Protein AF-A0A7X6TYK6-F1 (afdb_monomer)

Solvent-accessible surface area (backbone atoms only — not comparable to full-atom values): 30235 Å² total; per-residue (Å²): 136,86,89,81,88,89,89,82,88,82,91,88,87,90,82,90,82,91,80,92,81,84,93,84,83,77,90,72,81,75,75,86,70,85,70,69,64,80,66,94,73,73,54,86,71,28,33,34,33,57,94,41,54,41,57,63,73,97,84,67,83,74,49,46,46,50,70,70,56,32,61,40,57,36,33,39,30,23,65,15,23,68,54,56,35,75,41,32,45,43,66,62,62,75,48,59,81,51,54,51,55,43,70,50,66,49,78,91,44,72,30,32,37,32,24,42,24,48,51,38,49,60,72,66,40,53,65,73,99,71,31,40,46,67,40,98,56,48,37,31,36,38,34,12,26,88,73,62,49,81,62,39,41,34,42,55,64,51,37,49,46,24,48,74,72,67,52,42,42,24,47,22,32,16,43,27,44,84,85,68,84,47,64,32,24,35,20,48,33,69,85,48,86,53,65,46,22,38,58,58,42,82,93,70,62,30,37,54,30,56,28,24,50,43,59,60,68,91,82,41,61,69,50,96,79,62,55,62,76,43,37,48,28,31,41,32,26,32,45,84,72,75,50,38,33,49,37,89,73,26,83,43,68,73,54,48,35,60,84,45,34,63,37,60,39,34,42,27,5,61,56,54,71,48,64,49,77,37,33,41,45,60,56,56,67,58,46,50,60,45,98,85,72,43,71,32,84,92,53,37,36,48,70,52,71,40,32,32,19,40,99,86,52,73,52,69,48,35,37,35,29,34,27,44,50,54,46,43,43,74,70,60,26,72,51,39,76,76,58,29,70,76,51,13,57,68,30,36,37,40,39,26,24,58,52,57,49,68,53,92,59,68,42,25,43,42,55,50,73,38,26,63,61,12,23,31,51,51,81,56,86,78,52,80,81,80,79,78,64,79,86,56,77,82,35,51,75,45,62,52,39,48,49,24,46,24,34,18,45,72,46,31,42,28,29,55,43,87,82,42,89,75,40,32,57,19,61,58,33,47,35,20,43,33,24,40,46,52,31,22,74,45,88,87,42,46,41,50,69,55,44,40,47,26,48,27,37,42,30,31,41,53,86,52,50,58,91,42,29,65,65,24,87,49,70,74,48,30,57,51,15,68,44,72,48,72,54,71,42,60,46,97,87,66,48,79,75,42,81,46,78,43,31,50,29,57,59,49,44,69,63,69,33,90,84,47,48,50,70,56,41,40,69,49,75,43,65,53,76,44,79,41,85,46,102,89,43,79,40,80,45,82,48,76,104

pLDDT: mean 85.56, std 17.52, range [23.12, 98.69]

Secondary structure (DSSP, 8-state):
--------------------------------------S----TT-TT-TTTGGG--SSS--SS-HHHHHT-EEEEESTTBSS-EEEEHHHHHT--TTEEEEEEEETTEEEEEEEEEHHHHHHH--SSTT---B-TTEEEEEEE-TT--EEEEEEHHHHHHHHHTT---EEEEEEE-TTSS-EEE--S-SSS-STTTTT--TTTT--S-S-EEE--TTTSSS-TT--S--B--EEEEEESS---S-STT-SSTTTT-HHHHT-EEEEESTTTSS-EEEEHHHHHHT--B-TTSSBPTTSSEEEEEEEEE-SS-EEEEEEEEEEHHHHHHHTTPPPHHHH-HHHHTT-EEEEEETTSPBPS--EEHHHHT-GGGSEEEPPPTT--SSS-----TTTEEEE----EEEEEETTEEPPSSTTSTT--TTTT--S-SSEEE--BSSTT--GGGGPBPSEEEEEESS---TT-STT-S-HHHHHHTT-EEEEEEE-TT--EEEEEEEEHHHHHHHHHSTTS-HHHHHH---EEEEEEEETTEEEEEEEE-

Radius of gyration: 32.43 Å; Cα contacts (8 Å, |Δi|>4): 1146; chains: 1; bounding box: 88×79×104 Å

Structure (mmCIF, N/CA/C/O backbone):
data_AF-A0A7X6TYK6-F1
#
_entry.id   AF-A0A7X6TYK6-F1
#
loop_
_atom_site.group_PDB
_atom_site.id
_atom_site.type_symbol
_atom_site.label_atom_id
_atom_site.label_alt_id
_atom_site.label_comp_id
_atom_site.label_asym_id
_atom_site.label_entity_id
_atom_site.label_seq_id
_atom_site.pdbx_PDB_ins_code
_atom_site.Cartn_x
_atom_site.Cartn_y
_atom_site.Cartn_z
_atom_site.occupancy
_atom_site.B_iso_or_equiv
_atom_site.auth_seq_id
_atom_site.auth_comp_id
_atom_site.auth_asym_id
_atom_site.auth_atom_id
_atom_site.pdbx_PDB_model_num
ATOM 1 N N . MET A 1 1 ? -12.735 54.114 -40.049 1.00 32.78 1 MET A N 1
ATOM 2 C CA . MET A 1 1 ? -12.009 55.063 -40.928 1.00 32.78 1 MET A CA 1
ATOM 3 C C . MET A 1 1 ? -10.604 54.512 -41.120 1.00 32.78 1 MET A C 1
ATOM 5 O O . MET A 1 1 ? -9.904 54.358 -40.142 1.00 32.78 1 MET A O 1
ATOM 9 N N . ILE A 1 2 ? -10.306 53.902 -42.268 1.00 28.81 2 ILE A N 1
ATOM 10 C CA . ILE A 1 2 ? -9.690 54.562 -43.436 1.00 28.81 2 ILE A CA 1
ATOM 11 C C . ILE A 1 2 ? -8.202 54.911 -43.205 1.00 28.81 2 ILE A C 1
ATOM 13 O O . ILE A 1 2 ? -7.900 55.978 -42.687 1.00 28.81 2 ILE A O 1
ATOM 17 N N . LYS A 1 3 ? -7.351 54.055 -43.811 1.00 30.78 3 LYS A N 1
ATOM 18 C CA . LYS A 1 3 ? -6.154 54.370 -44.637 1.00 30.78 3 LYS A CA 1
ATOM 19 C C . LYS A 1 3 ? -4.833 54.592 -43.883 1.00 30.78 3 LYS A C 1
ATOM 21 O O . LYS A 1 3 ? -4.845 55.203 -42.832 1.00 30.78 3 LYS A O 1
ATOM 26 N N . LYS A 1 4 ? -3.642 54.195 -44.359 1.00 29.44 4 LYS A N 1
ATOM 27 C CA . LYS A 1 4 ? -3.004 53.889 -45.678 1.00 29.44 4 LYS A CA 1
ATOM 28 C C . LYS A 1 4 ? -1.642 53.249 -45.289 1.00 29.44 4 LYS A C 1
ATOM 30 O O . LYS A 1 4 ? -1.110 53.661 -44.269 1.00 29.44 4 LYS A O 1
ATOM 35 N N . LEU A 1 5 ? -1.012 52.241 -45.892 1.00 29.11 5 LEU A N 1
ATOM 36 C CA . LEU A 1 5 ? -0.646 51.880 -47.271 1.00 29.11 5 LEU A CA 1
ATOM 37 C C . LEU A 1 5 ? 0.147 52.929 -48.098 1.00 29.11 5 LEU A C 1
ATOM 39 O O . LEU A 1 5 ? -0.416 53.934 -48.533 1.00 29.11 5 LEU A O 1
ATOM 43 N N . VAL A 1 6 ? 1.382 52.511 -48.437 1.00 30.34 6 VAL A N 1
ATOM 44 C CA . VAL A 1 6 ? 2.216 52.730 -49.652 1.00 30.34 6 VAL A CA 1
ATOM 45 C C . VAL A 1 6 ? 3.344 53.783 -49.629 1.00 30.34 6 VAL A C 1
ATOM 47 O O . VAL A 1 6 ? 3.116 54.946 -49.308 1.00 30.34 6 VAL A O 1
ATOM 50 N N . ALA A 1 7 ? 4.484 53.330 -50.199 1.00 28.00 7 ALA A N 1
ATOM 51 C CA . ALA A 1 7 ? 5.496 54.038 -51.018 1.00 28.00 7 ALA A CA 1
ATOM 52 C C . ALA A 1 7 ? 6.811 54.391 -50.267 1.00 28.00 7 ALA A C 1
ATOM 54 O O . ALA A 1 7 ? 6.736 54.904 -49.163 1.00 28.00 7 ALA A O 1
ATOM 55 N N . VAL A 1 8 ? 8.050 54.142 -50.741 1.00 26.86 8 VAL A N 1
ATOM 56 C CA . VAL A 1 8 ? 8.691 54.433 -52.050 1.00 26.86 8 VAL A CA 1
ATOM 57 C C . VAL A 1 8 ? 10.127 53.825 -52.091 1.00 26.86 8 VAL A C 1
ATOM 59 O O . VAL A 1 8 ? 10.829 53.962 -51.100 1.00 26.86 8 VAL A O 1
ATOM 62 N N . LEU A 1 9 ? 10.498 53.209 -53.237 1.00 26.67 9 LEU A N 1
ATOM 63 C CA . LEU A 1 9 ? 11.739 53.232 -54.080 1.00 26.67 9 LEU A CA 1
ATOM 64 C C . LEU A 1 9 ? 13.163 53.464 -53.451 1.00 26.67 9 LEU A C 1
ATOM 66 O O . LEU A 1 9 ? 13.266 54.063 -52.399 1.00 26.67 9 LEU A O 1
ATOM 70 N N . LEU A 1 10 ? 14.351 53.178 -54.034 1.00 26.22 10 LEU A N 1
ATOM 71 C CA . LEU A 1 10 ? 14.858 52.813 -55.378 1.00 26.22 10 LEU A CA 1
ATOM 72 C C . LEU A 1 10 ? 16.345 52.331 -55.284 1.00 26.22 10 LEU A C 1
ATOM 74 O O . LEU A 1 10 ? 17.080 52.846 -54.451 1.00 26.22 10 LEU A O 1
ATOM 78 N N . LEU A 1 11 ? 16.769 51.468 -56.227 1.00 24.50 11 LEU A N 1
ATOM 79 C CA . LEU A 1 11 ? 18.060 51.379 -56.970 1.00 24.50 11 LEU A CA 1
ATOM 80 C C . LEU A 1 11 ? 19.433 51.671 -56.302 1.00 24.50 11 LEU A C 1
ATOM 82 O O . LEU A 1 11 ? 19.707 52.805 -55.928 1.00 24.50 11 LEU A O 1
ATOM 86 N N . ALA A 1 12 ? 20.399 50.757 -56.503 1.00 26.64 12 ALA A N 1
ATOM 87 C CA . ALA A 1 12 ? 21.514 50.965 -57.453 1.00 26.64 12 ALA A CA 1
ATOM 88 C C . ALA A 1 12 ? 22.328 49.677 -57.709 1.00 26.64 12 ALA A C 1
ATOM 90 O O . ALA A 1 12 ? 22.696 48.945 -56.798 1.00 26.64 12 ALA A O 1
ATOM 91 N N . SER A 1 13 ? 22.619 49.450 -58.985 1.00 25.38 13 SER A N 1
ATOM 92 C CA . SER A 1 13 ? 23.387 48.365 -59.599 1.00 25.38 13 SER A CA 1
ATOM 93 C C . SER A 1 13 ? 24.807 48.817 -59.966 1.00 25.38 13 SER A C 1
ATOM 95 O O . SER A 1 13 ? 24.950 49.916 -60.498 1.00 25.38 13 SER A O 1
ATOM 97 N N . PHE A 1 14 ? 25.816 47.949 -59.823 1.00 25.59 14 PHE A N 1
ATOM 98 C CA . PHE A 1 14 ? 27.064 48.004 -60.603 1.00 25.59 14 PHE A CA 1
ATOM 99 C C . PHE A 1 14 ? 27.584 46.590 -60.914 1.00 25.59 14 PHE A C 1
ATOM 101 O O . PHE A 1 14 ? 27.486 45.680 -60.098 1.00 25.59 14 PHE A O 1
ATOM 108 N N . LEU A 1 15 ? 28.092 46.434 -62.138 1.00 25.19 15 LEU A N 1
ATOM 109 C CA . LEU A 1 15 ? 28.499 45.204 -62.825 1.00 25.19 15 LEU A CA 1
ATOM 110 C C . LEU A 1 15 ? 30.034 45.155 -62.989 1.00 25.19 15 LEU A C 1
ATOM 112 O O . LEU A 1 15 ? 30.639 46.192 -63.247 1.00 25.19 15 LEU A O 1
ATOM 116 N N . LEU A 1 16 ? 30.576 43.924 -62.988 1.00 25.95 16 LEU A N 1
ATOM 117 C CA . LEU A 1 16 ? 31.817 43.424 -63.630 1.00 25.95 16 LEU A CA 1
ATOM 118 C C . LEU A 1 16 ? 33.200 43.866 -63.092 1.00 25.95 16 LEU A C 1
ATOM 120 O O . LEU A 1 16 ? 33.676 44.949 -63.409 1.00 25.95 16 LEU A O 1
ATOM 124 N N . ALA A 1 17 ? 33.940 42.941 -62.455 1.00 25.28 17 ALA A N 1
ATOM 125 C CA . ALA A 1 17 ? 34.942 42.071 -63.114 1.00 25.28 17 ALA A CA 1
ATOM 126 C C . ALA A 1 17 ? 35.998 41.504 -62.127 1.00 25.28 17 ALA A C 1
ATOM 128 O O . ALA A 1 17 ? 36.757 42.256 -61.532 1.00 25.28 17 ALA A O 1
ATOM 129 N N . GLY A 1 18 ? 36.080 40.167 -62.054 1.00 23.78 18 GLY A N 1
ATOM 130 C CA . GLY A 1 18 ? 37.310 39.366 -61.926 1.00 23.78 18 GLY A CA 1
ATOM 131 C C . GLY A 1 18 ? 38.203 39.509 -60.687 1.00 23.78 18 GLY A C 1
ATOM 132 O O . GLY A 1 18 ? 39.030 40.407 -60.627 1.00 23.78 18 GLY A O 1
ATOM 133 N N . CYS A 1 19 ? 38.159 38.511 -59.798 1.00 23.12 19 CYS A N 1
ATOM 134 C CA . CYS A 1 19 ? 39.315 37.673 -59.442 1.00 23.12 19 CYS A CA 1
ATOM 135 C C . CYS A 1 19 ? 38.873 36.549 -58.489 1.00 23.12 19 CYS A C 1
ATOM 137 O O . CYS A 1 19 ? 38.037 36.748 -57.616 1.00 23.12 19 CYS A O 1
ATOM 139 N N . LEU A 1 20 ? 39.433 35.364 -58.724 1.00 28.72 20 LEU A N 1
ATOM 140 C CA . LEU A 1 20 ? 39.314 34.139 -57.932 1.00 28.72 20 LEU A CA 1
ATOM 141 C C . LEU A 1 20 ? 39.539 34.393 -56.431 1.00 28.72 20 LEU A C 1
ATOM 143 O O . LEU A 1 20 ? 40.427 35.174 -56.113 1.00 28.72 20 LEU A O 1
ATOM 147 N N . PHE A 1 21 ? 38.784 33.713 -55.556 1.00 26.86 21 PHE A N 1
ATOM 148 C CA . PHE A 1 21 ? 39.237 32.950 -54.370 1.00 26.86 21 PHE A CA 1
ATOM 149 C C . PHE A 1 21 ? 38.070 32.693 -53.387 1.00 26.86 21 PHE A C 1
ATOM 151 O O . PHE A 1 21 ? 37.417 33.630 -52.948 1.00 26.86 21 PHE A O 1
ATOM 158 N N . ASN A 1 22 ? 37.882 31.411 -53.039 1.00 27.17 22 ASN A N 1
ATOM 159 C CA . ASN A 1 22 ? 37.180 30.846 -51.873 1.00 27.17 22 ASN A CA 1
ATOM 160 C C . ASN A 1 22 ? 35.767 31.354 -51.514 1.00 27.17 22 ASN A C 1
ATOM 162 O O . ASN A 1 22 ? 35.606 32.273 -50.716 1.00 27.17 22 ASN A O 1
ATOM 166 N N . GLU A 1 23 ? 34.746 30.621 -51.967 1.00 25.64 23 GLU A N 1
ATOM 167 C CA . GLU A 1 23 ? 33.479 30.493 -51.238 1.00 25.64 23 GLU A CA 1
ATOM 168 C C . GLU A 1 23 ? 33.622 29.393 -50.178 1.00 25.64 23 GLU A C 1
ATOM 170 O O . GLU A 1 23 ? 33.740 28.212 -50.496 1.00 25.64 23 GLU A O 1
ATOM 175 N N . GLN A 1 24 ? 33.607 29.788 -48.909 1.00 32.28 24 GLN A N 1
ATOM 176 C CA . GLN A 1 24 ? 33.202 28.917 -47.812 1.00 32.28 24 GLN A CA 1
ATOM 177 C C . GLN A 1 24 ? 32.452 29.775 -46.793 1.00 32.28 24 GLN A C 1
ATOM 179 O O . GLN A 1 24 ? 33.060 30.510 -46.018 1.00 32.28 24 GLN A O 1
ATOM 184 N N . ALA A 1 25 ? 31.125 29.721 -46.862 1.00 27.48 25 ALA A N 1
ATOM 185 C CA . ALA A 1 25 ? 30.191 29.915 -45.756 1.00 27.48 25 ALA A CA 1
ATOM 186 C C . ALA A 1 25 ? 28.773 29.579 -46.262 1.00 27.48 25 ALA A C 1
ATOM 188 O O . ALA A 1 25 ? 28.506 29.840 -47.438 1.00 27.48 25 ALA A O 1
ATOM 189 N N . PRO A 1 26 ? 27.832 29.121 -45.419 1.00 31.25 26 PRO A N 1
ATOM 190 C CA . PRO A 1 26 ? 27.949 28.655 -44.035 1.00 31.25 26 PRO A CA 1
ATOM 191 C C . PRO A 1 26 ? 27.570 27.166 -43.892 1.00 31.25 26 PRO A C 1
ATOM 193 O O . PRO A 1 26 ? 26.851 26.618 -44.724 1.00 31.25 26 PRO A O 1
ATOM 196 N N . ASP A 1 27 ? 28.034 26.520 -42.820 1.00 30.42 27 ASP A N 1
ATOM 197 C CA . ASP A 1 27 ? 27.489 25.233 -42.383 1.00 30.42 27 ASP A CA 1
ATOM 198 C C . ASP A 1 27 ? 25.992 25.406 -42.088 1.00 30.42 27 ASP A C 1
ATOM 200 O O . ASP A 1 27 ? 25.596 26.020 -41.094 1.00 30.42 27 ASP A O 1
ATOM 204 N N . GLU A 1 28 ? 25.155 24.891 -42.988 1.00 28.31 28 GLU A N 1
ATOM 205 C CA . GLU A 1 28 ? 23.768 24.583 -42.676 1.00 28.31 28 GLU A CA 1
ATOM 206 C C . GLU A 1 28 ? 23.763 23.555 -41.544 1.00 28.31 28 GLU A C 1
ATOM 208 O O . GLU A 1 28 ? 24.332 22.466 -41.652 1.00 28.31 28 GLU A O 1
ATOM 213 N N . ILE A 1 29 ? 23.103 23.934 -40.450 1.00 31.53 29 ILE A N 1
ATOM 214 C CA . ILE A 1 29 ? 22.668 23.044 -39.381 1.00 31.53 29 ILE A CA 1
ATOM 215 C C . ILE A 1 29 ? 21.933 21.881 -40.047 1.00 31.53 29 ILE A C 1
ATOM 217 O O . ILE A 1 29 ? 20.816 22.036 -40.543 1.00 31.53 29 ILE A O 1
ATOM 221 N N . LYS A 1 30 ? 22.594 20.722 -40.095 1.00 27.92 30 LYS A N 1
ATOM 222 C CA . LYS A 1 30 ? 21.980 19.466 -40.509 1.00 27.92 30 LYS A CA 1
ATOM 223 C C . LYS A 1 30 ? 20.891 19.147 -39.498 1.00 27.92 30 LYS A C 1
ATOM 225 O O . LYS A 1 30 ? 21.171 18.809 -38.352 1.00 27.92 30 LYS A O 1
ATOM 230 N N . THR A 1 31 ? 19.652 19.277 -39.937 1.00 29.56 31 THR A N 1
ATOM 231 C CA . THR A 1 31 ? 18.493 18.661 -39.309 1.00 29.56 31 THR A CA 1
ATOM 232 C C . THR A 1 31 ? 18.791 17.178 -39.050 1.00 29.56 31 THR A C 1
ATOM 234 O O . THR A 1 31 ? 19.158 16.450 -39.977 1.00 29.56 31 THR A O 1
ATOM 237 N N . LYS A 1 32 ? 18.680 16.751 -37.779 1.00 35.31 32 LYS A N 1
ATOM 238 C CA . LYS A 1 32 ? 18.710 15.345 -37.342 1.00 35.31 32 LYS A CA 1
ATOM 239 C C . LYS A 1 32 ? 17.694 14.572 -38.198 1.00 35.31 32 LYS A C 1
ATOM 241 O O . LYS A 1 32 ? 16.496 14.833 -38.135 1.00 35.31 32 LYS A O 1
ATOM 246 N N . VAL A 1 33 ? 18.181 13.679 -39.055 1.00 35.22 33 VAL A N 1
ATOM 247 C CA . VAL A 1 33 ? 17.354 12.682 -39.746 1.00 35.22 33 VAL A CA 1
ATOM 248 C C . VAL A 1 33 ? 17.199 11.512 -38.774 1.00 35.22 33 VAL A C 1
ATOM 250 O O . VAL A 1 33 ? 18.230 11.031 -38.300 1.00 35.22 33 VAL A O 1
ATOM 253 N N . PRO A 1 34 ? 15.982 11.026 -38.479 1.00 40.66 34 PRO A N 1
ATOM 254 C CA . PRO A 1 34 ? 15.829 9.793 -37.723 1.00 40.66 34 PRO A CA 1
ATOM 255 C C . PRO A 1 34 ? 16.338 8.646 -38.602 1.00 40.66 34 PRO A C 1
ATOM 257 O O . PRO A 1 34 ? 15.763 8.336 -39.647 1.00 40.66 34 PRO A O 1
ATOM 260 N N . LEU A 1 35 ? 17.462 8.040 -38.220 1.00 45.66 35 LEU A N 1
ATOM 261 C CA . LEU A 1 35 ? 17.928 6.788 -38.813 1.00 45.66 35 LEU A CA 1
ATOM 262 C C . LEU A 1 35 ? 17.125 5.643 -38.186 1.00 45.66 35 LEU A C 1
ATOM 264 O O . LEU A 1 35 ? 17.641 4.863 -37.393 1.00 45.66 35 LEU A O 1
ATOM 268 N N . GLY A 1 36 ? 15.844 5.557 -38.550 1.00 41.97 36 GLY A N 1
ATOM 269 C CA . GLY A 1 36 ? 15.055 4.346 -38.357 1.00 41.97 36 GLY A CA 1
ATOM 270 C C . GLY A 1 36 ? 15.665 3.236 -39.211 1.00 41.97 36 GLY A C 1
ATOM 271 O O . GLY A 1 36 ? 15.450 3.180 -40.424 1.00 41.97 36 GLY A O 1
ATOM 272 N N . PHE A 1 37 ? 16.488 2.388 -38.599 1.00 42.75 37 PHE A N 1
ATOM 273 C CA . PHE A 1 37 ? 16.984 1.171 -39.226 1.00 42.75 37 PHE A CA 1
ATOM 274 C C . PHE A 1 37 ? 15.833 0.158 -39.277 1.00 42.75 37 PHE A C 1
ATOM 276 O O . PHE A 1 37 ? 15.545 -0.524 -38.304 1.00 42.75 37 PHE A O 1
ATOM 283 N N . HIS A 1 38 ? 15.178 0.041 -40.430 1.00 48.41 38 HIS A N 1
ATOM 284 C CA . HIS A 1 38 ? 14.305 -1.092 -40.739 1.00 48.41 38 HIS A CA 1
ATOM 285 C C . HIS A 1 38 ? 14.937 -1.922 -41.858 1.00 48.41 38 HIS A C 1
ATOM 287 O O . HIS A 1 38 ? 14.612 -1.773 -43.035 1.00 48.41 38 HIS A O 1
ATOM 293 N N . SER A 1 39 ? 15.868 -2.799 -41.487 1.00 41.62 39 SER A N 1
ATOM 294 C CA . SER A 1 39 ? 16.023 -4.075 -42.191 1.00 41.62 39 SER A CA 1
ATOM 295 C C . SER A 1 39 ? 15.130 -5.111 -41.507 1.00 41.62 39 SER A C 1
ATOM 297 O O . SER A 1 39 ? 14.738 -4.904 -40.362 1.00 41.62 39 SER A O 1
ATOM 299 N N . GLU A 1 40 ? 14.800 -6.210 -42.181 1.00 59.09 40 GLU A N 1
ATOM 300 C CA . GLU A 1 40 ? 14.247 -7.412 -41.541 1.00 59.09 40 GLU A CA 1
ATOM 301 C C . GLU A 1 40 ? 15.260 -7.893 -40.486 1.00 59.09 40 GLU A C 1
ATOM 303 O O . GLU A 1 40 ? 16.209 -8.608 -40.803 1.00 59.09 40 GLU A O 1
ATOM 308 N N . VAL A 1 41 ? 15.153 -7.371 -39.261 1.00 77.81 41 VAL A N 1
ATOM 309 C CA . VAL A 1 41 ? 15.997 -7.771 -38.138 1.00 77.81 41 VAL A CA 1
ATOM 310 C C . VAL A 1 41 ? 15.476 -9.118 -37.675 1.00 77.81 41 VAL A C 1
ATOM 312 O O . VAL A 1 41 ? 14.317 -9.238 -37.283 1.00 77.81 41 VAL A O 1
ATOM 315 N N . ASP A 1 42 ? 16.334 -10.127 -37.757 1.00 83.25 42 ASP A N 1
ATOM 316 C CA . ASP A 1 42 ? 16.075 -11.403 -37.117 1.00 83.25 42 ASP A CA 1
ATOM 317 C C . ASP A 1 42 ? 16.318 -11.251 -35.615 1.00 83.25 42 ASP A C 1
ATOM 319 O O . ASP A 1 42 ? 17.434 -10.964 -35.168 1.00 83.25 42 ASP A O 1
ATOM 323 N N . PHE A 1 43 ? 15.237 -11.378 -34.857 1.00 89.69 43 PHE A N 1
ATOM 324 C CA . PHE A 1 43 ? 15.261 -11.286 -33.410 1.00 89.69 43 PHE A CA 1
ATOM 325 C C . PHE A 1 43 ? 15.398 -12.654 -32.737 1.00 89.69 43 PHE A C 1
ATOM 327 O O . PHE A 1 43 ? 15.593 -12.680 -31.525 1.00 89.69 43 PHE A O 1
ATOM 334 N N . GLU A 1 44 ? 15.281 -13.780 -33.453 1.00 86.19 44 GLU A N 1
ATOM 335 C CA . GLU A 1 44 ? 15.296 -15.114 -32.832 1.00 86.19 44 GLU A CA 1
ATOM 336 C C . GLU A 1 44 ? 16.628 -15.368 -32.108 1.00 86.19 44 GLU A C 1
ATOM 338 O O . GLU A 1 44 ? 16.625 -15.600 -30.899 1.00 86.19 44 GLU A O 1
ATOM 343 N N . ASP A 1 45 ? 17.749 -15.167 -32.805 1.00 85.25 45 ASP A N 1
ATOM 344 C CA . ASP A 1 45 ? 19.112 -15.401 -32.301 1.00 85.25 45 ASP A CA 1
ATOM 345 C C . ASP A 1 45 ? 19.864 -14.097 -31.957 1.00 85.25 45 ASP A C 1
ATOM 347 O O . ASP A 1 45 ? 21.085 -13.990 -32.092 1.00 85.25 45 ASP A O 1
ATOM 351 N N . SER A 1 46 ? 19.138 -13.053 -31.547 1.00 89.94 46 SER A N 1
ATOM 352 C CA . SER A 1 46 ? 19.729 -11.732 -31.310 1.00 89.94 46 SER A CA 1
ATOM 353 C C . SER A 1 46 ? 20.778 -11.737 -30.192 1.00 89.94 46 SER A C 1
ATOM 355 O O . SER A 1 46 ? 20.515 -12.196 -29.083 1.00 89.94 46 SER A O 1
ATOM 357 N N . ILE A 1 47 ? 21.941 -11.130 -30.453 1.00 89.44 47 ILE A N 1
ATOM 358 C CA . ILE A 1 47 ? 23.036 -10.935 -29.480 1.00 89.44 47 ILE A CA 1
ATOM 359 C C . ILE A 1 47 ? 22.683 -9.968 -28.341 1.00 89.44 47 ILE A C 1
ATOM 361 O O . ILE A 1 47 ? 23.422 -9.852 -27.371 1.00 89.44 47 ILE A O 1
ATOM 365 N N . PHE A 1 48 ? 21.566 -9.254 -28.465 1.00 92.12 48 PHE A N 1
ATOM 366 C CA . PHE A 1 48 ? 21.075 -8.341 -27.440 1.00 92.12 48 PHE A CA 1
ATOM 367 C C . PHE A 1 48 ? 20.290 -9.074 -26.348 1.00 92.12 48 PHE A C 1
ATOM 369 O O . PHE A 1 48 ? 20.046 -8.481 -25.307 1.00 92.12 48 PHE A O 1
ATOM 376 N N . LYS A 1 49 ? 19.892 -10.335 -26.575 1.00 91.12 49 LYS A N 1
ATOM 377 C CA . LYS A 1 49 ? 19.070 -11.120 -25.648 1.00 91.12 49 LYS A CA 1
ATOM 378 C C . LYS A 1 49 ? 19.902 -11.906 -24.643 1.00 91.12 49 LYS A C 1
ATOM 380 O O . LYS A 1 49 ? 20.976 -12.424 -24.956 1.00 91.12 49 LYS A O 1
ATOM 385 N N . HIS A 1 50 ? 19.329 -12.106 -23.464 1.00 89.00 50 HIS A N 1
ATOM 386 C CA . HIS A 1 50 ? 19.876 -12.983 -22.437 1.00 89.00 50 HIS A CA 1
ATOM 387 C C . HIS A 1 50 ? 19.615 -14.462 -22.742 1.00 89.00 50 HIS A C 1
ATOM 389 O O . HIS A 1 50 ? 20.492 -15.299 -22.531 1.00 89.00 50 HIS A O 1
ATOM 395 N N . ILE A 1 51 ? 18.436 -14.810 -23.276 1.00 86.56 51 ILE A N 1
ATOM 396 C CA . ILE A 1 51 ? 18.087 -16.207 -23.608 1.00 86.56 51 ILE A CA 1
ATOM 397 C C . ILE A 1 51 ? 18.988 -16.829 -24.687 1.00 86.56 51 ILE A C 1
ATOM 399 O O . ILE A 1 51 ? 19.112 -18.051 -24.745 1.00 86.56 51 ILE A O 1
ATOM 403 N N . THR A 1 52 ? 19.624 -16.005 -25.523 1.00 84.50 52 THR A N 1
ATOM 404 C CA . THR A 1 52 ? 20.588 -16.422 -26.557 1.00 84.50 52 THR A CA 1
ATOM 405 C C . THR A 1 52 ? 22.028 -16.377 -26.046 1.00 84.50 52 THR A C 1
ATOM 407 O O . THR A 1 52 ? 22.963 -16.571 -26.824 1.00 84.50 52 THR A O 1
ATOM 410 N N . ASN A 1 53 ? 22.224 -16.088 -24.754 1.00 78.00 53 ASN A N 1
ATOM 411 C CA . ASN A 1 53 ? 23.532 -15.928 -24.134 1.00 78.00 53 ASN A CA 1
ATOM 412 C C . ASN A 1 53 ? 24.403 -14.865 -24.836 1.00 78.00 53 ASN A C 1
ATOM 414 O O . ASN A 1 53 ? 25.619 -15.015 -24.963 1.00 78.00 53 ASN A O 1
ATOM 418 N N . GLY A 1 54 ? 23.775 -13.810 -25.371 1.00 75.31 54 GLY A N 1
ATOM 419 C CA . GLY A 1 54 ? 24.465 -12.749 -26.099 1.00 75.31 54 GLY A CA 1
ATOM 420 C C . GLY A 1 54 ? 25.068 -13.224 -27.424 1.00 75.31 54 GLY A C 1
ATOM 421 O O . GLY A 1 54 ? 26.005 -12.613 -27.929 1.00 75.31 54 GLY A O 1
ATOM 422 N N . GLY A 1 55 ? 24.567 -14.336 -27.975 1.00 70.88 55 GLY A N 1
ATOM 423 C CA . GLY A 1 55 ? 25.071 -14.948 -29.205 1.00 70.88 55 GLY A CA 1
ATOM 424 C C . GLY A 1 55 ? 26.318 -15.821 -29.042 1.00 70.88 55 GLY A C 1
ATOM 425 O O . GLY A 1 55 ? 26.906 -16.215 -30.050 1.00 70.88 55 GLY A O 1
ATOM 426 N N . ILE A 1 56 ? 26.741 -16.139 -27.811 1.00 67.75 56 ILE A N 1
ATOM 427 C CA . ILE A 1 56 ? 27.895 -17.015 -27.551 1.00 67.75 56 ILE A CA 1
ATOM 428 C C . ILE A 1 56 ? 27.450 -18.484 -27.532 1.00 67.75 56 ILE A C 1
ATOM 430 O O . ILE A 1 56 ? 26.650 -18.884 -26.684 1.00 67.75 56 ILE A O 1
ATOM 434 N N . THR A 1 57 ? 28.013 -19.304 -28.429 1.00 54.59 57 THR A N 1
ATOM 435 C CA . THR A 1 57 ? 27.763 -20.756 -28.515 1.00 54.59 57 THR A CA 1
ATOM 436 C C . THR A 1 57 ? 28.940 -21.579 -27.977 1.00 54.59 57 THR A C 1
ATOM 438 O O . THR A 1 57 ? 30.066 -21.374 -28.421 1.00 54.59 57 THR A O 1
ATOM 441 N N . ASP A 1 58 ? 28.649 -22.514 -27.063 1.00 54.22 58 ASP A N 1
ATOM 442 C CA . ASP A 1 58 ? 29.452 -23.635 -26.532 1.00 54.22 58 ASP A CA 1
ATOM 443 C C . ASP A 1 58 ? 30.951 -23.700 -26.911 1.00 54.22 58 ASP A C 1
ATOM 445 O O . ASP A 1 58 ? 31.334 -24.418 -27.832 1.00 54.22 58 ASP A O 1
ATOM 449 N N . ASP A 1 59 ? 31.786 -22.980 -26.149 1.00 52.62 59 ASP A N 1
ATOM 450 C CA . ASP A 1 59 ? 33.203 -23.292 -25.823 1.00 52.62 59 ASP A CA 1
ATOM 451 C C . ASP A 1 59 ? 33.868 -22.166 -24.989 1.00 52.62 59 ASP A C 1
ATOM 453 O O . ASP A 1 59 ? 35.009 -22.293 -24.536 1.00 52.62 59 ASP A O 1
ATOM 457 N N . GLU A 1 60 ? 33.153 -21.066 -24.737 1.00 53.31 60 GLU A N 1
ATOM 458 C CA . GLU A 1 60 ? 33.586 -19.957 -23.884 1.00 53.31 60 GLU A CA 1
ATOM 459 C C . GLU A 1 60 ? 32.874 -19.999 -22.523 1.00 53.31 60 GLU A C 1
ATOM 461 O O . GLU A 1 60 ? 31.745 -20.481 -22.406 1.00 53.31 60 GLU A O 1
ATOM 466 N N . THR A 1 61 ? 33.539 -19.519 -21.465 1.00 57.56 61 THR A N 1
ATOM 467 C CA . THR A 1 61 ? 32.895 -19.277 -20.163 1.00 57.56 61 THR A CA 1
ATOM 468 C C . THR A 1 61 ? 31.632 -18.457 -20.406 1.00 57.56 61 THR A C 1
ATOM 470 O O . THR A 1 61 ? 31.736 -17.378 -20.989 1.00 57.56 61 THR A O 1
ATOM 473 N N . LEU A 1 62 ? 30.466 -18.972 -20.002 1.00 57.75 62 LEU A N 1
ATOM 474 C CA . LEU A 1 62 ? 29.198 -18.278 -20.216 1.00 57.75 62 LEU A CA 1
ATOM 475 C C . LEU A 1 62 ? 29.312 -16.845 -19.671 1.00 57.75 62 LEU A C 1
ATOM 477 O O . LEU A 1 62 ? 29.754 -16.674 -18.529 1.00 57.75 62 LEU A O 1
ATOM 481 N N . PRO A 1 63 ? 28.952 -15.826 -20.468 1.00 60.44 63 PRO A N 1
ATOM 482 C CA . PRO A 1 63 ? 29.093 -14.438 -20.091 1.00 60.44 63 PRO A CA 1
ATOM 483 C C . PRO A 1 63 ? 28.221 -14.076 -18.898 1.00 60.44 63 PRO A C 1
ATOM 485 O O . PRO A 1 63 ? 28.532 -13.060 -18.321 1.00 60.44 63 PRO A O 1
ATOM 488 N N . TYR A 1 64 ? 27.185 -14.835 -18.512 1.00 68.62 64 TYR A N 1
ATOM 489 C CA . TYR A 1 64 ? 26.368 -14.597 -17.308 1.00 68.62 64 TYR A CA 1
ATOM 490 C C . TYR A 1 64 ? 25.515 -15.813 -16.919 1.00 68.62 64 TYR A C 1
ATOM 492 O O . TYR A 1 64 ? 25.333 -16.738 -17.714 1.00 68.62 64 TYR A O 1
ATOM 500 N N . ASN A 1 65 ? 24.972 -15.825 -15.691 1.00 70.25 65 ASN A N 1
ATOM 501 C CA . ASN A 1 65 ? 23.980 -16.825 -15.286 1.00 70.25 65 ASN A CA 1
ATOM 502 C C . ASN A 1 65 ? 22.620 -16.497 -15.927 1.00 70.25 65 ASN A C 1
ATOM 504 O O . ASN A 1 65 ? 21.856 -15.668 -15.427 1.00 70.25 65 ASN A O 1
ATOM 508 N N . ILE A 1 66 ? 22.326 -17.174 -17.041 1.00 72.25 66 ILE A N 1
ATOM 509 C CA . ILE A 1 66 ? 21.088 -17.007 -17.812 1.00 72.25 66 ILE A CA 1
ATOM 510 C C . ILE A 1 66 ? 19.859 -17.198 -16.921 1.00 72.25 66 ILE A C 1
ATOM 512 O O . ILE A 1 66 ? 18.907 -16.436 -17.045 1.00 72.25 66 ILE A O 1
ATOM 516 N N . ASP A 1 67 ? 19.853 -18.167 -16.007 1.00 71.38 67 ASP A N 1
ATOM 517 C CA . ASP A 1 67 ? 18.675 -18.447 -15.180 1.00 71.38 67 ASP A CA 1
ATOM 518 C C . ASP A 1 67 ? 18.423 -17.344 -14.142 1.00 71.38 67 ASP A C 1
ATOM 520 O O . ASP A 1 67 ? 17.270 -16.972 -13.926 1.00 71.38 67 ASP A O 1
ATOM 524 N N . ALA A 1 68 ? 19.482 -16.762 -13.569 1.00 71.25 68 ALA A N 1
ATOM 525 C CA . ALA A 1 68 ? 19.362 -15.635 -12.644 1.00 71.25 68 ALA A CA 1
ATOM 526 C C . ALA A 1 68 ? 18.818 -14.376 -13.341 1.00 71.25 68 ALA A C 1
ATOM 528 O O . ALA A 1 68 ? 17.890 -13.744 -12.840 1.00 71.25 68 ALA A O 1
ATOM 529 N N . ILE A 1 69 ? 19.353 -14.033 -14.519 1.00 76.06 69 ILE A N 1
ATOM 530 C CA . ILE A 1 69 ? 18.926 -12.837 -15.259 1.00 76.06 69 ILE A CA 1
ATOM 531 C C . ILE A 1 69 ? 17.547 -13.026 -15.889 1.00 76.06 69 ILE A C 1
ATOM 533 O O . ILE A 1 69 ? 16.655 -12.200 -15.713 1.00 76.06 69 ILE A O 1
ATOM 537 N N . THR A 1 70 ? 17.336 -14.123 -16.611 1.00 76.69 70 THR A N 1
ATOM 538 C CA . THR A 1 70 ? 16.067 -14.334 -17.320 1.00 76.69 70 THR A CA 1
ATOM 539 C C . THR A 1 70 ? 14.896 -14.580 -16.361 1.00 76.69 70 THR A C 1
ATOM 541 O O . THR A 1 70 ? 13.745 -14.409 -16.760 1.00 76.69 70 THR A O 1
ATOM 544 N N . GLY A 1 71 ? 15.172 -14.943 -15.103 1.00 75.19 71 GLY A N 1
ATOM 545 C CA . GLY A 1 71 ? 14.193 -15.012 -14.020 1.00 75.19 71 GLY A CA 1
ATOM 546 C C . GLY A 1 71 ? 13.838 -13.660 -13.386 1.00 75.19 71 GLY A C 1
ATOM 547 O O . GLY A 1 71 ? 12.865 -13.601 -12.636 1.00 75.19 71 GLY A O 1
ATOM 548 N N . ALA A 1 72 ? 14.575 -12.581 -13.677 1.00 79.94 72 ALA A N 1
ATOM 549 C CA . ALA A 1 72 ? 14.231 -11.239 -13.212 1.00 79.94 72 ALA A CA 1
ATOM 550 C C . ALA A 1 72 ? 12.870 -10.811 -13.766 1.00 79.94 72 ALA A C 1
ATOM 552 O O . ALA A 1 72 ? 12.575 -11.064 -14.934 1.00 79.94 72 ALA A O 1
ATOM 553 N N . THR A 1 73 ? 12.056 -10.148 -12.945 1.00 85.88 73 THR A N 1
ATOM 554 C CA . THR A 1 73 ? 10.689 -9.764 -13.314 1.00 85.88 73 THR A CA 1
ATOM 555 C C . THR A 1 73 ? 10.487 -8.257 -13.321 1.00 85.88 73 THR A C 1
ATOM 557 O O . THR A 1 73 ? 10.801 -7.591 -12.334 1.00 85.88 73 THR A O 1
ATOM 560 N N . THR A 1 74 ? 9.851 -7.750 -14.372 1.00 89.56 74 THR A N 1
ATOM 561 C CA . THR A 1 74 ? 9.197 -6.439 -14.394 1.00 89.56 74 THR A CA 1
ATOM 562 C C . THR A 1 74 ? 7.716 -6.637 -14.074 1.00 89.56 74 THR A C 1
ATOM 564 O O . THR A 1 74 ? 7.066 -7.488 -14.674 1.00 89.56 74 THR A O 1
ATOM 567 N N . THR A 1 75 ? 7.159 -5.883 -13.129 1.00 90.62 75 THR A N 1
ATOM 568 C CA . THR A 1 75 ? 5.747 -6.036 -12.734 1.00 90.62 75 THR A CA 1
ATOM 569 C C . THR A 1 75 ? 4.879 -4.966 -13.383 1.00 90.62 75 THR A C 1
ATOM 571 O O . THR A 1 75 ? 5.145 -3.776 -13.228 1.00 90.62 75 THR A O 1
ATOM 574 N N . VAL A 1 76 ? 3.820 -5.384 -14.075 1.00 93.69 76 VAL A N 1
ATOM 575 C CA . VAL A 1 76 ? 2.748 -4.496 -14.541 1.00 93.69 76 VAL A CA 1
ATOM 576 C C . VAL A 1 76 ? 1.660 -4.470 -13.473 1.00 93.69 76 VAL A C 1
ATOM 578 O O . VAL A 1 76 ? 1.121 -5.513 -13.100 1.00 93.69 76 VAL A O 1
ATOM 581 N N . GLU A 1 77 ? 1.372 -3.295 -12.927 1.00 93.19 77 GLU A N 1
ATOM 582 C CA . GLU A 1 77 ? 0.453 -3.112 -11.796 1.00 93.19 77 GLU A CA 1
ATOM 583 C C . GLU A 1 77 ? -0.283 -1.768 -11.860 1.00 93.19 77 GLU A C 1
ATOM 585 O O . GLU A 1 77 ? -0.096 -1.008 -12.804 1.00 93.19 77 GLU A O 1
ATOM 590 N N . GLY A 1 78 ? -1.132 -1.475 -10.874 1.00 93.88 78 GLY A N 1
ATOM 591 C CA . GLY A 1 78 ? -1.848 -0.202 -10.771 1.00 93.88 78 GLY A CA 1
ATOM 592 C C . GLY A 1 78 ? -3.372 -0.325 -10.855 1.00 93.88 78 GLY A C 1
ATOM 593 O O . GLY A 1 78 ? -3.904 -1.413 -11.087 1.00 93.88 78 GLY A O 1
ATOM 594 N N . PRO A 1 79 ? -4.096 0.779 -10.617 1.00 94.19 79 PRO A N 1
ATOM 595 C CA . PRO A 1 79 ? -5.559 0.802 -10.596 1.00 94.19 79 PRO A CA 1
ATOM 596 C C . PRO A 1 79 ? -6.176 0.494 -11.961 1.00 94.19 79 PRO A C 1
ATOM 598 O O . PRO A 1 79 ? -7.242 -0.109 -12.037 1.00 94.19 79 PRO A O 1
ATOM 601 N N . ALA A 1 80 ? -5.485 0.840 -13.047 1.00 95.56 80 ALA A N 1
ATOM 602 C CA . ALA A 1 80 ? -6.046 0.770 -14.386 1.00 95.56 80 ALA A CA 1
ATOM 603 C C . ALA A 1 80 ? -5.727 -0.530 -15.147 1.00 95.56 80 ALA A C 1
ATOM 605 O O . ALA A 1 80 ? -5.728 -0.562 -1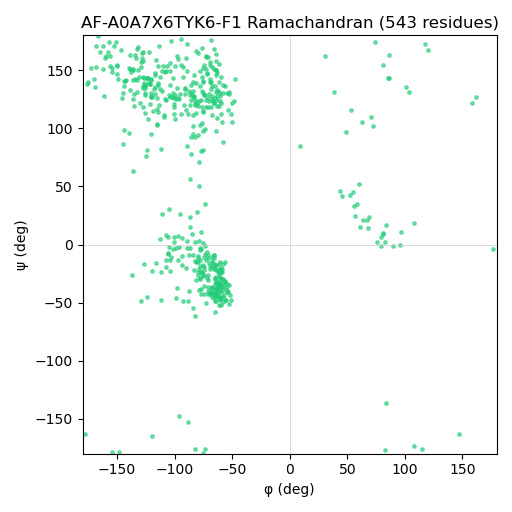6.382 1.00 95.56 80 ALA A O 1
ATOM 606 N N . ILE A 1 81 ? -5.475 -1.620 -14.418 1.00 93.94 81 ILE A N 1
ATOM 607 C CA . ILE A 1 81 ? -5.386 -2.974 -14.975 1.00 93.94 81 ILE A CA 1
ATOM 608 C C . ILE A 1 81 ? -6.258 -3.954 -14.196 1.00 93.94 81 ILE A C 1
ATOM 610 O O . ILE A 1 81 ? -6.477 -3.814 -12.993 1.00 93.94 81 ILE A O 1
ATOM 614 N N . VAL A 1 82 ? -6.709 -5.005 -14.878 1.00 90.38 82 VAL A N 1
ATOM 615 C CA . VAL A 1 82 ? -7.583 -6.026 -14.279 1.00 90.38 82 VAL A CA 1
ATOM 616 C C . VAL A 1 82 ? -6.856 -6.862 -13.223 1.00 90.38 82 VAL A C 1
ATOM 618 O O . VAL A 1 82 ? -7.451 -7.228 -12.213 1.00 90.38 82 VAL A O 1
ATOM 621 N N . THR A 1 83 ? -5.577 -7.175 -13.433 1.00 89.06 83 THR A N 1
ATOM 622 C CA . THR A 1 83 ? -4.752 -7.929 -12.481 1.00 89.06 83 THR A CA 1
ATOM 623 C C . THR A 1 83 ? -3.292 -7.520 -12.607 1.00 89.06 83 THR A C 1
ATOM 625 O O . THR A 1 83 ? -2.833 -7.221 -13.705 1.00 89.06 83 THR A O 1
ATOM 628 N N . SER A 1 84 ? -2.557 -7.538 -11.492 1.00 89.56 84 SER A N 1
ATOM 629 C CA . SER A 1 84 ? -1.101 -7.384 -11.517 1.00 89.56 84 SER A CA 1
ATOM 630 C C . SER A 1 84 ? -0.452 -8.603 -12.165 1.00 89.56 84 SER A C 1
ATOM 632 O O . SER A 1 84 ? -0.819 -9.737 -11.846 1.00 89.56 84 SER A O 1
ATOM 634 N N . ILE A 1 85 ? 0.492 -8.355 -13.074 1.00 91.06 85 ILE A N 1
ATOM 635 C CA . ILE A 1 85 ? 1.200 -9.379 -13.841 1.00 91.06 85 ILE A CA 1
ATOM 636 C C . ILE A 1 85 ? 2.712 -9.190 -13.657 1.00 91.06 85 ILE A C 1
ATOM 638 O O . ILE A 1 85 ? 3.264 -8.194 -14.135 1.00 91.06 85 ILE A O 1
ATOM 642 N N . PRO A 1 86 ? 3.414 -10.131 -13.003 1.00 89.44 86 PRO A N 1
ATOM 643 C CA . PRO A 1 86 ? 4.864 -10.203 -13.091 1.00 89.44 86 PRO A CA 1
ATOM 644 C C . PRO A 1 86 ? 5.261 -10.774 -14.459 1.00 89.44 86 PRO A C 1
ATOM 646 O O . PRO A 1 86 ? 4.783 -11.832 -14.860 1.00 89.44 86 PRO A O 1
ATOM 649 N N . LEU A 1 87 ? 6.153 -10.089 -15.169 1.00 89.75 87 LEU A N 1
ATOM 650 C CA . LEU A 1 87 ? 6.703 -10.528 -16.448 1.00 89.75 87 LEU A CA 1
ATOM 651 C C . LEU A 1 87 ? 8.192 -10.773 -16.309 1.00 89.75 87 LEU A C 1
ATOM 653 O O . LEU A 1 87 ? 8.955 -9.845 -16.047 1.00 89.75 87 LEU A O 1
ATOM 657 N N . SER A 1 88 ? 8.618 -12.016 -16.505 1.00 89.00 88 SER A N 1
ATOM 658 C CA . SER A 1 88 ? 10.042 -12.335 -16.514 1.00 89.00 88 SER A CA 1
ATOM 659 C C . SER A 1 88 ? 10.730 -11.832 -17.786 1.00 89.00 88 SER A C 1
ATOM 661 O O . SER A 1 88 ? 10.131 -11.796 -18.867 1.00 89.00 88 SER A O 1
ATOM 663 N N . VAL A 1 89 ? 12.023 -11.514 -17.688 1.00 88.75 89 VAL A N 1
ATOM 664 C CA . VAL A 1 89 ? 12.872 -11.215 -18.854 1.00 88.75 89 VAL A CA 1
ATOM 665 C C . VAL A 1 89 ? 12.809 -12.367 -19.859 1.00 88.75 89 VAL A C 1
ATOM 667 O O . VAL A 1 89 ? 12.665 -12.123 -21.053 1.00 88.75 89 VAL A O 1
ATOM 670 N N . ARG A 1 90 ? 12.793 -13.625 -19.394 1.00 88.94 90 ARG A N 1
ATOM 671 C CA . ARG A 1 90 ? 12.619 -14.805 -20.256 1.00 88.94 90 ARG A CA 1
ATOM 672 C C . ARG A 1 90 ? 11.354 -14.732 -21.102 1.00 88.94 90 ARG A C 1
ATOM 674 O O . ARG A 1 90 ? 11.385 -15.039 -22.289 1.00 88.94 90 ARG A O 1
ATOM 681 N N . GLU A 1 91 ? 10.226 -14.390 -20.489 1.00 88.62 91 GLU A N 1
ATOM 682 C CA . GLU A 1 91 ? 8.950 -14.302 -21.195 1.00 88.62 91 GLU A CA 1
ATOM 683 C C . GLU A 1 91 ? 8.946 -13.157 -22.193 1.00 88.62 91 GLU A C 1
ATOM 685 O O . GLU A 1 91 ? 8.432 -13.329 -23.298 1.00 88.62 91 GLU A O 1
ATOM 690 N N . MET A 1 92 ? 9.516 -12.006 -21.830 1.00 89.12 92 MET A N 1
ATOM 691 C CA . MET A 1 92 ? 9.678 -10.897 -22.765 1.00 89.12 92 MET A CA 1
ATOM 692 C C . MET A 1 92 ? 10.525 -11.337 -23.963 1.00 89.12 92 MET A C 1
ATOM 694 O O . MET A 1 92 ? 10.045 -11.237 -25.084 1.00 89.12 92 MET A O 1
ATOM 698 N N . GLU A 1 93 ? 11.707 -11.916 -23.737 1.00 90.81 93 GLU A N 1
ATOM 699 C CA . GLU A 1 93 ? 12.690 -12.256 -24.775 1.00 90.81 93 GLU A CA 1
ATOM 700 C C . GLU A 1 93 ? 12.364 -13.477 -25.642 1.00 90.81 93 GLU A C 1
ATOM 702 O O . GLU A 1 93 ? 12.823 -13.543 -26.784 1.00 90.81 93 GLU A O 1
ATOM 707 N N . ASN A 1 94 ? 11.587 -14.442 -25.136 1.00 87.56 94 ASN A N 1
ATOM 708 C CA . ASN A 1 94 ? 11.146 -15.615 -25.909 1.00 87.56 94 ASN A CA 1
ATOM 709 C C . ASN A 1 94 ? 10.201 -15.246 -27.062 1.00 87.56 94 ASN A C 1
ATOM 711 O O . ASN A 1 94 ? 9.859 -16.099 -27.882 1.00 87.56 94 ASN A O 1
ATOM 715 N N . ARG A 1 95 ? 9.755 -13.992 -27.110 1.00 83.50 95 ARG A N 1
ATOM 716 C CA . ARG A 1 95 ? 8.961 -13.443 -28.203 1.00 83.50 95 ARG A CA 1
ATOM 717 C C . ARG A 1 95 ? 9.872 -12.850 -29.283 1.00 83.50 95 ARG A C 1
ATOM 719 O O . ARG A 1 95 ? 11.092 -12.748 -29.141 1.00 83.50 95 ARG A O 1
ATOM 726 N N . THR A 1 96 ? 9.256 -12.472 -30.390 1.00 87.12 96 THR A N 1
ATOM 727 C CA . THR A 1 96 ? 9.872 -11.671 -31.462 1.00 87.12 96 THR A CA 1
ATOM 728 C C . THR A 1 96 ? 8.922 -10.588 -31.956 1.00 87.12 96 THR A C 1
ATOM 730 O O . THR A 1 96 ? 9.359 -9.541 -32.430 1.00 87.12 96 THR A O 1
ATOM 733 N N . GLU A 1 97 ? 7.614 -10.803 -31.813 1.00 89.94 97 GLU A N 1
ATOM 734 C CA . GLU A 1 97 ? 6.616 -9.793 -32.125 1.00 89.94 97 GLU A CA 1
ATOM 735 C C . GLU A 1 97 ? 6.692 -8.628 -31.132 1.00 89.94 97 GLU A C 1
ATOM 737 O O . GLU A 1 97 ? 6.890 -8.818 -29.932 1.00 89.94 97 GLU A O 1
ATOM 742 N N . GLY A 1 98 ? 6.535 -7.409 -31.647 1.00 91.25 98 GLY A N 1
ATOM 743 C CA . GLY A 1 98 ? 6.639 -6.194 -30.840 1.00 91.25 98 GLY A CA 1
ATOM 744 C C . GLY A 1 98 ? 8.067 -5.742 -30.550 1.00 91.25 98 GLY A C 1
ATOM 745 O O . GLY A 1 98 ? 8.246 -4.707 -29.914 1.00 91.25 98 GLY A O 1
ATOM 746 N N . PHE A 1 99 ? 9.087 -6.472 -31.008 1.00 94.81 99 PHE A N 1
ATOM 747 C CA . PHE A 1 99 ? 10.464 -6.030 -30.839 1.00 94.81 99 PHE A CA 1
ATOM 748 C C . PHE A 1 99 ? 10.861 -4.956 -31.828 1.00 94.81 99 PHE A C 1
ATOM 750 O O . PHE A 1 99 ? 10.407 -4.901 -32.975 1.00 94.81 99 PHE A O 1
ATOM 757 N N . TYR A 1 100 ? 11.761 -4.108 -31.357 1.00 94.38 100 TYR A N 1
ATOM 758 C CA . TYR A 1 100 ? 12.290 -3.006 -32.124 1.00 94.38 100 TYR A CA 1
ATOM 759 C C . TYR A 1 100 ? 13.767 -2.810 -31.795 1.00 94.38 100 TYR A C 1
ATOM 761 O O . TYR A 1 100 ? 14.189 -2.934 -30.643 1.00 94.38 100 TYR A O 1
ATOM 769 N N . ARG A 1 101 ? 14.550 -2.495 -32.831 1.00 94.19 101 ARG A N 1
ATOM 770 C CA . ARG A 1 101 ? 15.960 -2.124 -32.722 1.00 94.19 101 ARG A CA 1
ATOM 771 C C . ARG A 1 101 ? 16.136 -0.731 -33.314 1.00 94.19 101 ARG A C 1
ATOM 773 O O . ARG A 1 101 ? 15.838 -0.526 -34.489 1.00 94.19 101 ARG A O 1
ATOM 780 N N . GLY A 1 102 ? 16.621 0.213 -32.516 1.00 92.44 102 GLY A N 1
ATOM 781 C CA . GLY A 1 102 ? 16.733 1.618 -32.911 1.00 92.44 102 GLY A CA 1
ATOM 782 C C . GLY A 1 102 ? 17.935 2.317 -32.298 1.00 92.44 102 GLY A C 1
ATOM 783 O O . GLY A 1 102 ? 18.574 1.788 -31.394 1.00 92.44 102 GLY A O 1
ATOM 784 N N . VAL A 1 103 ? 18.244 3.508 -32.809 1.00 93.69 103 VAL A N 1
ATOM 785 C CA . VAL A 1 103 ? 19.294 4.368 -32.253 1.00 93.69 103 VAL A CA 1
ATOM 786 C C . VAL A 1 103 ? 18.657 5.389 -31.321 1.00 93.69 103 VAL A C 1
ATOM 788 O O . VAL A 1 103 ? 17.777 6.135 -31.749 1.00 93.69 103 VAL A O 1
ATOM 791 N N . TYR A 1 104 ? 19.135 5.436 -30.082 1.00 93.00 104 TYR A N 1
ATOM 792 C CA . TYR A 1 104 ? 18.713 6.394 -29.061 1.00 93.00 104 TYR A CA 1
ATOM 793 C C . TYR A 1 104 ? 19.945 7.059 -28.447 1.00 93.00 104 TYR A C 1
ATOM 795 O O . TYR A 1 104 ? 21.051 6.524 -28.527 1.00 93.00 104 TYR A O 1
ATOM 803 N N . GLU A 1 105 ? 19.759 8.247 -27.882 1.00 90.06 105 GLU A N 1
ATOM 804 C CA . GLU A 1 105 ? 20.829 9.084 -27.342 1.00 90.06 105 GLU A CA 1
ATOM 805 C C . GLU A 1 105 ? 20.381 9.638 -25.986 1.00 90.06 105 GLU A C 1
ATOM 807 O O . GLU A 1 105 ? 19.318 10.252 -25.900 1.00 90.06 105 GLU A O 1
ATOM 812 N N . ASP A 1 106 ? 21.191 9.406 -24.954 1.00 86.62 106 ASP A N 1
ATOM 813 C CA . ASP A 1 106 ? 21.129 10.077 -23.651 1.00 86.62 106 ASP A CA 1
ATOM 814 C C . ASP A 1 106 ? 22.462 10.816 -23.394 1.00 86.62 106 ASP A C 1
ATOM 816 O O . ASP A 1 106 ? 23.260 11.013 -24.319 1.00 86.62 106 ASP A O 1
ATOM 820 N N . GLU A 1 107 ? 22.744 11.232 -22.156 1.00 86.00 107 GLU A N 1
ATOM 821 C CA . GLU A 1 107 ? 24.008 11.907 -21.830 1.00 86.00 107 GLU A CA 1
ATOM 822 C C . GLU A 1 107 ? 25.274 11.064 -22.093 1.00 86.00 107 GLU A C 1
ATOM 824 O O . GLU A 1 107 ? 26.370 11.614 -22.246 1.00 86.00 107 GLU A O 1
ATOM 829 N N . THR A 1 108 ? 25.143 9.735 -22.158 1.00 85.62 108 THR A N 1
ATOM 830 C CA . THR A 1 108 ? 26.253 8.802 -22.398 1.00 85.62 108 THR A CA 1
ATOM 831 C C . THR A 1 108 ? 26.601 8.682 -23.883 1.00 85.62 108 THR A C 1
ATOM 833 O O . THR A 1 108 ? 27.705 8.250 -24.231 1.00 85.62 108 THR A O 1
ATOM 836 N N . GLY A 1 109 ? 25.707 9.145 -24.760 1.00 88.31 109 GLY A N 1
ATOM 837 C CA . GLY A 1 109 ? 25.892 9.218 -26.202 1.00 88.31 109 GLY A CA 1
ATOM 838 C C . GLY A 1 109 ? 24.942 8.313 -26.992 1.00 88.31 109 GLY A C 1
ATOM 839 O O . GLY A 1 109 ? 24.044 7.683 -26.435 1.00 88.31 109 GLY A O 1
ATOM 840 N N . PRO A 1 110 ? 25.103 8.265 -28.326 1.00 92.69 110 PRO A N 1
ATOM 841 C CA . PRO A 1 110 ? 24.211 7.508 -29.190 1.00 92.69 110 PRO A CA 1
ATOM 842 C C . PRO A 1 110 ? 24.588 6.021 -29.253 1.00 92.69 110 PRO A C 1
ATOM 844 O O . PRO A 1 110 ? 25.699 5.669 -29.661 1.00 92.69 110 PRO A O 1
ATOM 847 N N . PHE A 1 111 ? 23.624 5.149 -28.961 1.00 94.94 111 PHE A N 1
ATOM 848 C CA . PHE A 1 111 ? 23.769 3.693 -29.032 1.00 94.94 111 PHE A CA 1
ATOM 849 C C . PHE A 1 111 ? 22.590 3.036 -29.752 1.00 94.94 111 PHE A C 1
ATOM 851 O O . PHE A 1 111 ? 21.513 3.614 -29.904 1.00 94.94 111 PHE A O 1
ATOM 858 N N . ILE A 1 112 ? 22.810 1.807 -30.216 1.00 95.38 112 ILE A N 1
ATOM 859 C CA . ILE A 1 112 ? 21.754 0.917 -30.693 1.00 95.38 112 ILE A CA 1
ATOM 860 C C . ILE A 1 112 ? 21.148 0.227 -29.475 1.00 95.38 112 ILE A C 1
ATOM 862 O O . ILE A 1 112 ? 21.873 -0.401 -28.712 1.00 95.38 112 ILE A O 1
ATOM 866 N N . TYR A 1 113 ? 19.831 0.285 -29.335 1.00 95.69 113 TYR A N 1
ATOM 867 C CA . TYR A 1 113 ? 19.087 -0.448 -28.316 1.00 95.69 113 TYR A CA 1
ATOM 868 C C . TYR A 1 113 ? 18.138 -1.434 -28.974 1.00 95.69 113 TYR A C 1
ATOM 870 O O . TYR A 1 113 ? 17.581 -1.155 -30.040 1.00 95.69 113 TYR A O 1
ATOM 878 N N . GLU A 1 114 ? 17.946 -2.576 -28.322 1.00 95.31 114 GLU A N 1
ATOM 879 C CA . GLU A 1 114 ? 16.943 -3.566 -28.695 1.00 95.31 114 GLU A CA 1
ATOM 880 C C . GLU A 1 114 ? 16.055 -3.887 -27.499 1.00 95.31 114 GLU A C 1
ATOM 882 O O . GLU A 1 114 ? 16.542 -4.068 -26.380 1.00 95.31 114 GLU A O 1
ATOM 887 N N . GLY A 1 115 ? 14.748 -3.935 -27.743 1.00 95.50 115 GLY A N 1
ATOM 888 C CA . GLY A 1 115 ? 13.765 -4.103 -26.688 1.00 95.50 115 GLY A CA 1
ATOM 889 C C . GLY A 1 115 ? 12.375 -4.442 -27.181 1.00 95.50 115 GLY A C 1
ATOM 890 O O . GLY A 1 115 ? 12.106 -4.493 -28.384 1.00 95.50 115 GLY A O 1
ATOM 891 N N . LEU A 1 116 ? 11.485 -4.614 -26.208 1.00 95.69 116 LEU A N 1
ATOM 892 C CA . LEU A 1 116 ? 10.050 -4.715 -26.425 1.00 95.69 116 LEU A CA 1
ATOM 893 C C . LEU A 1 116 ? 9.429 -3.315 -26.464 1.00 95.69 116 LEU A C 1
ATOM 895 O O . LEU A 1 116 ? 9.652 -2.500 -25.569 1.00 95.69 116 LEU A O 1
ATOM 899 N N . ASP A 1 117 ? 8.626 -3.056 -27.490 1.00 96.81 117 ASP A N 1
ATOM 900 C CA . ASP A 1 117 ? 7.798 -1.860 -27.584 1.00 96.81 117 ASP A CA 1
ATOM 901 C C . ASP A 1 117 ? 6.718 -1.859 -26.492 1.00 96.81 117 ASP A C 1
ATOM 903 O O . ASP A 1 117 ? 5.880 -2.764 -26.419 1.00 96.81 117 ASP A O 1
ATOM 907 N N . LEU A 1 118 ? 6.714 -0.817 -25.657 1.00 97.25 118 LEU A N 1
ATOM 908 C CA . LEU A 1 118 ? 5.747 -0.650 -24.576 1.00 97.25 118 LEU A CA 1
ATOM 909 C C . LEU A 1 118 ? 4.302 -0.598 -25.096 1.00 97.25 118 LEU A C 1
ATOM 911 O O . LEU A 1 118 ? 3.404 -1.125 -24.443 1.00 97.25 118 LEU A O 1
ATOM 915 N N . TYR A 1 119 ? 4.058 -0.034 -26.284 1.00 97.69 119 TYR A N 1
ATOM 916 C CA . TYR A 1 119 ? 2.725 -0.059 -26.893 1.00 97.69 119 TYR A CA 1
ATOM 917 C C . TYR A 1 119 ? 2.274 -1.497 -27.178 1.00 97.69 119 TYR A C 1
ATOM 919 O O . TYR A 1 119 ? 1.139 -1.877 -26.883 1.00 97.69 119 TYR A O 1
ATOM 927 N N . TYR A 1 120 ? 3.178 -2.314 -27.726 1.00 96.25 120 TYR A N 1
ATOM 928 C CA . TYR A 1 120 ? 2.896 -3.716 -28.018 1.00 96.25 120 TYR A CA 1
ATOM 929 C C . TYR A 1 120 ? 2.632 -4.508 -26.736 1.00 96.25 120 TYR A C 1
ATOM 931 O O . TYR A 1 120 ? 1.660 -5.261 -26.670 1.00 96.25 120 TYR A O 1
ATOM 939 N N . LEU A 1 121 ? 3.447 -4.294 -25.700 1.00 95.44 121 LEU A N 1
ATOM 940 C CA . LEU A 1 121 ? 3.246 -4.898 -24.386 1.00 95.44 121 LEU A CA 1
ATOM 941 C C . LEU A 1 121 ? 1.823 -4.637 -23.861 1.00 95.44 121 LEU A C 1
ATOM 943 O O . LEU A 1 121 ? 1.115 -5.571 -23.503 1.00 95.44 121 LEU A O 1
ATOM 947 N N . LEU A 1 122 ? 1.385 -3.377 -23.858 1.00 96.31 122 LEU A N 1
ATOM 948 C CA . LEU A 1 122 ? 0.117 -2.980 -23.238 1.00 96.31 122 LEU A CA 1
ATOM 949 C C . LEU A 1 122 ? -1.127 -3.364 -24.052 1.00 96.31 122 LEU A C 1
ATOM 951 O O . LEU A 1 122 ? -2.195 -3.548 -23.472 1.00 96.31 122 LEU A O 1
ATOM 955 N N . HIS A 1 123 ? -1.013 -3.474 -25.380 1.00 95.19 123 HIS A N 1
ATOM 956 C CA . HIS A 1 123 ? -2.176 -3.654 -26.260 1.00 95.19 123 HIS A CA 1
ATOM 957 C C . HIS A 1 123 ? -2.219 -4.974 -27.030 1.00 95.19 123 HIS A C 1
ATOM 959 O O . HIS A 1 123 ? -3.271 -5.305 -27.573 1.00 95.19 123 HIS A O 1
ATOM 965 N N . GLN A 1 124 ? -1.108 -5.706 -27.122 1.00 93.19 124 GLN A N 1
ATOM 966 C CA . GLN A 1 124 ? -1.019 -6.941 -27.912 1.00 93.19 124 GLN A CA 1
ATOM 967 C C . GLN A 1 124 ? -0.658 -8.161 -27.059 1.00 93.19 124 GLN A C 1
ATOM 969 O O . GLN A 1 124 ? -1.005 -9.282 -27.423 1.00 93.19 124 GLN A O 1
ATOM 974 N N . MET A 1 125 ? -0.029 -7.979 -25.892 1.00 91.88 125 MET A N 1
ATOM 975 C CA . MET A 1 125 ? 0.217 -9.074 -24.946 1.00 91.88 125 MET A CA 1
ATOM 976 C C . MET A 1 125 ? -0.968 -9.287 -23.995 1.00 91.88 125 MET A C 1
ATOM 978 O O . MET A 1 125 ? -0.814 -9.241 -22.780 1.00 91.88 125 MET A O 1
ATOM 982 N N . THR A 1 126 ? -2.159 -9.527 -24.547 1.00 87.75 126 THR A N 1
ATOM 983 C CA . THR A 1 126 ? -3.420 -9.617 -23.782 1.00 87.75 126 THR A CA 1
ATOM 984 C C . THR A 1 126 ? -3.901 -11.052 -23.533 1.00 87.75 126 THR A C 1
ATOM 986 O O . THR A 1 126 ? -4.926 -11.255 -22.887 1.00 87.75 126 THR A O 1
ATOM 989 N N . GLU A 1 127 ? -3.216 -12.059 -24.081 1.00 82.44 127 GLU A N 1
ATOM 990 C CA . GLU A 1 127 ? -3.615 -13.471 -24.005 1.00 82.44 127 GLU A CA 1
ATOM 991 C C . GLU A 1 127 ? -2.775 -14.278 -23.000 1.00 82.44 127 GLU A C 1
ATOM 993 O O . GLU A 1 127 ? -1.614 -13.966 -22.731 1.00 82.44 127 GLU A O 1
ATOM 998 N N . GLY A 1 128 ? -3.351 -15.377 -22.501 1.00 79.69 128 GLY A N 1
ATOM 999 C CA . GLY A 1 128 ? -2.699 -16.301 -21.570 1.00 79.69 128 GLY A CA 1
ATOM 1000 C C . GLY A 1 128 ? -2.752 -15.853 -20.107 1.00 79.69 128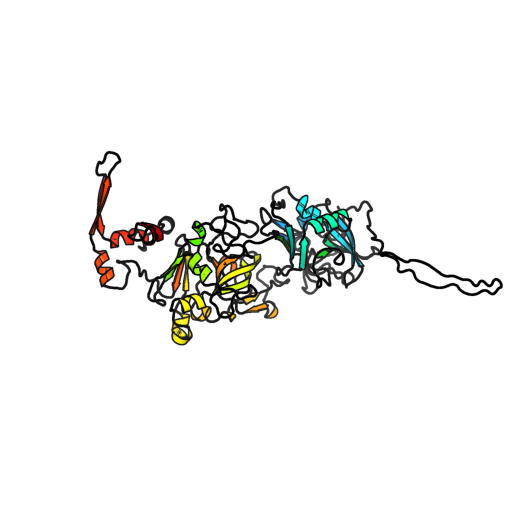 GLY A C 1
ATOM 1001 O O . GLY A 1 128 ? -3.349 -14.832 -19.774 1.00 79.69 128 GLY A O 1
ATOM 1002 N N . ASP A 1 129 ? -2.117 -16.635 -19.231 1.00 75.44 129 ASP A N 1
ATOM 1003 C CA . ASP A 1 129 ? -2.129 -16.401 -17.777 1.00 75.44 129 ASP A CA 1
ATOM 1004 C C . ASP A 1 129 ? -1.423 -15.090 -17.375 1.00 75.44 129 ASP A C 1
ATOM 1006 O O . ASP A 1 129 ? -1.718 -14.533 -16.322 1.00 75.44 129 ASP A O 1
ATOM 1010 N N . ASN A 1 130 ? -0.550 -14.574 -18.250 1.00 81.25 130 ASN A N 1
ATOM 1011 C CA . ASN A 1 130 ? 0.195 -13.322 -18.081 1.00 81.25 130 ASN A CA 1
ATOM 1012 C C . ASN A 1 130 ? -0.263 -12.226 -19.062 1.00 81.25 130 ASN A C 1
ATOM 1014 O O . ASN A 1 130 ? 0.521 -11.353 -19.438 1.00 81.25 130 ASN A O 1
ATOM 1018 N N . GLY A 1 131 ? -1.516 -12.295 -19.520 1.00 88.44 131 GLY A N 1
ATOM 1019 C CA . GLY A 1 131 ? -2.112 -11.272 -20.374 1.00 88.44 131 GLY A CA 1
ATOM 1020 C C . GLY A 1 131 ? -2.309 -9.953 -19.622 1.00 88.44 131 GLY A C 1
ATOM 1021 O O . GLY A 1 131 ? -2.932 -9.920 -18.560 1.00 88.44 131 GLY A O 1
ATOM 1022 N N . ILE A 1 132 ? -1.812 -8.854 -20.184 1.00 93.31 132 ILE A N 1
ATOM 1023 C CA . ILE A 1 132 ? -2.055 -7.505 -19.673 1.00 93.31 132 ILE A CA 1
ATOM 1024 C C . ILE A 1 132 ? -3.404 -7.036 -20.199 1.00 93.31 132 ILE A C 1
ATOM 1026 O O . ILE A 1 132 ? -3.615 -6.940 -21.405 1.00 93.31 132 ILE A O 1
ATOM 1030 N N . ILE A 1 133 ? -4.322 -6.733 -19.285 1.00 94.62 133 ILE A N 1
ATOM 1031 C CA . ILE A 1 133 ? -5.658 -6.247 -19.624 1.00 94.62 133 ILE A CA 1
ATOM 1032 C C . ILE A 1 133 ? -5.853 -4.901 -18.935 1.00 94.62 133 ILE A C 1
ATOM 1034 O O . ILE A 1 133 ? -5.990 -4.838 -17.711 1.00 94.62 133 ILE A O 1
ATOM 1038 N N . LEU A 1 134 ? -5.845 -3.837 -19.736 1.00 95.69 134 LEU A N 1
ATOM 1039 C CA . LEU A 1 134 ? -6.143 -2.481 -19.283 1.00 95.69 134 LEU A CA 1
ATOM 1040 C C . LEU A 1 134 ? -7.638 -2.344 -18.974 1.00 95.69 134 LEU A C 1
ATOM 1042 O O . LEU A 1 134 ? -8.472 -2.970 -19.633 1.00 95.69 134 LEU A O 1
ATOM 1046 N N . THR A 1 135 ? -7.980 -1.514 -17.992 1.00 92.69 135 THR A N 1
ATOM 1047 C CA . THR A 1 135 ? -9.368 -1.088 -17.780 1.00 92.69 135 THR A CA 1
ATOM 1048 C C . THR A 1 135 ? -9.738 0.021 -18.766 1.00 92.69 135 THR A C 1
ATOM 1050 O O . THR A 1 135 ? -8.872 0.675 -19.350 1.00 92.69 135 THR A O 1
ATOM 1053 N N . ASP A 1 136 ? -11.036 0.291 -18.909 1.00 92.94 136 ASP A N 1
ATOM 1054 C CA . ASP A 1 136 ? -11.526 1.409 -19.728 1.00 92.94 136 ASP A CA 1
ATOM 1055 C C . ASP A 1 136 ? -11.128 2.793 -19.165 1.00 92.94 136 ASP A C 1
ATOM 1057 O O . ASP A 1 136 ? -11.291 3.798 -19.853 1.00 92.94 136 ASP A O 1
ATOM 1061 N N . GLN A 1 137 ? -10.611 2.851 -17.929 1.00 93.00 137 GLN A N 1
ATOM 1062 C CA . GLN A 1 137 ? -10.139 4.072 -17.260 1.00 93.00 137 GLN A CA 1
ATOM 1063 C C . GLN A 1 137 ? -8.623 4.287 -17.393 1.00 93.00 137 GLN A C 1
ATOM 1065 O O . GLN A 1 137 ? -8.096 5.286 -16.903 1.00 93.00 137 GLN A O 1
ATOM 1070 N N . ALA A 1 138 ? -7.901 3.367 -18.042 1.00 96.69 138 ALA A N 1
ATOM 1071 C CA . ALA A 1 138 ? -6.461 3.491 -18.222 1.00 96.69 138 ALA A CA 1
ATOM 1072 C C . ALA A 1 138 ? -6.101 4.746 -19.016 1.00 96.69 138 ALA A C 1
ATOM 1074 O O . ALA A 1 138 ? -6.616 4.984 -20.108 1.00 96.69 138 ALA A O 1
ATOM 1075 N N . TYR A 1 139 ? -5.186 5.538 -18.458 1.00 97.50 139 TYR A N 1
ATOM 1076 C CA . TYR A 1 139 ? -4.848 6.848 -19.000 1.00 97.50 139 TYR A CA 1
ATOM 1077 C C . TYR A 1 139 ? -3.346 7.045 -19.178 1.00 97.50 139 TYR A C 1
ATOM 1079 O O . TYR A 1 139 ? -2.897 7.475 -20.245 1.00 97.50 139 TYR A O 1
ATOM 1087 N N . LYS A 1 140 ? -2.553 6.722 -18.151 1.00 96.81 140 LYS A N 1
ATOM 1088 C CA . LYS A 1 140 ? -1.102 6.922 -18.173 1.00 96.81 140 LYS A CA 1
ATOM 1089 C C . LYS A 1 140 ? -0.342 5.758 -17.559 1.00 96.81 140 LYS A C 1
ATOM 1091 O O . LYS A 1 140 ? -0.887 4.946 -16.818 1.00 96.81 140 LYS A O 1
ATOM 1096 N N . VAL A 1 141 ? 0.942 5.715 -17.867 1.00 97.00 141 VAL A N 1
ATOM 1097 C CA . VAL A 1 141 ? 1.906 4.728 -17.407 1.00 97.00 141 VAL A CA 1
ATOM 1098 C C . VAL A 1 141 ? 2.996 5.461 -16.638 1.00 97.00 141 VAL A C 1
ATOM 1100 O O . VAL A 1 141 ? 3.584 6.419 -17.140 1.00 97.00 141 VAL A O 1
ATOM 1103 N N . ILE A 1 142 ? 3.253 5.003 -15.419 1.00 94.81 142 ILE A N 1
ATOM 1104 C CA . ILE A 1 142 ? 4.313 5.480 -14.538 1.00 94.81 142 ILE A CA 1
ATOM 1105 C C . ILE A 1 142 ? 5.366 4.373 -14.466 1.00 94.81 142 ILE A C 1
ATOM 1107 O O . ILE A 1 142 ? 5.127 3.294 -13.919 1.00 94.81 142 ILE A O 1
ATOM 1111 N N . LEU A 1 143 ? 6.521 4.628 -15.066 1.00 94.50 143 LEU A N 1
ATOM 1112 C CA . LEU A 1 143 ? 7.650 3.703 -15.132 1.00 94.50 143 LEU A CA 1
ATOM 1113 C C . LEU A 1 143 ? 8.473 3.910 -13.870 1.00 94.50 143 LEU A C 1
ATOM 1115 O O . LEU A 1 143 ? 8.816 5.050 -13.559 1.00 94.50 143 LEU A O 1
ATOM 1119 N N . LYS A 1 144 ? 8.777 2.834 -13.142 1.00 91.38 144 LYS A N 1
ATOM 1120 C CA . LYS A 1 144 ? 9.476 2.924 -11.858 1.00 91.38 144 LYS A CA 1
ATOM 1121 C C . LYS A 1 144 ? 10.649 1.953 -11.752 1.00 91.38 144 LYS A C 1
ATOM 1123 O O . LYS A 1 144 ? 10.625 0.858 -12.325 1.00 91.38 144 LYS A O 1
ATOM 1128 N N . ASP A 1 145 ? 11.653 2.362 -10.985 1.00 87.25 145 ASP A N 1
ATOM 1129 C CA . ASP A 1 145 ? 12.848 1.564 -10.699 1.00 87.25 145 ASP A CA 1
ATOM 1130 C C . ASP A 1 145 ? 12.554 0.445 -9.679 1.00 87.25 145 ASP A C 1
ATOM 1132 O O . ASP A 1 145 ? 11.434 0.296 -9.182 1.00 87.25 145 ASP A O 1
ATOM 1136 N N . ARG A 1 146 ? 13.567 -0.352 -9.319 1.00 80.50 146 ARG A N 1
ATOM 1137 C CA . ARG A 1 146 ? 13.440 -1.438 -8.324 1.00 80.50 146 ARG A CA 1
ATOM 1138 C C . ARG A 1 146 ? 12.977 -0.994 -6.930 1.00 80.50 146 ARG A C 1
ATOM 1140 O O . ARG A 1 146 ? 12.425 -1.812 -6.197 1.00 80.50 146 ARG A O 1
ATOM 1147 N N . ASN A 1 147 ? 13.182 0.273 -6.580 1.00 80.44 147 ASN A N 1
ATOM 1148 C CA . ASN A 1 147 ? 12.755 0.891 -5.325 1.00 80.44 147 ASN A CA 1
ATOM 1149 C C . ASN A 1 147 ? 11.423 1.650 -5.473 1.00 80.44 147 ASN A C 1
ATOM 1151 O O . ASN A 1 147 ? 10.974 2.294 -4.529 1.00 80.44 147 ASN A O 1
ATOM 1155 N N . ARG A 1 148 ? 10.766 1.526 -6.636 1.00 83.31 148 ARG A N 1
ATOM 1156 C CA . ARG A 1 148 ? 9.524 2.206 -7.023 1.00 83.31 148 ARG A CA 1
ATOM 1157 C C . ARG A 1 148 ? 9.635 3.731 -7.124 1.00 83.31 148 ARG A C 1
ATOM 1159 O O . ARG A 1 148 ? 8.603 4.406 -7.128 1.00 83.31 148 ARG A O 1
ATOM 1166 N N . SER A 1 149 ? 10.841 4.270 -7.283 1.00 85.31 149 SER A N 1
ATOM 1167 C CA . SER A 1 149 ? 11.028 5.675 -7.654 1.00 85.31 149 SER A CA 1
ATOM 1168 C C . SER A 1 149 ? 10.536 5.885 -9.083 1.00 85.31 149 SER A C 1
ATOM 1170 O O . SER A 1 149 ? 10.820 5.067 -9.962 1.00 85.31 149 SER A O 1
ATOM 1172 N N . THR A 1 150 ? 9.800 6.967 -9.332 1.00 90.06 150 THR A N 1
ATOM 1173 C CA . THR A 1 150 ? 9.330 7.302 -10.682 1.00 90.06 150 THR A CA 1
ATOM 1174 C C . THR A 1 150 ? 10.504 7.674 -11.587 1.00 90.06 150 THR A C 1
ATOM 1176 O O . THR A 1 150 ? 11.263 8.587 -11.285 1.00 90.06 150 THR A O 1
ATOM 1179 N N . ILE A 1 151 ? 10.610 6.978 -12.718 1.00 91.19 151 ILE A N 1
ATOM 1180 C CA . ILE A 1 151 ? 11.566 7.233 -13.800 1.00 91.19 151 ILE A CA 1
ATOM 1181 C C . ILE A 1 151 ? 10.909 8.036 -14.913 1.00 91.19 151 ILE A C 1
ATOM 1183 O O . ILE A 1 151 ? 11.561 8.840 -15.552 1.00 91.19 151 ILE A O 1
ATOM 1187 N N . SER A 1 152 ? 9.641 7.794 -15.234 1.00 92.31 152 SER A N 1
ATOM 1188 C CA . SER A 1 152 ? 8.956 8.554 -16.282 1.00 92.31 152 SER A CA 1
ATOM 1189 C C . SER A 1 152 ? 7.452 8.400 -16.166 1.00 92.31 152 SER A C 1
ATOM 1191 O O . SER A 1 152 ? 6.959 7.358 -15.732 1.00 92.31 152 SER A O 1
ATOM 1193 N N . GLU A 1 153 ? 6.731 9.426 -16.603 1.00 94.44 153 GLU A N 1
ATOM 1194 C CA . GLU A 1 153 ? 5.285 9.397 -16.777 1.00 94.44 153 GLU A CA 1
ATOM 1195 C C . GLU A 1 153 ? 4.941 9.685 -18.236 1.00 94.44 153 GLU A C 1
ATOM 1197 O O . GLU A 1 153 ? 5.380 10.688 -18.807 1.00 94.44 153 GLU A O 1
ATOM 1202 N N . LEU A 1 154 ? 4.146 8.793 -18.824 1.00 95.62 154 LEU A N 1
ATOM 1203 C CA . LEU A 1 154 ? 3.735 8.825 -20.224 1.00 95.62 154 LEU A CA 1
ATOM 1204 C C . LEU A 1 154 ? 2.241 8.527 -20.313 1.00 95.62 154 LEU A C 1
ATOM 1206 O O . LEU A 1 154 ? 1.767 7.524 -19.783 1.00 95.62 154 LEU A O 1
ATOM 1210 N N . THR A 1 155 ? 1.482 9.357 -21.014 1.00 97.06 155 THR A N 1
ATOM 1211 C CA . THR A 1 155 ? 0.098 9.022 -21.368 1.00 97.06 155 THR A CA 1
ATOM 1212 C C . THR A 1 155 ? 0.066 7.859 -22.364 1.00 97.06 155 THR A C 1
ATOM 1214 O O . THR A 1 155 ? 0.985 7.680 -23.169 1.00 97.06 155 THR A O 1
ATOM 1217 N N . LEU A 1 156 ? -1.018 7.077 -22.368 1.00 97.75 156 LEU A N 1
ATOM 1218 C CA . LEU A 1 156 ? -1.212 6.020 -23.371 1.00 97.75 156 LEU A CA 1
ATOM 1219 C C . LEU A 1 156 ? -1.210 6.582 -24.802 1.00 97.75 156 LEU A C 1
ATOM 1221 O O . LEU A 1 156 ? -0.775 5.912 -25.738 1.00 97.75 156 LEU A O 1
ATOM 1225 N N . GLU A 1 157 ? -1.643 7.831 -24.968 1.00 96.75 157 GLU A N 1
ATOM 1226 C CA . GLU A 1 157 ? -1.619 8.535 -26.248 1.00 96.75 157 GLU A CA 1
ATOM 1227 C C . GLU A 1 157 ? -0.192 8.868 -26.712 1.00 96.75 157 GLU A C 1
ATOM 1229 O O . GLU A 1 157 ? 0.123 8.694 -27.889 1.00 96.75 157 GLU A O 1
ATOM 1234 N N . GLU A 1 158 ? 0.697 9.290 -25.809 1.00 97.12 158 GLU A N 1
ATOM 1235 C CA . GLU A 1 158 ? 2.118 9.485 -26.131 1.00 97.12 158 GLU A CA 1
ATOM 1236 C C . GLU A 1 158 ? 2.792 8.168 -26.514 1.00 97.12 158 GLU A C 1
ATOM 1238 O O . GLU A 1 158 ? 3.521 8.126 -27.503 1.00 97.12 158 GLU A O 1
ATOM 1243 N N . ILE A 1 159 ? 2.498 7.082 -25.793 1.00 97.94 159 ILE A N 1
ATOM 1244 C CA . ILE A 1 159 ? 3.024 5.743 -26.098 1.00 97.94 159 ILE A CA 1
ATOM 1245 C C . ILE A 1 159 ? 2.554 5.283 -27.486 1.00 97.94 159 ILE A C 1
ATOM 1247 O O . ILE A 1 159 ? 3.361 4.826 -28.299 1.00 97.94 159 ILE A O 1
ATOM 1251 N N . ARG A 1 160 ? 1.263 5.461 -27.801 1.00 97.75 160 ARG A N 1
ATOM 1252 C CA . ARG A 1 160 ? 0.703 5.175 -29.132 1.00 97.75 160 ARG A CA 1
ATOM 1253 C C . ARG A 1 160 ? 1.378 6.012 -30.216 1.00 97.75 160 ARG A C 1
ATOM 1255 O O . ARG A 1 160 ? 1.735 5.484 -31.267 1.00 97.75 160 ARG A O 1
ATOM 1262 N N . LYS A 1 161 ? 1.570 7.307 -29.970 1.00 97.12 161 LYS A N 1
ATOM 1263 C CA . LYS A 1 161 ? 2.215 8.210 -30.924 1.00 97.12 161 LYS A CA 1
ATOM 1264 C C . LYS A 1 161 ? 3.673 7.816 -31.182 1.00 97.12 161 LYS A C 1
ATOM 1266 O O . LYS A 1 161 ? 4.064 7.735 -32.341 1.00 97.12 161 LYS A O 1
ATOM 1271 N N . ALA A 1 162 ? 4.438 7.493 -30.141 1.00 95.81 162 ALA A N 1
ATOM 1272 C CA . ALA A 1 162 ? 5.815 7.010 -30.255 1.00 95.81 162 ALA A CA 1
ATOM 1273 C C . ALA A 1 162 ? 5.915 5.749 -31.136 1.00 95.81 162 ALA A C 1
ATOM 1275 O O . ALA A 1 162 ? 6.764 5.664 -32.030 1.00 95.81 162 ALA A O 1
ATOM 1276 N N . HIS A 1 163 ? 4.992 4.800 -30.950 1.00 95.56 163 HIS A N 1
ATOM 1277 C CA . HIS A 1 163 ? 4.864 3.613 -31.800 1.00 95.56 163 HIS A CA 1
ATOM 1278 C C . HIS A 1 163 ? 4.572 3.960 -33.274 1.00 95.56 163 HIS A C 1
ATOM 1280 O O . HIS A 1 163 ? 5.194 3.420 -34.199 1.00 95.56 163 HIS A O 1
ATOM 1286 N N . GLU A 1 164 ? 3.625 4.870 -33.517 1.00 94.94 164 GLU A N 1
ATOM 1287 C CA . GLU A 1 164 ? 3.224 5.294 -34.865 1.00 94.94 164 GLU A CA 1
ATOM 1288 C C . GLU A 1 164 ? 4.328 6.062 -35.597 1.00 94.94 164 GLU A C 1
ATOM 1290 O O . GLU A 1 164 ? 4.552 5.823 -36.789 1.00 94.94 164 GLU A O 1
ATOM 1295 N N . ASP A 1 165 ? 5.071 6.893 -34.866 1.00 92.56 165 ASP A N 1
ATOM 1296 C CA . ASP A 1 165 ? 6.199 7.685 -35.357 1.00 92.56 165 ASP A CA 1
ATOM 1297 C C . ASP A 1 165 ? 7.473 6.842 -35.576 1.00 92.56 165 ASP A C 1
ATOM 1299 O O . ASP A 1 165 ? 8.498 7.367 -36.014 1.00 92.56 165 ASP A O 1
ATOM 1303 N N . LYS A 1 166 ? 7.410 5.521 -35.337 1.00 90.00 166 LYS A N 1
ATOM 1304 C CA . LYS A 1 166 ? 8.540 4.579 -35.464 1.00 90.00 166 LYS A CA 1
ATOM 1305 C C . LYS A 1 166 ? 9.722 4.948 -34.568 1.00 90.00 166 LYS A C 1
ATOM 1307 O O . LYS A 1 166 ? 10.871 4.717 -34.924 1.00 90.00 166 LYS A O 1
ATOM 1312 N N . MET A 1 167 ? 9.421 5.490 -33.395 1.00 91.19 167 MET A N 1
ATOM 1313 C CA . MET A 1 167 ? 10.365 5.737 -32.307 1.00 91.19 167 MET A CA 1
ATOM 1314 C C . MET A 1 167 ? 9.707 5.293 -30.997 1.00 91.19 167 MET A C 1
ATOM 1316 O O . MET A 1 167 ? 9.412 6.134 -30.150 1.00 91.19 167 MET A O 1
ATOM 1320 N N . PRO A 1 168 ? 9.396 3.990 -30.852 1.00 96.00 168 PRO A N 1
ATOM 1321 C CA . PRO A 1 168 ? 8.637 3.487 -29.714 1.00 96.00 168 PRO A CA 1
ATOM 1322 C C . PRO A 1 168 ? 9.363 3.733 -28.390 1.00 96.00 168 PRO A C 1
ATOM 1324 O O . PRO A 1 168 ? 10.595 3.823 -28.343 1.00 96.00 168 PRO A O 1
ATOM 1327 N N . ILE A 1 169 ? 8.575 3.784 -27.315 1.00 96.75 169 ILE A N 1
ATOM 1328 C CA . ILE A 1 169 ? 9.079 3.691 -25.945 1.00 96.75 169 ILE A CA 1
ATOM 1329 C C . ILE A 1 169 ? 9.497 2.235 -25.719 1.00 96.75 169 ILE A C 1
ATOM 1331 O O . ILE A 1 169 ? 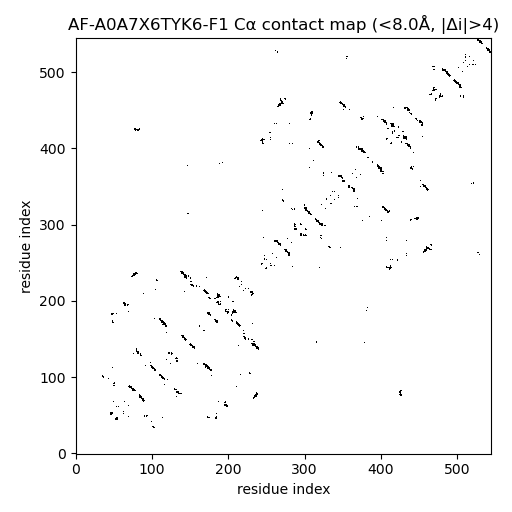8.663 1.334 -25.821 1.00 96.75 169 ILE A O 1
ATOM 1335 N N . LEU A 1 170 ? 10.776 1.993 -25.446 1.00 95.94 170 LEU A N 1
ATOM 1336 C CA . LEU A 1 170 ? 11.327 0.648 -25.329 1.00 95.94 170 LEU A CA 1
ATOM 1337 C C . LEU A 1 170 ? 11.571 0.242 -23.886 1.00 95.94 170 LEU A C 1
ATOM 1339 O O . LEU A 1 170 ? 12.166 0.979 -23.099 1.00 95.94 170 LEU A O 1
ATOM 1343 N N . LEU A 1 171 ? 11.209 -1.005 -23.607 1.00 96.25 171 LEU A N 1
ATOM 1344 C CA . LEU A 1 171 ? 11.799 -1.815 -22.552 1.00 96.25 171 LEU A CA 1
ATOM 1345 C C . LEU A 1 171 ? 12.993 -2.550 -23.170 1.00 96.25 171 LEU A C 1
ATOM 1347 O O . LEU A 1 171 ? 12.861 -3.655 -23.703 1.00 96.25 171 LEU A O 1
ATOM 1351 N N . ALA A 1 172 ? 14.141 -1.877 -23.197 1.00 95.50 172 ALA A N 1
ATOM 1352 C CA . ALA A 1 172 ? 15.357 -2.371 -23.825 1.00 95.50 172 ALA A CA 1
ATOM 1353 C C . ALA A 1 172 ? 16.016 -3.448 -22.961 1.00 95.50 172 ALA A C 1
ATOM 1355 O O . ALA A 1 172 ? 16.246 -3.225 -21.776 1.00 95.50 172 ALA A O 1
ATOM 1356 N N . PHE A 1 173 ? 16.356 -4.590 -23.554 1.00 94.00 173 PHE A N 1
ATOM 1357 C CA . PHE A 1 173 ? 17.078 -5.681 -22.888 1.00 94.00 173 PHE A CA 1
ATOM 1358 C C . PHE A 1 173 ? 18.548 -5.777 -23.327 1.00 94.00 173 PHE A C 1
ATOM 1360 O O . PHE A 1 173 ? 19.319 -6.486 -22.687 1.00 94.00 173 PHE A O 1
ATOM 1367 N N . GLY A 1 174 ? 18.969 -5.013 -24.344 1.00 94.19 174 GLY A N 1
ATOM 1368 C CA . GLY A 1 174 ? 20.377 -4.906 -24.721 1.00 94.19 174 GLY A CA 1
ATOM 1369 C C . GLY A 1 174 ? 20.761 -3.592 -25.398 1.00 94.19 174 GLY A C 1
ATOM 1370 O O . GLY A 1 174 ? 19.911 -2.793 -25.805 1.00 94.19 174 GLY A O 1
ATOM 1371 N N . ILE A 1 175 ? 22.071 -3.411 -25.560 1.00 95.44 175 ILE A N 1
ATOM 1372 C CA . ILE A 1 175 ? 22.722 -2.212 -26.097 1.00 95.44 175 ILE A CA 1
ATOM 1373 C C . ILE A 1 175 ? 23.890 -2.580 -27.030 1.00 95.44 175 ILE A C 1
ATOM 1375 O O . ILE A 1 175 ? 24.519 -3.625 -26.872 1.00 95.44 175 ILE A O 1
ATOM 1379 N N . GLY A 1 176 ? 24.209 -1.722 -28.001 1.00 95.12 176 GLY A N 1
ATOM 1380 C CA . GLY A 1 176 ? 25.341 -1.895 -28.909 1.00 95.12 176 GLY A CA 1
ATOM 1381 C C . GLY A 1 176 ? 25.855 -0.597 -29.529 1.00 95.12 176 GLY A C 1
ATOM 1382 O O . GLY A 1 176 ? 25.177 0.430 -29.546 1.00 95.12 176 GLY A O 1
ATOM 1383 N N . THR A 1 177 ? 27.076 -0.632 -30.056 1.00 94.38 177 THR A N 1
ATOM 1384 C CA . THR A 1 177 ? 27.715 0.506 -30.725 1.00 94.38 177 THR A CA 1
ATOM 1385 C C . THR A 1 177 ? 27.135 0.743 -32.120 1.00 94.38 177 THR A C 1
ATOM 1387 O O . THR A 1 177 ? 26.710 -0.183 -32.809 1.00 94.38 177 THR A O 1
ATOM 1390 N N . LEU A 1 178 ? 27.169 1.995 -32.591 1.00 91.50 178 LEU A N 1
ATOM 1391 C CA . LEU A 1 178 ? 26.639 2.372 -33.913 1.00 91.50 178 LEU A CA 1
ATOM 1392 C C . LEU A 1 178 ? 27.344 1.685 -35.093 1.00 91.50 178 LEU A C 1
ATOM 1394 O O . LEU A 1 178 ? 26.770 1.566 -36.173 1.00 91.50 178 LEU A O 1
ATOM 1398 N N . ASP A 1 179 ? 28.598 1.270 -34.909 1.00 88.12 179 ASP A N 1
ATOM 1399 C CA . ASP A 1 179 ? 29.369 0.538 -35.915 1.00 88.12 179 ASP A CA 1
ATOM 1400 C C . ASP A 1 179 ? 29.137 -0.984 -35.872 1.00 88.12 179 ASP A C 1
ATOM 1402 O O . ASP A 1 179 ? 29.675 -1.706 -36.712 1.00 88.12 179 ASP A O 1
ATOM 1406 N N . GLY A 1 180 ? 28.328 -1.465 -34.918 1.00 82.88 180 GLY A N 1
ATOM 1407 C CA . GLY A 1 180 ? 27.991 -2.874 -34.734 1.00 82.88 180 GLY A CA 1
ATOM 1408 C C . GLY A 1 180 ? 29.160 -3.745 -34.273 1.00 82.88 180 GLY A C 1
ATOM 1409 O O . GLY A 1 180 ? 29.076 -4.966 -34.384 1.00 82.88 180 GLY A O 1
ATOM 1410 N N . THR A 1 181 ? 30.262 -3.148 -33.805 1.00 86.62 181 THR A N 1
ATOM 1411 C CA . THR A 1 181 ? 31.450 -3.898 -33.366 1.00 86.62 181 THR A CA 1
ATOM 1412 C C . THR A 1 181 ? 31.311 -4.484 -31.965 1.00 86.62 181 THR A C 1
ATOM 1414 O O . THR A 1 181 ? 31.975 -5.476 -31.668 1.00 86.62 181 THR A O 1
ATOM 1417 N N . SER A 1 182 ? 30.447 -3.907 -31.127 1.00 90.00 182 SER A N 1
ATOM 1418 C CA . SER A 1 182 ? 30.170 -4.372 -29.769 1.00 90.00 182 SER A CA 1
ATOM 1419 C C . SER A 1 182 ? 28.675 -4.288 -29.479 1.00 90.00 182 SER A C 1
ATOM 1421 O O . SER A 1 182 ? 28.038 -3.278 -29.777 1.00 90.00 182 SER A O 1
ATOM 1423 N N . ALA A 1 183 ? 28.111 -5.350 -28.912 1.00 92.00 183 ALA A N 1
ATOM 1424 C CA . ALA A 1 183 ? 26.750 -5.378 -28.397 1.00 92.00 183 ALA A CA 1
ATOM 1425 C C . ALA A 1 183 ? 26.640 -6.437 -27.301 1.00 92.00 183 ALA A C 1
ATOM 1427 O O . ALA A 1 183 ? 27.343 -7.448 -27.339 1.00 92.00 183 ALA A O 1
ATOM 1428 N N . ALA A 1 184 ? 25.771 -6.185 -26.331 1.00 91.31 184 ALA A N 1
ATOM 1429 C CA . ALA A 1 184 ? 25.532 -7.081 -25.215 1.00 91.31 184 ALA A CA 1
ATOM 1430 C C . ALA A 1 184 ? 24.129 -6.850 -24.627 1.00 91.31 184 ALA A C 1
ATOM 1432 O O . ALA A 1 184 ? 23.607 -5.731 -24.704 1.00 91.31 184 ALA A O 1
ATOM 1433 N N . PRO A 1 185 ? 23.533 -7.875 -24.000 1.00 92.06 185 PRO A N 1
ATOM 1434 C CA . PRO A 1 185 ? 22.391 -7.678 -23.117 1.00 92.06 185 PRO A CA 1
ATOM 1435 C C . PRO A 1 185 ? 22.776 -6.839 -21.897 1.00 92.06 185 PRO A C 1
ATOM 1437 O O . PRO A 1 185 ? 23.960 -6.694 -21.586 1.00 92.06 185 PRO A O 1
ATOM 1440 N N . PHE A 1 186 ? 21.788 -6.300 -21.188 1.00 91.06 186 PHE A N 1
ATOM 1441 C CA . PHE A 1 186 ? 22.032 -5.640 -19.907 1.00 91.06 186 PHE A CA 1
ATOM 1442 C C . PHE A 1 186 ? 22.366 -6.639 -18.782 1.00 91.06 186 PHE A C 1
ATOM 1444 O O . PHE A 1 186 ? 22.128 -7.831 -18.884 1.00 91.06 186 PHE A O 1
ATOM 1451 N N . VAL A 1 187 ? 22.957 -6.185 -17.683 1.00 85.50 187 VAL A N 1
ATOM 1452 C CA . VAL A 1 187 ? 23.287 -7.016 -16.512 1.00 85.50 187 VAL A CA 1
ATOM 1453 C C . VAL A 1 187 ? 22.880 -6.292 -15.233 1.00 85.50 187 VAL A C 1
ATOM 1455 O O . VAL A 1 187 ? 22.628 -5.090 -15.249 1.00 85.50 187 VAL A O 1
ATOM 1458 N N . PHE A 1 188 ? 22.781 -7.008 -14.112 1.00 78.50 188 PHE A N 1
ATOM 1459 C CA . PHE A 1 188 ? 22.241 -6.433 -12.878 1.00 78.50 188 PHE A CA 1
ATOM 1460 C C . PHE A 1 188 ? 23.103 -5.302 -12.319 1.00 78.50 188 PHE A C 1
ATOM 1462 O O . PHE A 1 188 ? 22.602 -4.195 -12.127 1.00 78.50 188 PHE A O 1
ATOM 1469 N N . ASP A 1 189 ? 24.374 -5.582 -12.039 1.00 76.81 189 ASP A N 1
ATOM 1470 C CA . ASP A 1 189 ? 25.275 -4.639 -11.377 1.00 76.81 189 ASP A CA 1
ATOM 1471 C C . ASP A 1 189 ? 26.730 -5.060 -11.618 1.00 76.81 189 ASP A C 1
ATOM 1473 O O . ASP A 1 189 ? 27.071 -6.215 -11.369 1.00 76.81 189 ASP A O 1
ATOM 1477 N N . ALA A 1 190 ? 27.591 -4.157 -12.098 1.00 71.56 190 ALA A N 1
ATOM 1478 C CA . ALA A 1 190 ? 29.005 -4.465 -12.313 1.00 71.56 190 ALA A CA 1
ATOM 1479 C C . ALA A 1 190 ? 29.836 -4.461 -11.017 1.00 71.56 190 ALA A C 1
ATOM 1481 O O . ALA A 1 190 ? 30.935 -5.018 -11.005 1.00 71.56 190 ALA A O 1
ATOM 1482 N N . GLU A 1 191 ? 29.349 -3.835 -9.939 1.00 63.41 191 GLU A N 1
ATOM 1483 C CA . GLU A 1 191 ? 30.059 -3.725 -8.658 1.00 63.41 191 GLU A CA 1
ATOM 1484 C C . GLU A 1 191 ? 29.886 -4.973 -7.775 1.00 63.41 191 GLU A C 1
ATOM 1486 O O . GLU A 1 191 ? 30.731 -5.256 -6.921 1.00 63.41 191 GLU A O 1
ATOM 1491 N N . ALA A 1 192 ? 28.831 -5.761 -8.001 1.00 62.91 192 ALA A N 1
ATOM 1492 C CA . ALA A 1 192 ? 28.587 -7.015 -7.296 1.00 62.91 192 ALA A CA 1
ATOM 1493 C C . ALA A 1 192 ? 29.403 -8.166 -7.919 1.00 62.91 192 ALA A C 1
ATOM 1495 O O . ALA A 1 192 ? 28.950 -8.816 -8.862 1.00 62.91 192 ALA A O 1
ATOM 1496 N N . GLU A 1 193 ? 30.613 -8.442 -7.412 1.00 59.06 193 GLU A N 1
ATOM 1497 C CA . GLU A 1 193 ? 31.430 -9.585 -7.867 1.00 59.06 193 GLU A CA 1
ATOM 1498 C C . GLU A 1 193 ? 30.632 -10.905 -7.778 1.00 59.06 193 GLU A C 1
ATOM 1500 O O . GLU A 1 193 ? 30.271 -11.348 -6.689 1.00 59.06 193 GLU A O 1
ATOM 1505 N N . GLY A 1 194 ? 30.356 -11.552 -8.919 1.00 64.75 194 GLY A N 1
ATOM 1506 C CA . GLY A 1 194 ? 29.605 -12.811 -8.962 1.00 64.75 194 GLY A CA 1
ATOM 1507 C C . GLY A 1 194 ? 28.734 -12.969 -10.207 1.00 64.75 194 GLY A C 1
ATOM 1508 O O . GLY A 1 194 ? 28.904 -12.263 -11.195 1.00 64.75 194 GLY A O 1
ATOM 1509 N N . GLU A 1 195 ? 27.776 -13.898 -10.157 1.00 60.12 195 GLU A N 1
ATOM 1510 C CA . GLU A 1 195 ? 26.902 -14.263 -11.290 1.00 60.12 195 GLU A CA 1
ATOM 1511 C C . GLU A 1 195 ? 26.078 -13.094 -11.872 1.00 60.12 195 GLU A C 1
ATOM 1513 O O . GLU A 1 195 ? 25.604 -13.192 -13.002 1.00 60.12 195 GLU A O 1
ATOM 1518 N N . TYR A 1 196 ? 25.960 -11.994 -11.121 1.00 61.69 196 TYR A N 1
ATOM 1519 C CA . TYR A 1 196 ? 25.167 -10.797 -11.418 1.00 61.69 196 TYR A CA 1
ATOM 1520 C C . TYR A 1 196 ? 25.958 -9.677 -12.132 1.00 61.69 196 TYR A C 1
ATOM 1522 O O . TYR A 1 196 ? 25.333 -8.806 -12.740 1.00 61.69 196 TYR A O 1
ATOM 1530 N N . SER A 1 197 ? 27.302 -9.716 -12.094 1.00 65.31 197 SER A N 1
ATOM 1531 C CA . SER A 1 197 ? 28.217 -8.804 -12.822 1.00 65.31 197 SER A CA 1
ATOM 1532 C C . SER A 1 197 ? 28.870 -9.441 -14.048 1.00 65.31 197 SER A C 1
ATOM 1534 O O . SER A 1 197 ? 29.468 -8.744 -14.877 1.00 65.31 197 SER A O 1
ATOM 1536 N N . LEU A 1 198 ? 28.775 -10.769 -14.175 1.00 74.75 198 LEU A N 1
ATOM 1537 C CA . LEU A 1 198 ? 29.177 -11.481 -15.379 1.00 74.75 198 LEU A CA 1
ATOM 1538 C C . LEU A 1 198 ? 28.464 -10.841 -16.589 1.00 74.75 198 LEU A C 1
ATOM 1540 O O . LEU A 1 198 ? 27.265 -10.585 -16.542 1.00 74.75 198 LEU A O 1
ATOM 1544 N N . GLY A 1 199 ? 29.216 -10.535 -17.652 1.00 79.12 199 GLY A N 1
ATOM 1545 C CA . GLY A 1 199 ? 28.662 -10.000 -18.904 1.00 79.12 199 GLY A CA 1
ATOM 1546 C C . GLY A 1 199 ? 28.713 -8.481 -19.001 1.00 79.12 199 GLY A C 1
ATOM 1547 O O . GLY A 1 199 ? 28.333 -7.917 -20.028 1.00 79.12 199 GLY A O 1
ATOM 1548 N N . TYR A 1 200 ? 29.226 -7.813 -17.966 1.00 86.44 200 TYR A N 1
ATOM 1549 C CA . TYR A 1 200 ? 29.480 -6.383 -18.011 1.00 86.44 200 TYR A CA 1
ATOM 1550 C C . TYR A 1 200 ? 30.540 -6.025 -19.064 1.00 86.44 200 TYR A C 1
ATOM 1552 O O . TYR A 1 200 ? 31.682 -6.494 -19.036 1.00 86.44 200 TYR A O 1
ATOM 1560 N N . VAL A 1 201 ? 30.168 -5.126 -19.970 1.00 87.94 201 VAL A N 1
ATOM 1561 C CA . VAL A 1 201 ? 31.010 -4.547 -21.012 1.00 87.94 201 VAL A CA 1
ATOM 1562 C C . VAL A 1 201 ? 31.149 -3.058 -20.729 1.00 87.94 201 VAL A C 1
ATOM 1564 O O . VAL A 1 201 ? 30.255 -2.263 -21.010 1.00 87.94 201 VAL A O 1
ATOM 1567 N N . LYS A 1 202 ? 32.315 -2.660 -20.209 1.00 88.06 202 LYS A N 1
ATOM 1568 C CA . LYS A 1 202 ? 32.604 -1.272 -19.806 1.00 88.06 202 LYS A CA 1
ATOM 1569 C C . LYS A 1 202 ? 32.332 -0.230 -20.898 1.00 88.06 202 LYS A C 1
ATOM 1571 O O . LYS A 1 202 ? 31.943 0.886 -20.586 1.00 88.06 202 LYS A O 1
ATOM 1576 N N . GLU A 1 203 ? 32.569 -0.577 -22.160 1.00 89.25 203 GLU A N 1
ATOM 1577 C CA . GLU A 1 203 ? 32.364 0.322 -23.308 1.00 89.25 203 GLU A CA 1
ATOM 1578 C C . GLU A 1 203 ? 30.885 0.587 -23.609 1.00 89.25 203 GLU A C 1
ATOM 1580 O O . GLU A 1 203 ? 30.559 1.631 -24.164 1.00 89.25 203 GLU A O 1
ATOM 1585 N N . LEU A 1 204 ? 30.010 -0.350 -23.242 1.00 90.12 204 LEU A N 1
ATOM 1586 C CA . LEU A 1 204 ? 28.560 -0.247 -23.402 1.00 90.12 204 LEU A CA 1
ATOM 1587 C C . LEU A 1 204 ? 27.869 0.223 -22.118 1.00 90.12 204 LEU A C 1
ATOM 1589 O O . LEU A 1 204 ? 26.686 0.541 -22.140 1.00 90.12 204 LEU A O 1
ATOM 1593 N N . ASP A 1 205 ? 28.589 0.202 -20.994 1.00 89.25 205 ASP A N 1
ATOM 1594 C CA . ASP A 1 205 ? 28.068 0.463 -19.656 1.00 89.25 205 ASP A CA 1
ATOM 1595 C C . ASP A 1 205 ? 26.720 -0.236 -19.407 1.00 89.25 205 ASP A C 1
ATOM 1597 O O . ASP A 1 205 ? 25.757 0.367 -18.940 1.00 89.25 205 ASP A O 1
ATOM 1601 N N . ASN A 1 206 ? 26.635 -1.517 -19.775 1.00 90.38 206 ASN A N 1
ATOM 1602 C CA . ASN A 1 206 ? 25.407 -2.315 -19.858 1.00 90.38 206 ASN A CA 1
ATOM 1603 C C . ASN A 1 206 ? 24.918 -2.865 -18.501 1.00 90.38 206 ASN A C 1
ATOM 1605 O O . ASN A 1 206 ? 24.299 -3.915 -18.465 1.00 90.38 206 ASN A O 1
ATOM 1609 N N . GLN A 1 207 ? 25.205 -2.201 -17.385 1.00 88.06 207 GLN A N 1
ATOM 1610 C CA . GLN A 1 207 ? 24.774 -2.614 -16.037 1.00 88.06 207 GLN A CA 1
ATOM 1611 C C . GLN A 1 207 ? 23.389 -2.051 -15.657 1.00 88.06 207 GLN A C 1
ATOM 1613 O O . GLN A 1 207 ? 22.608 -1.728 -16.545 1.00 88.06 207 GLN A O 1
ATOM 1618 N N . ASP A 1 208 ? 23.088 -1.855 -14.371 1.00 85.06 208 ASP A N 1
ATOM 1619 C CA . ASP A 1 208 ? 21.863 -1.182 -13.914 1.00 85.06 208 ASP A CA 1
ATOM 1620 C C . ASP A 1 208 ? 20.580 -1.897 -14.375 1.00 85.06 208 ASP A C 1
ATOM 1622 O O . ASP A 1 208 ? 19.692 -1.313 -14.990 1.00 85.06 208 ASP A O 1
ATOM 1626 N N . GLY A 1 209 ? 20.514 -3.202 -14.101 1.00 86.56 209 GLY A N 1
ATOM 1627 C CA . GLY A 1 209 ? 19.341 -4.042 -14.330 1.00 86.56 209 GLY A CA 1
ATOM 1628 C C . GLY A 1 209 ? 19.144 -4.534 -15.768 1.00 86.56 209 GLY A C 1
ATOM 1629 O O . GLY A 1 209 ? 19.548 -3.920 -16.745 1.00 86.56 209 GLY A O 1
ATOM 1630 N N . CYS A 1 210 ? 18.450 -5.663 -15.900 1.00 86.81 210 CYS A N 1
ATOM 1631 C CA . CYS A 1 210 ? 18.320 -6.426 -17.150 1.00 86.81 210 CYS A CA 1
ATOM 1632 C C . CYS A 1 210 ? 17.317 -5.836 -18.161 1.00 86.81 210 CYS A C 1
ATOM 1634 O O . CYS A 1 210 ? 17.115 -6.377 -19.247 1.00 86.81 210 CYS A O 1
ATOM 1636 N N . THR A 1 211 ? 16.631 -4.754 -17.801 1.00 91.75 211 THR A N 1
ATOM 1637 C CA . THR A 1 211 ? 15.680 -4.054 -18.668 1.00 91.75 211 THR A CA 1
ATOM 1638 C C . THR A 1 211 ? 15.752 -2.567 -18.373 1.00 91.75 211 THR A C 1
ATOM 1640 O O . THR A 1 211 ? 15.609 -2.180 -17.214 1.00 91.75 211 THR A O 1
ATOM 1643 N N . ARG A 1 212 ? 15.963 -1.739 -19.399 1.00 92.50 212 ARG A N 1
ATOM 1644 C CA . ARG A 1 212 ? 16.065 -0.280 -19.286 1.00 92.50 212 ARG A CA 1
ATOM 1645 C C . ARG A 1 212 ? 14.964 0.438 -20.051 1.00 92.50 212 ARG A C 1
ATOM 1647 O O . ARG A 1 212 ? 14.549 -0.018 -21.114 1.00 92.50 212 ARG A O 1
ATOM 1654 N N . LEU A 1 213 ? 14.537 1.590 -19.539 1.00 94.62 213 LEU A N 1
ATOM 1655 C CA . LEU A 1 213 ? 13.632 2.483 -20.260 1.00 94.62 213 LEU A CA 1
ATOM 1656 C C . LEU A 1 213 ? 14.415 3.304 -21.283 1.00 94.62 213 LEU A C 1
ATOM 1658 O O . LEU A 1 213 ? 15.283 4.090 -20.915 1.00 94.62 213 LEU A O 1
ATOM 1662 N N . VAL A 1 214 ? 14.081 3.170 -22.562 1.00 94.19 214 VAL A N 1
ATOM 1663 C CA . VAL A 1 214 ? 14.754 3.896 -23.644 1.00 94.19 214 VAL A CA 1
ATOM 1664 C C . VAL A 1 214 ? 13.712 4.558 -24.531 1.00 94.19 214 VAL A C 1
ATOM 1666 O O . VAL A 1 214 ? 12.835 3.887 -25.072 1.00 94.19 214 VAL A O 1
ATOM 1669 N N . TYR A 1 215 ? 13.783 5.881 -24.672 1.00 93.38 215 TYR A N 1
ATOM 1670 C CA . TYR A 1 215 ? 12.865 6.642 -25.516 1.00 93.38 215 TYR A CA 1
ATOM 1671 C C . TYR A 1 215 ? 13.404 8.033 -25.855 1.00 93.38 215 TYR A C 1
ATOM 1673 O O . TYR A 1 215 ? 14.414 8.477 -25.315 1.00 93.38 215 TYR A O 1
ATOM 1681 N N . ASP A 1 216 ? 12.722 8.715 -26.772 1.00 91.00 216 ASP A N 1
ATOM 1682 C CA . ASP A 1 216 ? 13.008 10.102 -27.131 1.00 91.00 216 ASP A CA 1
ATOM 1683 C C . ASP A 1 216 ? 12.406 11.060 -26.088 1.00 91.00 216 ASP A C 1
ATOM 1685 O O . ASP A 1 216 ? 11.229 11.423 -26.151 1.00 91.00 216 ASP A O 1
ATOM 1689 N N . VAL A 1 217 ? 13.235 11.436 -25.113 1.00 86.62 217 VAL A N 1
ATOM 1690 C CA . VAL A 1 217 ? 12.877 12.308 -23.982 1.00 86.62 217 VAL A CA 1
ATOM 1691 C C . VAL A 1 217 ? 12.566 13.747 -24.396 1.00 86.62 217 VAL A C 1
ATOM 1693 O O . VAL A 1 217 ? 11.936 14.480 -23.639 1.00 86.62 217 VAL A O 1
ATOM 1696 N N . GLU A 1 218 ? 13.003 14.171 -25.589 1.00 85.81 218 GLU A N 1
ATOM 1697 C CA . GLU A 1 218 ? 12.712 15.511 -26.110 1.00 85.81 218 GLU A CA 1
ATOM 1698 C C . GLU A 1 218 ? 11.285 15.592 -26.667 1.00 85.81 218 GLU A C 1
ATOM 1700 O O . GLU A 1 218 ? 10.675 16.665 -26.658 1.00 85.81 218 GLU A O 1
ATOM 1705 N N . ASN A 1 219 ? 10.756 14.469 -27.166 1.00 88.38 219 ASN A N 1
ATOM 1706 C CA . ASN A 1 219 ? 9.474 14.412 -27.866 1.00 88.38 219 ASN A CA 1
ATOM 1707 C C . ASN A 1 219 ? 8.339 13.752 -27.072 1.00 88.38 219 ASN A C 1
ATOM 1709 O O . ASN A 1 219 ? 7.175 13.978 -27.419 1.00 88.38 219 ASN A O 1
ATOM 1713 N N . TYR A 1 220 ? 8.644 12.960 -26.040 1.00 90.69 220 TYR A N 1
ATOM 1714 C CA . TYR A 1 220 ? 7.647 12.205 -25.279 1.00 90.69 220 TYR A CA 1
ATOM 1715 C C . TYR A 1 220 ? 7.864 12.280 -23.773 1.00 90.69 220 TYR A C 1
ATOM 1717 O O . TYR A 1 220 ? 8.996 12.344 -23.299 1.00 90.69 220 TYR A O 1
ATOM 1725 N N . GLY A 1 221 ? 6.762 12.168 -23.029 1.00 83.12 221 GLY A N 1
ATOM 1726 C CA . GLY A 1 221 ? 6.770 12.059 -21.578 1.00 83.12 221 GLY A CA 1
ATOM 1727 C C . GLY A 1 221 ? 7.096 13.374 -20.884 1.00 83.12 221 GLY A C 1
ATOM 1728 O O . GLY A 1 221 ? 7.421 14.391 -21.498 1.00 83.12 221 GLY A O 1
ATOM 1729 N N . ASN A 1 222 ? 6.999 13.349 -19.561 1.00 76.06 222 ASN A N 1
ATOM 1730 C CA . ASN A 1 222 ? 7.333 14.488 -18.721 1.00 76.06 222 ASN A CA 1
ATOM 1731 C C . ASN A 1 222 ? 8.386 14.078 -17.691 1.00 76.06 222 ASN A C 1
ATOM 1733 O O . ASN A 1 222 ? 8.047 13.782 -16.548 1.00 76.06 222 ASN A O 1
ATOM 1737 N N . ASN A 1 223 ? 9.660 14.043 -18.098 1.00 73.19 223 ASN A N 1
ATOM 1738 C CA . ASN A 1 223 ? 10.754 13.907 -17.141 1.00 73.19 223 ASN A CA 1
ATOM 1739 C C . ASN A 1 223 ? 11.969 14.795 -17.483 1.00 73.19 223 ASN A C 1
ATOM 1741 O O . ASN A 1 223 ? 12.831 14.379 -18.255 1.00 73.19 223 ASN A O 1
ATOM 1745 N N . PRO A 1 224 ? 12.073 15.997 -16.887 1.00 63.97 224 PRO A N 1
ATOM 1746 C CA . PRO A 1 224 ? 13.219 16.882 -17.086 1.00 63.97 224 PRO A CA 1
ATOM 1747 C C . PRO A 1 224 ? 14.502 16.408 -16.382 1.00 63.97 224 PRO A C 1
ATOM 1749 O O . PRO A 1 224 ? 15.563 16.948 -16.678 1.00 63.97 224 PRO A O 1
ATOM 1752 N N . GLU A 1 225 ? 14.414 15.441 -15.463 1.00 73.00 225 GLU A N 1
ATOM 1753 C CA . GLU A 1 225 ? 15.548 14.883 -14.710 1.00 73.00 225 GLU A CA 1
ATOM 1754 C C . GLU A 1 225 ? 16.021 13.531 -15.279 1.00 73.00 225 GLU A C 1
ATOM 1756 O O . GLU A 1 225 ? 16.942 12.921 -14.737 1.00 73.00 225 GLU A O 1
ATOM 1761 N N . TYR A 1 226 ? 15.419 13.041 -16.374 1.00 77.00 226 TYR A N 1
ATOM 1762 C CA . TYR A 1 226 ? 15.859 11.805 -17.027 1.00 77.00 226 TYR A CA 1
ATOM 1763 C C . TYR A 1 226 ? 17.121 12.041 -17.858 1.00 77.00 226 TYR A C 1
ATOM 1765 O O . TYR A 1 226 ? 17.067 12.233 -19.071 1.00 77.00 226 TYR A O 1
ATOM 1773 N N . GLU A 1 227 ? 18.267 12.065 -17.184 1.00 75.69 227 GLU A N 1
ATOM 1774 C CA . GLU A 1 227 ? 19.562 12.349 -17.815 1.00 75.69 227 GLU A CA 1
ATOM 1775 C C . GLU A 1 227 ? 20.160 11.108 -18.500 1.00 75.69 227 GLU A C 1
ATOM 1777 O O . GLU A 1 227 ? 20.832 11.226 -19.529 1.00 75.69 227 GLU A O 1
ATOM 1782 N N . ARG A 1 228 ? 19.867 9.913 -17.968 1.00 84.69 228 ARG A N 1
ATOM 1783 C CA . ARG A 1 228 ? 20.455 8.640 -18.396 1.00 84.69 228 ARG A CA 1
ATOM 1784 C C . ARG A 1 228 ? 19.445 7.497 -18.383 1.00 84.69 228 ARG A C 1
ATOM 1786 O O . ARG A 1 228 ? 18.652 7.372 -17.451 1.00 84.69 228 ARG A O 1
ATOM 1793 N N . PHE A 1 229 ? 19.532 6.607 -19.372 1.00 88.88 229 PHE A N 1
ATOM 1794 C CA . PHE A 1 229 ? 18.691 5.415 -19.423 1.00 88.88 229 PHE A CA 1
ATOM 1795 C C . PHE A 1 229 ? 18.982 4.444 -18.267 1.00 88.88 229 PHE A C 1
ATOM 1797 O O . PHE A 1 229 ? 20.121 4.001 -18.095 1.00 88.88 229 PHE A O 1
ATOM 1804 N N . THR A 1 230 ? 17.941 4.076 -17.510 1.00 89.75 230 THR A N 1
ATOM 1805 C CA . THR A 1 230 ? 18.041 3.290 -16.260 1.00 89.75 230 THR A CA 1
ATOM 1806 C C . THR A 1 230 ? 17.056 2.117 -16.204 1.00 89.75 230 THR A C 1
ATOM 1808 O O . THR A 1 230 ? 16.171 1.997 -17.061 1.00 89.75 230 THR A O 1
ATOM 1811 N N . ASN A 1 231 ? 17.219 1.238 -15.207 1.00 90.19 231 ASN A N 1
ATOM 1812 C CA . ASN A 1 231 ? 16.391 0.054 -14.988 1.00 90.19 231 ASN A CA 1
ATOM 1813 C C . ASN A 1 231 ? 14.896 0.368 -14.848 1.00 90.19 231 ASN A C 1
ATOM 1815 O O . ASN A 1 231 ? 14.529 1.206 -14.037 1.00 90.19 231 ASN A O 1
ATOM 1819 N N . VAL A 1 232 ? 14.028 -0.424 -15.482 1.00 91.69 232 VAL A N 1
ATOM 1820 C CA . VAL A 1 232 ? 12.596 -0.491 -15.135 1.00 91.69 232 VAL A CA 1
ATOM 1821 C C . VAL A 1 232 ? 12.285 -1.803 -14.435 1.00 91.69 232 VAL A C 1
ATOM 1823 O O . VAL A 1 232 ? 12.485 -2.880 -14.998 1.00 91.69 232 VAL A O 1
ATOM 1826 N N . ALA A 1 233 ? 11.705 -1.710 -13.241 1.00 88.94 233 ALA A N 1
ATOM 1827 C CA . ALA A 1 233 ? 11.199 -2.862 -12.501 1.00 88.94 233 ALA A CA 1
ATOM 1828 C C . ALA A 1 233 ? 9.668 -2.870 -12.388 1.00 88.94 233 ALA A C 1
ATOM 1830 O O . ALA A 1 233 ? 9.079 -3.942 -12.241 1.00 88.94 233 ALA A O 1
ATOM 1831 N N . TYR A 1 234 ? 9.011 -1.710 -12.498 1.00 91.62 234 TYR A N 1
ATOM 1832 C CA . TYR A 1 234 ? 7.552 -1.620 -12.436 1.00 91.62 234 TYR A CA 1
ATOM 1833 C C . TYR A 1 234 ? 6.985 -0.723 -13.533 1.00 91.62 234 TYR A C 1
ATOM 1835 O O . TYR A 1 234 ? 7.536 0.328 -13.862 1.00 91.62 234 TYR A O 1
ATOM 1843 N N . ILE A 1 235 ? 5.842 -1.145 -14.060 1.00 95.44 235 ILE A N 1
ATOM 1844 C CA . ILE A 1 235 ? 5.036 -0.430 -15.042 1.00 95.44 235 ILE A CA 1
ATOM 1845 C C . ILE A 1 235 ? 3.671 -0.222 -14.387 1.00 95.44 235 ILE A C 1
ATOM 1847 O O . ILE A 1 235 ? 2.833 -1.123 -14.375 1.00 95.44 235 ILE A O 1
ATOM 1851 N N . TYR A 1 236 ? 3.475 0.944 -13.776 1.00 95.00 236 TYR A N 1
ATOM 1852 C CA . TYR A 1 236 ? 2.266 1.261 -13.022 1.00 95.00 236 TYR A CA 1
ATOM 1853 C C . TYR A 1 236 ? 1.261 1.992 -13.919 1.00 95.00 236 TYR A C 1
ATOM 1855 O O . TYR A 1 236 ? 1.515 3.118 -14.344 1.00 95.00 236 TYR A O 1
ATOM 1863 N N . ILE A 1 237 ? 0.130 1.362 -14.233 1.00 96.62 237 ILE A N 1
ATOM 1864 C CA . ILE A 1 237 ? -0.918 1.943 -15.078 1.00 96.62 237 ILE A CA 1
ATOM 1865 C C . ILE A 1 237 ? -1.913 2.688 -14.193 1.00 96.62 237 ILE A C 1
ATOM 1867 O O . ILE A 1 237 ? -2.612 2.085 -13.375 1.00 96.62 237 ILE A O 1
ATOM 1871 N N . ALA A 1 238 ? -1.980 4.001 -14.378 1.00 95.69 238 ALA A N 1
ATOM 1872 C CA . ALA A 1 238 ? -2.835 4.896 -13.621 1.00 95.69 238 ALA A CA 1
ATOM 1873 C C . ALA A 1 238 ? -4.032 5.383 -14.448 1.00 95.69 238 ALA A C 1
ATOM 1875 O O . ALA A 1 238 ? -3.989 5.471 -15.683 1.00 95.69 238 ALA A O 1
ATOM 1876 N N . GLU A 1 239 ? -5.092 5.726 -13.726 1.00 95.06 239 GLU A N 1
ATOM 1877 C CA . GLU A 1 239 ? -6.256 6.433 -14.250 1.00 95.06 239 GLU A CA 1
ATOM 1878 C C . GLU A 1 239 ? -5.937 7.929 -14.438 1.00 95.06 239 GLU A C 1
ATOM 1880 O O . GLU A 1 239 ? -4.883 8.418 -14.017 1.00 95.06 239 GLU A O 1
ATOM 1885 N N . GLU A 1 240 ? -6.821 8.671 -15.110 1.00 94.25 240 GLU A N 1
ATOM 1886 C CA . GLU A 1 240 ? -6.650 10.124 -15.289 1.00 94.25 240 GLU A CA 1
ATOM 1887 C C . GLU A 1 240 ? -6.790 10.876 -13.959 1.00 94.25 240 GLU A C 1
ATOM 1889 O O . GLU A 1 240 ? -6.076 11.847 -13.698 1.00 94.25 240 GLU A O 1
ATOM 1894 N N . THR A 1 241 ? -7.700 10.405 -13.109 1.00 92.31 241 THR A N 1
ATOM 1895 C CA . THR A 1 241 ? -8.002 10.979 -11.799 1.00 92.31 241 THR A CA 1
ATOM 1896 C C . THR A 1 241 ? -8.140 9.874 -10.771 1.00 92.31 241 THR A C 1
ATOM 1898 O O . THR A 1 241 ? -8.740 8.847 -11.063 1.00 92.31 241 THR A O 1
ATOM 1901 N N . GLU A 1 242 ? -7.655 10.118 -9.560 1.00 93.06 242 GLU A N 1
ATOM 1902 C CA . GLU A 1 242 ? -7.721 9.171 -8.448 1.00 93.06 242 GLU A CA 1
ATOM 1903 C C . GLU A 1 242 ? -8.761 9.643 -7.413 1.00 93.06 242 GLU A C 1
ATOM 1905 O O . GLU A 1 242 ? -8.978 10.852 -7.268 1.00 93.06 242 GLU A O 1
ATOM 1910 N N . PRO A 1 243 ? -9.423 8.720 -6.694 1.00 94.19 243 PRO A N 1
ATOM 1911 C CA . PRO A 1 243 ? -10.509 9.054 -5.776 1.00 94.19 243 PRO A CA 1
ATOM 1912 C C . PRO A 1 243 ? -10.059 9.696 -4.454 1.00 94.19 243 PRO A C 1
ATOM 1914 O O . PRO A 1 243 ? -10.909 10.185 -3.713 1.00 94.19 243 PRO A O 1
ATOM 1917 N N . GLY A 1 244 ? -8.763 9.697 -4.137 1.00 95.31 244 GLY A N 1
ATOM 1918 C CA . GLY A 1 244 ? -8.287 10.075 -2.808 1.00 95.31 244 GLY A CA 1
ATOM 1919 C C . GLY A 1 244 ? -8.298 8.892 -1.838 1.00 95.31 244 GLY A C 1
ATOM 1920 O O . GLY A 1 244 ? -8.955 7.882 -2.072 1.00 95.31 244 GLY A O 1
ATOM 1921 N N . PHE A 1 245 ? -7.585 9.006 -0.718 1.00 97.00 245 PHE A N 1
ATOM 1922 C CA . PHE A 1 245 ? -7.500 7.927 0.275 1.00 97.00 245 PHE A CA 1
ATOM 1923 C C . PHE A 1 245 ? -8.789 7.695 1.077 1.00 97.00 245 PHE A C 1
ATOM 1925 O O . PHE A 1 245 ? -9.029 6.574 1.519 1.00 97.00 245 PHE A O 1
ATOM 1932 N N . LYS A 1 246 ? -9.595 8.738 1.306 1.00 97.06 246 LYS A N 1
ATOM 1933 C CA . LYS A 1 246 ? -10.768 8.692 2.191 1.00 97.06 246 LYS A CA 1
ATOM 1934 C C . LYS A 1 246 ? -12.008 8.123 1.508 1.00 97.06 246 LYS A C 1
ATOM 1936 O O . LYS A 1 246 ? -12.285 8.430 0.351 1.00 97.06 246 LYS A O 1
ATOM 1941 N N . HIS A 1 247 ? -12.828 7.407 2.270 1.00 97.75 247 HIS A N 1
ATOM 1942 C CA . HIS A 1 247 ? -14.168 6.998 1.846 1.00 97.75 247 HIS A CA 1
ATOM 1943 C C . HIS A 1 247 ? -15.145 8.182 1.870 1.00 97.75 247 HIS A C 1
ATOM 1945 O O . HIS A 1 247 ? -15.912 8.375 0.930 1.00 97.75 247 HIS A O 1
ATOM 1951 N N . THR A 1 248 ? -15.081 9.004 2.921 1.00 94.19 248 THR A N 1
ATOM 1952 C CA . THR A 1 248 ? -16.012 10.122 3.195 1.00 94.19 248 THR A CA 1
ATOM 1953 C C . THR A 1 248 ? -15.994 11.244 2.159 1.00 94.19 248 THR A C 1
ATOM 1955 O O . THR A 1 248 ? -16.995 11.933 1.959 1.00 94.19 248 THR A O 1
ATOM 1958 N N . GLU A 1 249 ? -14.859 11.436 1.495 1.00 89.12 249 GLU A N 1
ATOM 1959 C CA . GLU A 1 249 ? -14.630 12.517 0.533 1.00 89.12 249 GLU A CA 1
ATOM 1960 C C . GLU A 1 249 ? -14.461 11.987 -0.903 1.00 89.12 249 GLU A C 1
ATOM 1962 O O . GLU A 1 249 ? -14.188 12.765 -1.819 1.00 89.12 249 GLU A O 1
ATOM 1967 N N . SER A 1 250 ? -14.637 10.676 -1.113 1.00 93.06 250 SER A N 1
ATOM 1968 C CA . SER A 1 250 ? -14.401 10.055 -2.413 1.00 93.06 250 SER A CA 1
ATOM 1969 C C . SER A 1 250 ? -15.379 10.582 -3.473 1.00 93.06 250 SER A C 1
ATOM 1971 O O . SER A 1 250 ? -16.594 10.575 -3.253 1.00 93.06 250 SER A O 1
ATOM 1973 N N . PRO A 1 251 ? -14.897 10.991 -4.663 1.00 92.25 251 PRO A N 1
ATOM 1974 C CA . PRO A 1 251 ? -15.758 11.358 -5.782 1.00 92.25 251 PRO A CA 1
ATOM 1975 C C . PRO A 1 251 ? -16.408 10.136 -6.453 1.00 92.25 251 PRO A C 1
ATOM 1977 O O . PRO A 1 251 ? -17.258 10.305 -7.327 1.00 92.25 251 PRO A O 1
ATOM 1980 N N . VAL A 1 252 ? -16.006 8.920 -6.071 1.00 91.88 252 VAL A N 1
ATOM 1981 C CA . VAL A 1 252 ? -16.522 7.651 -6.588 1.00 91.88 252 VAL A CA 1
ATOM 1982 C C . VAL A 1 252 ? -17.528 7.089 -5.581 1.00 91.88 252 VAL A C 1
ATOM 1984 O O . VAL A 1 252 ? -17.165 6.696 -4.470 1.00 91.88 252 VAL A O 1
ATOM 1987 N N . GLU A 1 253 ? -18.806 7.045 -5.971 1.00 93.56 253 GLU A N 1
ATOM 1988 C CA . GLU A 1 253 ? -19.922 6.663 -5.088 1.00 93.56 253 GLU A CA 1
ATOM 1989 C C . GLU A 1 253 ? -19.745 5.266 -4.479 1.00 93.56 253 GLU A C 1
ATOM 1991 O O . GLU A 1 253 ? -20.178 5.012 -3.355 1.00 93.56 253 GLU A O 1
ATOM 1996 N N . GLU A 1 254 ? -19.091 4.352 -5.195 1.00 94.81 254 GLU A N 1
ATOM 1997 C CA . GLU A 1 254 ? -18.839 2.993 -4.740 1.00 94.81 254 GLU A CA 1
ATOM 1998 C C . GLU A 1 254 ? -17.910 2.933 -3.527 1.00 94.81 254 GLU A C 1
ATOM 2000 O O . GLU A 1 254 ? -18.129 2.077 -2.670 1.00 94.81 254 GLU A O 1
ATOM 2005 N N . PHE A 1 255 ? -16.932 3.838 -3.423 1.00 95.56 255 PHE A N 1
ATOM 2006 C CA . PHE A 1 255 ? -16.069 3.961 -2.245 1.00 95.56 255 PHE A CA 1
ATOM 2007 C C . PHE A 1 255 ? -16.771 4.688 -1.087 1.00 95.56 255 PHE A C 1
ATOM 2009 O O . PHE A 1 255 ? -16.512 4.379 0.071 1.00 95.56 255 PHE A O 1
ATOM 2016 N N . ALA A 1 256 ? -17.717 5.588 -1.368 1.00 94.31 256 ALA A N 1
ATOM 2017 C CA . ALA A 1 256 ? -18.460 6.357 -0.361 1.00 94.31 256 ALA A CA 1
ATOM 2018 C C . ALA A 1 256 ? -19.714 5.631 0.186 1.00 94.31 256 ALA A C 1
ATOM 2020 O O . ALA A 1 256 ? -20.670 6.258 0.653 1.00 94.31 256 ALA A O 1
ATOM 2021 N N . LYS A 1 257 ? -19.760 4.293 0.116 1.00 93.19 257 LYS A N 1
ATOM 2022 C CA . LYS A 1 257 ? -20.874 3.491 0.649 1.00 93.19 257 LYS A CA 1
ATOM 2023 C C . LYS A 1 257 ? -20.802 3.392 2.175 1.00 93.19 257 LYS A C 1
ATOM 2025 O O . LYS A 1 257 ? -19.735 3.215 2.761 1.00 93.19 257 LYS A O 1
ATOM 2030 N N . SER A 1 258 ? -21.970 3.398 2.818 1.00 89.75 258 SER A N 1
ATOM 2031 C CA . SER A 1 258 ? -22.082 3.359 4.283 1.00 89.75 258 SER A CA 1
ATOM 2032 C C . SER A 1 258 ? -21.452 2.101 4.901 1.00 89.75 258 SER A C 1
ATOM 2034 O O . SER A 1 258 ? -20.882 2.169 5.977 1.00 89.75 258 SER A O 1
ATOM 2036 N N . GLY A 1 259 ? -21.419 0.974 4.178 1.00 88.81 259 GLY A N 1
ATOM 2037 C CA . GLY A 1 259 ? -20.735 -0.245 4.632 1.00 88.81 259 GLY A CA 1
ATOM 2038 C C . GLY A 1 259 ? -19.230 -0.084 4.906 1.00 88.81 259 GLY A C 1
ATOM 2039 O O . GLY A 1 259 ? -18.675 -0.891 5.648 1.00 88.81 259 GLY A O 1
ATOM 2040 N N . TYR A 1 260 ? -18.580 0.942 4.345 1.00 94.62 260 TYR A N 1
ATOM 2041 C CA . TYR A 1 260 ? -17.201 1.307 4.680 1.00 94.62 260 TYR A CA 1
ATOM 2042 C C . TYR A 1 260 ? -17.149 2.363 5.777 1.00 94.62 260 TYR A C 1
ATOM 2044 O O . TYR A 1 260 ? -16.430 2.191 6.755 1.00 94.62 260 TYR A O 1
ATOM 2052 N N . MET A 1 261 ? -17.931 3.433 5.625 1.00 94.31 261 MET A N 1
ATOM 2053 C CA . MET A 1 261 ? -17.911 4.579 6.537 1.00 94.31 261 MET A CA 1
ATOM 2054 C C . MET A 1 261 ? -18.420 4.223 7.937 1.00 94.31 261 MET A C 1
ATOM 2056 O O . MET A 1 261 ? -17.781 4.599 8.912 1.00 94.31 261 MET A O 1
ATOM 2060 N N . ASP A 1 262 ? -19.489 3.431 8.038 1.00 92.75 262 ASP A N 1
ATOM 2061 C CA . ASP A 1 262 ? -20.115 3.008 9.298 1.00 92.75 262 ASP A CA 1
ATOM 2062 C C . ASP A 1 262 ? -19.332 1.881 9.995 1.00 92.75 262 ASP A C 1
ATOM 2064 O O . ASP A 1 262 ? -19.685 1.464 11.099 1.00 92.75 262 ASP A O 1
ATOM 2068 N N . TYR A 1 263 ? -18.276 1.355 9.364 1.00 93.88 263 TYR A N 1
ATOM 2069 C CA . TYR A 1 263 ? -17.472 0.280 9.931 1.00 93.88 263 TYR A CA 1
ATOM 2070 C C . TYR A 1 263 ? -16.850 0.722 11.262 1.00 93.88 263 TYR A C 1
ATOM 2072 O O . TYR A 1 263 ? -16.217 1.773 11.350 1.00 93.88 263 TYR A O 1
ATOM 2080 N N . ILE A 1 264 ? -16.998 -0.103 12.299 1.00 94.50 264 ILE A N 1
ATOM 2081 C CA . ILE A 1 264 ? -16.658 0.278 13.672 1.00 94.50 264 ILE A CA 1
ATOM 2082 C C . ILE A 1 264 ? -15.283 -0.254 14.073 1.00 94.50 264 ILE A C 1
ATOM 2084 O O . ILE A 1 264 ? -15.045 -1.464 14.066 1.00 94.50 264 ILE A O 1
ATOM 2088 N N . VAL A 1 265 ? -14.411 0.650 14.522 1.00 96.81 265 VAL A N 1
ATOM 2089 C CA . VAL A 1 265 ? -13.148 0.333 15.199 1.00 96.81 265 VAL A CA 1
ATOM 2090 C C . VAL A 1 265 ? -13.270 0.681 16.682 1.00 96.81 265 VAL A C 1
ATOM 2092 O O . VAL A 1 265 ? -13.602 1.807 17.060 1.00 96.81 265 VAL A O 1
ATOM 2095 N N . THR A 1 266 ? -12.994 -0.300 17.537 1.00 96.12 266 THR A N 1
ATOM 2096 C CA . THR A 1 266 ? -13.067 -0.175 18.997 1.00 96.12 266 THR A CA 1
ATOM 2097 C C . THR A 1 266 ? -11.683 0.088 19.581 1.00 96.12 266 THR A C 1
ATOM 2099 O O . THR A 1 266 ? -10.727 -0.614 19.264 1.00 96.12 266 THR A O 1
ATOM 2102 N N . PHE A 1 267 ? -11.581 1.040 20.505 1.00 98.12 267 PHE A N 1
ATOM 2103 C CA . PHE A 1 267 ? -10.390 1.290 21.314 1.00 98.12 267 PHE A CA 1
ATOM 2104 C C . PHE A 1 267 ? -10.709 1.017 22.776 1.00 98.12 267 PHE A C 1
ATOM 2106 O O . PHE A 1 267 ? -11.660 1.585 23.315 1.00 98.12 267 PHE A O 1
ATOM 2113 N N . ARG A 1 268 ? -9.919 0.165 23.432 1.00 95.94 268 ARG A N 1
ATOM 2114 C CA . ARG A 1 268 ? -10.117 -0.165 24.849 1.00 95.94 268 ARG A CA 1
ATOM 2115 C C . ARG A 1 268 ? -8.836 -0.613 25.540 1.00 95.94 268 ARG A C 1
ATOM 2117 O O . ARG A 1 268 ? -7.770 -0.685 24.937 1.00 95.94 268 ARG A O 1
ATOM 2124 N N . GLY A 1 269 ? -8.963 -0.954 26.816 1.00 95.56 269 GLY A N 1
ATOM 2125 C CA . GLY A 1 269 ? -7.911 -1.573 27.614 1.00 95.56 269 GLY A CA 1
ATOM 2126 C C . GLY A 1 269 ? -7.521 -0.743 28.830 1.00 95.56 269 GLY A C 1
ATOM 2127 O O . GLY A 1 269 ? -7.906 0.418 28.981 1.00 95.56 269 GLY A O 1
ATOM 2128 N N . SER A 1 270 ? -6.761 -1.362 29.728 1.00 95.31 270 SER A N 1
ATOM 2129 C CA . SER A 1 270 ? -6.454 -0.795 31.043 1.00 95.31 270 SER A CA 1
ATOM 2130 C C . SER A 1 270 ? -5.713 0.542 30.997 1.00 95.31 270 SER A C 1
ATOM 2132 O O . SER A 1 270 ? -5.834 1.315 31.941 1.00 95.31 270 SER A O 1
ATOM 2134 N N . ALA A 1 271 ? -4.934 0.804 29.943 1.00 96.62 271 ALA A N 1
ATOM 2135 C CA . ALA A 1 271 ? -4.195 2.059 29.797 1.00 96.62 271 ALA A CA 1
ATOM 2136 C C . ALA A 1 271 ? -5.074 3.228 29.319 1.00 96.62 271 ALA A C 1
ATOM 2138 O O . ALA A 1 271 ? -4.709 4.379 29.531 1.00 96.62 271 ALA A O 1
ATOM 2139 N N . LEU A 1 272 ? -6.224 2.937 28.700 1.00 96.62 272 LEU A N 1
ATOM 2140 C CA . LEU A 1 272 ? -7.250 3.937 28.395 1.00 96.62 272 LEU A CA 1
ATOM 2141 C C . LEU A 1 272 ? -8.213 4.102 29.576 1.00 96.62 272 LEU A C 1
ATOM 2143 O O . LEU A 1 272 ? -8.599 5.211 29.916 1.00 96.62 272 LEU A O 1
ATOM 2147 N N . GLY A 1 273 ? -8.585 3.003 30.241 1.00 93.44 273 GLY A N 1
ATOM 2148 C CA . GLY A 1 273 ? -9.515 3.035 31.373 1.00 93.44 273 GLY A CA 1
ATOM 2149 C C . GLY A 1 273 ? -10.997 3.049 30.977 1.00 93.44 273 GLY A C 1
ATOM 2150 O O . GLY A 1 273 ? -11.857 3.118 31.856 1.00 93.44 273 GLY A O 1
ATOM 2151 N N . TYR A 1 274 ? -11.296 2.983 29.680 1.00 92.75 274 TYR A N 1
ATOM 2152 C CA . TYR A 1 274 ? -12.637 2.942 29.096 1.00 92.75 274 TYR A CA 1
ATOM 2153 C C . TYR A 1 274 ? -12.595 2.308 27.701 1.00 92.75 274 TYR A C 1
ATOM 2155 O O . TYR A 1 274 ? -11.526 1.997 27.173 1.00 92.75 274 TYR A O 1
ATOM 2163 N N . GLU A 1 275 ? -13.776 2.111 27.118 1.00 92.75 275 GLU A N 1
ATOM 2164 C CA . GLU A 1 275 ? -13.960 1.671 25.740 1.00 92.75 275 GLU A CA 1
ATOM 2165 C C . GLU A 1 275 ? -14.620 2.783 24.917 1.00 92.75 275 GLU A C 1
ATOM 2167 O O . GLU A 1 275 ? -15.559 3.431 25.379 1.00 92.75 275 GLU A O 1
ATOM 2172 N N . MET A 1 276 ? -14.131 2.997 23.697 1.00 95.00 276 MET A N 1
ATOM 2173 C CA . MET A 1 276 ? -14.710 3.911 22.712 1.00 95.00 276 MET A CA 1
ATOM 2174 C C . MET A 1 276 ? -14.845 3.213 21.368 1.00 95.00 276 MET A C 1
ATOM 2176 O O . MET A 1 276 ? -13.980 2.431 20.978 1.00 95.00 276 MET A O 1
ATOM 2180 N N . ASN A 1 277 ? -15.913 3.538 20.653 1.00 94.94 277 ASN A N 1
ATOM 2181 C CA . ASN A 1 277 ? -16.230 2.992 19.343 1.00 94.94 277 ASN A CA 1
ATOM 2182 C C . ASN A 1 277 ? -16.290 4.155 18.357 1.00 94.94 277 ASN A C 1
ATOM 2184 O O . ASN A 1 277 ? -16.995 5.127 18.621 1.00 94.94 277 ASN A O 1
ATOM 2188 N N . PHE A 1 278 ? -15.553 4.049 17.257 1.00 96.50 278 PHE A N 1
ATOM 2189 C CA . PHE A 1 278 ? -15.540 5.048 16.194 1.00 96.50 278 PHE A CA 1
ATOM 2190 C C . PHE A 1 278 ? -15.927 4.396 14.882 1.00 96.50 278 PHE A C 1
ATOM 2192 O O . PHE A 1 278 ? -15.475 3.287 14.588 1.00 96.50 278 PHE A O 1
ATOM 2199 N N . THR A 1 279 ? -16.731 5.096 14.094 1.00 96.62 279 THR A N 1
ATOM 2200 C CA . THR A 1 279 ? -16.897 4.762 12.680 1.00 96.62 279 THR A CA 1
ATOM 2201 C C . THR A 1 279 ? -15.621 5.117 11.910 1.00 96.62 279 THR A C 1
ATOM 2203 O O . THR A 1 279 ? -14.793 5.905 12.381 1.00 96.62 279 THR A O 1
ATOM 2206 N N . VAL A 1 280 ? -15.430 4.557 10.716 1.00 97.56 280 VAL A N 1
ATOM 2207 C CA . VAL A 1 280 ? -14.341 4.992 9.827 1.00 97.56 280 VAL A CA 1
ATOM 2208 C C . VAL A 1 280 ? -14.521 6.451 9.435 1.00 97.56 280 VAL A C 1
ATOM 2210 O O . VAL A 1 280 ? -13.529 7.169 9.385 1.00 97.56 280 VAL A O 1
ATOM 2213 N N . GLU A 1 281 ? -15.758 6.916 9.245 1.00 97.19 281 GLU A N 1
ATOM 2214 C CA . GLU A 1 281 ? -16.043 8.339 9.024 1.00 97.19 281 GLU A CA 1
ATOM 2215 C C . GLU A 1 281 ? -15.504 9.214 10.167 1.00 97.19 281 GLU A C 1
ATOM 2217 O O . GLU A 1 281 ? -14.790 10.190 9.913 1.00 97.19 281 GLU A O 1
ATOM 2222 N N . ASP A 1 282 ? -15.758 8.836 11.425 1.00 97.31 282 ASP A N 1
ATOM 2223 C CA . ASP A 1 282 ? -15.220 9.559 12.582 1.00 97.31 282 ASP A CA 1
ATOM 2224 C C . ASP A 1 282 ? -13.687 9.606 12.541 1.00 97.31 282 ASP A C 1
ATOM 2226 O O . ASP A 1 282 ? -13.089 10.662 12.759 1.00 97.31 282 ASP A O 1
ATOM 2230 N N . LEU A 1 283 ? -13.038 8.478 12.236 1.00 98.38 283 LEU A N 1
ATOM 2231 C CA . LEU A 1 283 ? -11.579 8.379 12.185 1.00 98.38 283 LEU A CA 1
ATOM 2232 C C . LEU A 1 283 ? -10.971 9.192 11.032 1.00 98.38 283 LEU A C 1
ATOM 2234 O O . LEU A 1 283 ? -10.006 9.927 11.246 1.00 98.38 283 LEU A O 1
ATOM 2238 N N . GLU A 1 284 ? -11.537 9.115 9.829 1.00 98.25 284 GLU A N 1
ATOM 2239 C CA . GLU A 1 284 ? -11.104 9.906 8.671 1.00 98.25 284 GLU A CA 1
ATOM 2240 C C . GLU A 1 284 ? -11.259 11.413 8.922 1.00 98.25 284 GLU A C 1
ATOM 2242 O O . GLU A 1 284 ? -10.424 12.210 8.482 1.00 98.25 284 GLU A O 1
ATOM 2247 N N . SER A 1 285 ? -12.284 11.822 9.679 1.00 97.19 285 SER A N 1
ATOM 2248 C CA . SER A 1 285 ? -12.528 13.230 10.019 1.00 97.19 285 SER A CA 1
ATOM 2249 C C . SER A 1 285 ? -11.437 13.853 10.907 1.00 97.19 285 SER A C 1
ATOM 2251 O O . SER A 1 285 ? -11.263 15.076 10.918 1.00 97.19 285 SER A O 1
ATOM 2253 N N . LEU A 1 286 ? -10.662 13.028 11.626 1.00 97.56 286 LEU A N 1
ATOM 2254 C CA . LEU A 1 286 ? -9.532 13.481 12.446 1.00 97.56 286 LEU A CA 1
ATOM 2255 C C . LEU A 1 286 ? -8.300 13.846 11.605 1.00 97.56 286 LEU A C 1
ATOM 2257 O O . LEU A 1 286 ? -7.408 14.551 12.094 1.00 97.56 286 LEU A O 1
ATOM 2261 N N . VAL A 1 287 ? -8.240 13.396 10.348 1.00 97.00 287 VAL A N 1
ATOM 2262 C CA . VAL A 1 287 ? -7.169 13.748 9.413 1.00 97.00 287 VAL A CA 1
ATOM 2263 C C . VAL A 1 287 ? -7.542 15.025 8.670 1.00 97.00 287 VAL A C 1
ATOM 2265 O O . VAL A 1 287 ? -8.478 15.070 7.870 1.00 97.00 287 VAL A O 1
ATOM 2268 N N . VAL A 1 288 ? -6.788 16.085 8.961 1.00 94.56 288 VAL A N 1
ATOM 2269 C CA . VAL A 1 288 ? -7.017 17.435 8.443 1.00 94.56 288 VAL A CA 1
ATOM 2270 C C . VAL A 1 288 ? -5.878 17.821 7.514 1.00 94.56 288 VAL A C 1
ATOM 2272 O O . VAL A 1 288 ? -4.713 17.692 7.890 1.00 94.56 288 VAL A O 1
ATOM 2275 N N . TYR A 1 289 ? -6.218 18.375 6.355 1.00 94.25 289 TYR A N 1
ATOM 2276 C CA . TYR A 1 289 ? -5.256 18.924 5.403 1.00 94.25 289 TYR A CA 1
ATOM 2277 C C . TYR A 1 289 ? -5.059 20.429 5.610 1.00 94.25 289 TYR A C 1
ATOM 2279 O O . TYR A 1 289 ? -5.920 21.138 6.145 1.00 94.25 289 TYR A O 1
ATOM 2287 N N . ASP A 1 290 ? -3.899 20.934 5.213 1.00 93.94 290 ASP A N 1
ATOM 2288 C CA . ASP A 1 290 ? -3.642 22.357 5.106 1.00 93.94 290 ASP A CA 1
ATOM 2289 C C . ASP A 1 290 ? -4.180 22.935 3.782 1.00 93.94 290 ASP A C 1
ATOM 2291 O O . ASP A 1 290 ? -4.864 22.281 2.996 1.00 93.94 290 ASP A O 1
ATOM 2295 N N . LYS A 1 291 ? -3.913 24.221 3.554 1.00 92.94 291 LYS A N 1
ATOM 2296 C CA . LYS A 1 291 ? -4.385 24.954 2.368 1.00 92.94 291 LYS A CA 1
ATOM 2297 C C . LYS A 1 291 ? -3.777 24.462 1.045 1.00 92.94 291 LYS A C 1
ATOM 2299 O O . LYS A 1 291 ? -4.304 24.824 -0.002 1.00 92.94 291 LYS A O 1
ATOM 2304 N N . ASP A 1 292 ? -2.672 23.723 1.104 1.00 91.69 292 ASP A N 1
ATOM 2305 C CA . ASP A 1 292 ? -1.927 23.224 -0.049 1.00 91.69 292 ASP A CA 1
ATOM 2306 C C . ASP A 1 292 ? -2.268 21.737 -0.313 1.00 91.69 292 ASP A C 1
ATOM 2308 O O . ASP A 1 292 ? -1.684 21.113 -1.195 1.00 91.69 292 ASP A O 1
ATOM 2312 N N . GLY A 1 293 ? -3.245 21.181 0.422 1.00 89.38 293 GLY A N 1
ATOM 2313 C CA . GLY A 1 293 ? -3.722 19.803 0.275 1.00 89.38 293 GLY A CA 1
ATOM 2314 C C . GLY A 1 293 ? -2.842 18.763 0.967 1.00 89.38 293 GLY A C 1
ATOM 2315 O O . GLY A 1 293 ? -3.048 17.574 0.768 1.00 89.38 293 GLY A O 1
ATOM 2316 N N . GLN A 1 294 ? -1.870 19.192 1.775 1.00 92.12 294 GLN A N 1
ATOM 2317 C CA . GLN A 1 294 ? -0.980 18.299 2.515 1.00 92.12 294 GLN A CA 1
ATOM 2318 C C . GLN A 1 294 ? -1.534 18.029 3.907 1.00 92.12 294 GLN A C 1
ATOM 2320 O O . GLN A 1 294 ? -2.227 18.874 4.476 1.00 92.12 294 GLN A O 1
ATOM 2325 N N . ILE A 1 295 ? -1.216 16.879 4.502 1.00 94.38 295 ILE A N 1
ATOM 2326 C CA . ILE A 1 295 ? -1.616 16.609 5.887 1.00 94.38 295 ILE A CA 1
ATOM 2327 C C . ILE A 1 295 ? -1.057 17.688 6.809 1.00 94.38 295 ILE A C 1
ATOM 2329 O O . ILE A 1 295 ? 0.133 18.006 6.801 1.00 94.38 295 ILE A O 1
ATOM 2333 N N . LYS A 1 296 ? -1.932 18.241 7.651 1.00 94.81 296 LYS A N 1
ATOM 2334 C CA . LYS A 1 296 ? -1.588 19.318 8.570 1.00 94.81 296 LYS A CA 1
ATOM 2335 C C . LYS A 1 296 ? -0.497 18.862 9.554 1.00 94.81 296 LYS A C 1
ATOM 2337 O O . LYS A 1 296 ? -0.762 17.993 10.394 1.00 94.81 296 LYS A O 1
ATOM 2342 N N . PRO A 1 297 ? 0.682 19.514 9.564 1.00 90.56 297 PRO A N 1
ATOM 2343 C CA . PRO A 1 297 ? 1.767 19.145 10.466 1.00 90.56 297 PRO A CA 1
ATOM 2344 C C . PRO A 1 297 ? 1.359 19.215 11.941 1.00 90.56 297 PRO A C 1
ATOM 2346 O O . PRO A 1 297 ? 0.703 20.164 12.383 1.00 90.56 297 PRO A O 1
ATOM 2349 N N . GLY A 1 298 ? 1.769 18.209 12.715 1.00 88.44 298 GLY A N 1
ATOM 2350 C CA . GLY A 1 298 ? 1.447 18.089 14.142 1.00 88.44 298 GLY A CA 1
ATOM 2351 C C . GLY A 1 298 ? 0.017 17.626 14.446 1.00 88.44 298 GLY A C 1
ATOM 2352 O O . GLY A 1 298 ? -0.342 17.541 15.619 1.00 88.44 298 GLY A O 1
ATOM 2353 N N . GLY A 1 299 ? -0.796 17.336 13.424 1.00 94.06 299 GLY A N 1
ATOM 2354 C CA . GLY A 1 299 ? -2.070 16.638 13.578 1.00 94.06 299 GLY A CA 1
ATOM 2355 C C . GLY A 1 299 ? -1.904 15.139 13.859 1.00 94.06 299 GLY A C 1
ATOM 2356 O O . GLY A 1 299 ? -0.789 14.633 14.005 1.00 94.06 299 GLY A O 1
ATOM 2357 N N . ILE A 1 300 ? -3.039 14.438 13.933 1.00 96.69 300 ILE A N 1
ATOM 2358 C CA . ILE A 1 300 ? -3.095 12.976 14.108 1.00 96.69 300 ILE A CA 1
ATOM 2359 C C . ILE A 1 300 ? -2.845 12.251 12.776 1.00 96.69 300 ILE A C 1
ATOM 2361 O O . ILE A 1 300 ? -2.357 11.127 12.779 1.00 96.69 300 ILE A O 1
ATOM 2365 N N . GLY A 1 301 ? -3.144 12.892 11.643 1.00 97.56 301 GLY A N 1
ATOM 2366 C CA . GLY A 1 301 ? -2.913 12.318 10.320 1.00 97.56 301 GLY A CA 1
ATOM 2367 C C . GLY A 1 301 ? -1.436 12.119 9.983 1.00 97.56 301 GLY A C 1
ATOM 2368 O O . GLY A 1 301 ? -0.579 12.884 10.434 1.00 97.56 301 GLY A O 1
ATOM 2369 N N . TYR A 1 302 ? -1.166 11.114 9.154 1.00 97.69 302 TYR A N 1
ATOM 2370 C CA . TYR A 1 302 ? 0.131 10.857 8.533 1.00 97.69 302 TYR A CA 1
ATOM 2371 C C . TYR A 1 302 ? -0.073 10.200 7.159 1.00 97.69 302 TYR A C 1
ATOM 2373 O O . TYR A 1 302 ? -0.987 9.389 7.001 1.00 97.69 302 TYR A O 1
ATOM 2381 N N . SER A 1 303 ? 0.762 10.566 6.186 1.00 96.81 303 SER A N 1
ATOM 2382 C CA . SER A 1 303 ? 0.786 9.978 4.846 1.00 96.81 303 SER A CA 1
ATOM 2383 C C . SER A 1 303 ? 2.220 9.931 4.354 1.00 96.81 303 SER A C 1
ATOM 2385 O O . SER A 1 303 ? 2.932 10.929 4.481 1.00 96.81 303 SER A O 1
ATOM 2387 N N . ASP A 1 304 ? 2.642 8.766 3.866 1.00 96.00 304 ASP A N 1
ATOM 2388 C CA . ASP A 1 304 ? 3.972 8.560 3.295 1.00 96.00 304 ASP A CA 1
ATOM 2389 C C . ASP A 1 304 ? 4.066 7.214 2.557 1.00 96.00 304 ASP A C 1
ATOM 2391 O O . ASP A 1 304 ? 3.193 6.346 2.670 1.00 96.00 304 ASP A O 1
ATOM 2395 N N . HIS A 1 305 ? 5.172 7.008 1.847 1.00 94.69 305 HIS A N 1
ATOM 2396 C CA . HIS A 1 305 ? 5.546 5.746 1.228 1.00 94.69 305 HIS A CA 1
ATOM 2397 C C . HIS A 1 305 ? 6.210 4.820 2.246 1.00 94.69 305 HIS A C 1
ATOM 2399 O O . HIS A 1 305 ? 7.253 5.133 2.803 1.00 94.69 305 HIS A O 1
ATOM 2405 N N . TYR A 1 306 ? 5.650 3.630 2.454 1.00 95.62 306 TYR A N 1
ATOM 2406 C CA . TYR A 1 306 ? 6.228 2.617 3.338 1.00 95.62 306 TYR A CA 1
ATOM 2407 C C . TYR A 1 306 ? 6.924 1.530 2.520 1.00 95.62 306 TYR A C 1
ATOM 2409 O O . TYR A 1 306 ? 6.298 0.894 1.668 1.00 95.62 306 TYR A O 1
ATOM 2417 N N . SER A 1 307 ? 8.193 1.247 2.834 1.00 93.94 307 SER A N 1
ATOM 2418 C CA . SER A 1 307 ? 8.881 0.052 2.338 1.00 93.94 307 SER A CA 1
ATOM 2419 C C . SER A 1 307 ? 8.420 -1.177 3.121 1.00 93.94 307 SER A C 1
ATOM 2421 O O . SER A 1 307 ? 8.525 -1.223 4.353 1.00 93.94 307 SER A O 1
ATOM 2423 N N . LEU A 1 308 ? 7.930 -2.188 2.418 1.00 92.56 308 LEU A N 1
ATOM 2424 C CA . LEU A 1 308 ? 7.336 -3.380 3.002 1.00 92.56 308 LEU A CA 1
ATOM 2425 C C . LEU A 1 308 ? 7.996 -4.623 2.418 1.00 92.56 308 LEU A C 1
ATOM 2427 O O . LEU A 1 308 ? 8.340 -4.671 1.239 1.00 92.56 308 LEU A O 1
ATOM 2431 N N . ALA A 1 309 ? 8.154 -5.648 3.248 1.00 89.38 309 ALA A N 1
ATOM 2432 C CA . ALA A 1 309 ? 8.598 -6.955 2.789 1.00 89.38 309 ALA A CA 1
ATOM 2433 C C . ALA A 1 309 ? 7.642 -8.047 3.253 1.00 89.38 309 ALA A C 1
ATOM 2435 O O . ALA A 1 309 ? 7.239 -8.090 4.416 1.00 89.38 309 ALA A O 1
ATOM 2436 N N . ASN A 1 310 ? 7.332 -8.951 2.333 1.00 84.88 310 ASN A N 1
ATOM 2437 C CA . ASN A 1 310 ? 6.822 -10.275 2.648 1.00 84.88 310 ASN A CA 1
ATOM 2438 C C . ASN A 1 310 ? 7.984 -11.269 2.703 1.00 84.88 310 ASN A C 1
ATOM 2440 O O . ASN A 1 310 ? 9.123 -10.929 2.394 1.00 84.88 310 ASN A O 1
ATOM 2444 N N . SER A 1 311 ? 7.704 -12.527 3.044 1.00 72.31 311 SER A N 1
ATOM 2445 C CA . SER A 1 311 ? 8.729 -13.580 3.039 1.00 72.31 311 SER A CA 1
ATOM 2446 C C . SER A 1 311 ? 9.364 -13.835 1.663 1.00 72.31 311 SER A C 1
ATOM 2448 O O . SER A 1 311 ? 10.369 -14.531 1.592 1.00 72.31 311 SER A O 1
ATOM 2450 N N . THR A 1 312 ? 8.763 -13.342 0.574 1.00 67.06 312 THR A N 1
ATOM 2451 C CA . THR A 1 312 ? 9.160 -13.663 -0.808 1.00 67.06 312 THR A CA 1
ATOM 2452 C C . THR A 1 312 ? 9.430 -12.456 -1.707 1.00 67.06 312 THR A C 1
ATOM 2454 O O . THR A 1 312 ? 10.050 -12.634 -2.751 1.00 67.06 312 THR A O 1
ATOM 2457 N N . TYR A 1 313 ? 8.990 -11.243 -1.355 1.00 76.44 313 TYR A N 1
ATOM 2458 C CA . TYR A 1 313 ? 9.213 -10.044 -2.174 1.00 76.44 313 TYR A CA 1
ATOM 2459 C C . TYR A 1 313 ? 9.073 -8.750 -1.363 1.00 76.44 313 TYR A C 1
ATOM 2461 O O . TYR A 1 313 ? 8.489 -8.738 -0.277 1.00 76.44 313 TYR A O 1
ATOM 2469 N N . TRP A 1 314 ? 9.607 -7.663 -1.920 1.00 84.81 314 TRP A N 1
ATOM 2470 C CA . TRP A 1 314 ? 9.533 -6.307 -1.376 1.00 84.81 314 TRP A CA 1
ATOM 2471 C C . TRP A 1 314 ? 8.597 -5.449 -2.221 1.00 84.81 314 TRP A C 1
ATOM 2473 O O . TRP A 1 314 ? 8.484 -5.659 -3.427 1.00 84.81 314 TRP A O 1
ATOM 2483 N N . TYR A 1 315 ? 7.925 -4.492 -1.593 1.00 85.81 315 TYR A N 1
ATOM 2484 C CA . TYR A 1 315 ? 7.036 -3.552 -2.263 1.00 85.81 315 TYR A CA 1
ATOM 2485 C C . TYR A 1 315 ? 7.001 -2.219 -1.515 1.00 85.81 315 TYR A C 1
ATOM 2487 O O . TYR A 1 315 ? 7.247 -2.161 -0.311 1.00 85.81 315 TYR A O 1
ATOM 2495 N N . VAL A 1 316 ? 6.699 -1.146 -2.240 1.00 90.19 316 VAL A N 1
ATOM 2496 C CA . VAL A 1 316 ? 6.521 0.202 -1.688 1.00 90.19 316 VAL A CA 1
ATOM 2497 C C . VAL A 1 316 ? 5.158 0.707 -2.123 1.00 90.19 316 VAL A C 1
ATOM 2499 O O . VAL A 1 316 ? 4.819 0.635 -3.306 1.00 90.19 316 VAL A O 1
ATOM 2502 N N . ASN A 1 317 ? 4.392 1.200 -1.161 1.00 92.06 317 ASN A N 1
ATOM 2503 C CA . ASN A 1 317 ? 3.101 1.829 -1.386 1.00 92.06 317 ASN A CA 1
ATOM 2504 C C . ASN A 1 317 ? 2.995 3.064 -0.496 1.00 92.06 317 ASN A C 1
ATOM 2506 O O . ASN A 1 317 ? 3.530 3.075 0.615 1.00 92.06 317 ASN A O 1
ATOM 2510 N N . GLU A 1 318 ? 2.273 4.059 -0.979 1.00 94.88 318 GLU A N 1
ATOM 2511 C CA . GLU A 1 318 ? 1.826 5.191 -0.187 1.00 94.88 318 GLU A CA 1
ATOM 2512 C C . GLU A 1 318 ? 0.618 4.780 0.655 1.00 94.88 318 GLU A C 1
ATOM 2514 O O . GLU A 1 318 ? -0.286 4.095 0.169 1.00 94.88 318 GLU A O 1
ATOM 2519 N N . TYR A 1 319 ? 0.595 5.182 1.919 1.00 97.62 319 TYR A N 1
ATOM 2520 C CA . TYR A 1 319 ? -0.535 4.954 2.812 1.00 97.62 319 TYR A CA 1
ATOM 2521 C C . TYR A 1 319 ? -0.878 6.237 3.537 1.00 97.62 319 TYR A C 1
ATOM 2523 O O . TYR A 1 319 ? 0.019 6.928 4.008 1.00 97.62 319 TYR A O 1
ATOM 2531 N N . GLU A 1 320 ? -2.172 6.471 3.721 1.00 98.25 320 GLU A N 1
ATOM 2532 C CA . GLU A 1 320 ? -2.688 7.561 4.536 1.00 98.25 320 GLU A CA 1
ATOM 2533 C C . GLU A 1 320 ? -3.548 7.016 5.677 1.00 98.25 320 GLU A C 1
ATOM 2535 O O . GLU A 1 320 ? -4.284 6.030 5.527 1.00 98.25 320 GLU A O 1
ATOM 2540 N N . GLY A 1 321 ? -3.426 7.642 6.846 1.00 98.31 321 GLY A N 1
ATOM 2541 C CA . GLY A 1 321 ? -4.090 7.175 8.049 1.00 98.31 321 GLY A CA 1
ATOM 2542 C C . GLY A 1 321 ? -3.870 8.040 9.281 1.00 98.31 321 GLY A C 1
ATOM 2543 O O . GLY A 1 321 ? -3.430 9.189 9.208 1.00 98.31 321 GLY A O 1
ATOM 2544 N N . LEU A 1 322 ? -4.171 7.455 10.439 1.00 98.69 322 LEU A N 1
ATOM 2545 C CA . LEU A 1 322 ? -3.936 8.045 11.753 1.00 98.69 322 LEU A CA 1
ATOM 2546 C C . LEU A 1 322 ? -2.655 7.476 12.362 1.00 98.69 322 LEU A C 1
ATOM 2548 O O . LEU A 1 322 ? -2.508 6.259 12.478 1.00 98.69 322 LEU A O 1
ATOM 2552 N N . ASP A 1 323 ? -1.756 8.348 12.809 1.00 98.56 323 ASP A N 1
ATOM 2553 C CA . ASP A 1 323 ? -0.635 7.981 13.674 1.00 98.56 323 ASP A CA 1
ATOM 2554 C C . ASP A 1 323 ? -1.194 7.369 14.966 1.00 98.56 323 ASP A C 1
ATOM 2556 O O . ASP A 1 323 ? -1.849 8.052 15.764 1.00 98.56 323 ASP A O 1
ATOM 2560 N N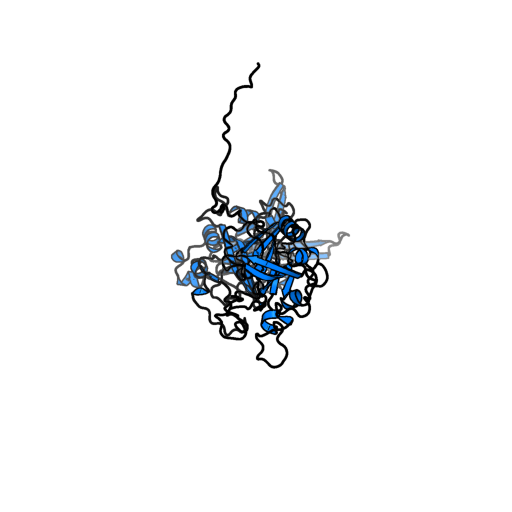 . LEU A 1 324 ? -0.958 6.069 15.164 1.00 98.62 324 LEU A N 1
ATOM 2561 C CA . LEU A 1 324 ? -1.552 5.304 16.254 1.00 98.62 324 LEU A CA 1
ATOM 2562 C C . LEU A 1 324 ? -1.167 5.873 17.620 1.00 98.62 324 LEU A C 1
ATOM 2564 O O . LEU A 1 324 ? -2.020 5.961 18.499 1.00 98.62 324 LEU A O 1
ATOM 2568 N N . TYR A 1 325 ? 0.085 6.292 17.815 1.00 98.56 325 TYR A N 1
ATOM 2569 C CA . TYR A 1 325 ? 0.505 6.842 19.101 1.00 98.56 325 TYR A CA 1
ATOM 2570 C C . TYR A 1 325 ? -0.243 8.139 19.401 1.00 98.56 325 TYR A C 1
ATOM 2572 O O . TYR A 1 325 ? -0.838 8.281 20.470 1.00 98.56 325 TYR A O 1
ATOM 2580 N N . LYS A 1 326 ? -0.287 9.061 18.431 1.00 98.44 326 LYS A N 1
ATOM 2581 C CA . LYS A 1 326 ? -1.025 10.324 18.581 1.00 98.44 326 LYS A CA 1
ATOM 2582 C C . LYS A 1 326 ? -2.520 10.097 18.777 1.00 98.44 326 LYS A C 1
ATOM 2584 O O . LYS A 1 326 ? -3.127 10.806 19.578 1.00 98.44 326 LYS A O 1
ATOM 2589 N N . MET A 1 327 ? -3.099 9.114 18.090 1.00 98.38 327 MET A N 1
ATOM 2590 C CA . MET A 1 327 ? -4.492 8.723 18.280 1.00 98.38 327 MET A CA 1
ATOM 2591 C C . MET A 1 327 ? -4.734 8.259 19.719 1.00 98.38 327 MET A C 1
ATOM 2593 O O . MET A 1 327 ? -5.645 8.751 20.374 1.00 98.38 327 MET A O 1
ATOM 2597 N N . LEU A 1 328 ? -3.887 7.385 20.264 1.00 98.69 328 LEU A N 1
ATOM 2598 C CA . LEU A 1 328 ? -4.033 6.920 21.645 1.00 98.69 328 LEU A CA 1
ATOM 2599 C C . LEU A 1 328 ? -3.891 8.060 22.670 1.00 98.69 328 LEU A C 1
ATOM 2601 O O . LEU A 1 328 ? -4.655 8.104 23.634 1.00 98.69 328 LEU A O 1
ATOM 2605 N N . LEU A 1 329 ? -2.986 9.019 22.446 1.00 98.44 329 LEU A N 1
ATOM 2606 C CA . LEU A 1 329 ? -2.883 10.224 23.284 1.00 98.44 329 LEU A CA 1
ATOM 2607 C C . LEU A 1 329 ? -4.136 11.103 23.195 1.00 98.44 329 LEU A C 1
ATOM 2609 O O . LEU A 1 329 ? -4.632 11.583 24.212 1.00 98.44 329 LEU A O 1
ATOM 2613 N N . TYR A 1 330 ? -4.664 11.308 21.985 1.00 97.88 330 TYR A N 1
ATOM 2614 C CA . TYR A 1 330 ? -5.915 12.039 21.767 1.00 97.88 330 TYR A CA 1
ATOM 2615 C C . TYR A 1 330 ? -7.077 11.391 22.525 1.00 97.88 330 TYR A C 1
ATOM 2617 O O . TYR A 1 330 ? -7.901 12.078 23.128 1.00 97.88 330 TYR A O 1
ATOM 2625 N N . LEU A 1 331 ? -7.085 10.061 22.546 1.00 98.06 331 LEU A N 1
ATOM 2626 C CA . LEU A 1 331 ? -8.038 9.241 23.270 1.00 98.06 331 LEU A CA 1
ATOM 2627 C C . LEU A 1 331 ? -7.825 9.217 24.786 1.00 98.06 331 LEU A C 1
ATOM 2629 O O . LEU A 1 331 ? -8.625 8.577 25.456 1.00 98.06 331 LEU A O 1
ATOM 2633 N N . GLY A 1 332 ? -6.816 9.899 25.335 1.00 97.62 332 GLY A N 1
ATOM 2634 C CA . GLY A 1 332 ? -6.597 10.048 26.777 1.00 97.62 332 GLY A CA 1
ATOM 2635 C C . GLY A 1 332 ? -5.605 9.065 27.404 1.00 97.62 332 GLY A C 1
ATOM 2636 O O . GLY A 1 332 ? -5.508 9.023 28.628 1.00 97.62 332 GLY A O 1
ATOM 2637 N N . MET A 1 333 ? -4.860 8.298 26.602 1.00 98.12 333 MET A N 1
ATOM 2638 C CA . MET A 1 333 ? -3.715 7.530 27.096 1.00 98.12 333 MET A CA 1
ATOM 2639 C C . MET A 1 333 ? -2.619 8.484 27.604 1.00 98.12 333 MET A C 1
ATOM 2641 O O . MET A 1 333 ? -2.293 9.462 26.929 1.00 98.12 333 MET A O 1
ATOM 2645 N N . ASP A 1 334 ? -2.011 8.181 28.754 1.00 98.25 334 ASP A N 1
ATOM 2646 C CA . ASP A 1 334 ? -0.813 8.897 29.215 1.00 98.25 334 ASP A CA 1
ATOM 2647 C C . ASP A 1 334 ? 0.333 8.755 28.196 1.00 98.25 334 ASP A C 1
ATOM 2649 O O . ASP A 1 334 ? 0.526 7.698 27.594 1.00 98.25 334 ASP A O 1
ATOM 2653 N N . ASP A 1 335 ? 1.143 9.799 28.011 1.00 98.00 335 ASP A N 1
ATOM 2654 C CA . ASP A 1 335 ? 2.343 9.679 27.180 1.00 98.00 335 ASP A CA 1
ATOM 2655 C C . ASP A 1 335 ? 3.411 8.782 27.833 1.00 98.00 335 ASP A C 1
ATOM 2657 O O . ASP A 1 335 ? 3.448 8.595 29.052 1.00 98.00 335 ASP A O 1
ATOM 2661 N N . ALA A 1 336 ? 4.314 8.221 27.020 1.00 97.56 336 ALA A N 1
ATOM 2662 C CA . ALA A 1 336 ? 5.348 7.293 27.485 1.00 97.56 336 ALA A CA 1
ATOM 2663 C C . ALA A 1 336 ? 6.237 7.882 28.601 1.00 97.56 336 ALA A C 1
ATOM 2665 O O . ALA A 1 336 ? 6.712 7.157 29.481 1.00 97.56 336 ALA A O 1
ATOM 2666 N N . GLN A 1 337 ? 6.452 9.202 28.594 1.00 97.19 337 GLN A N 1
ATOM 2667 C CA . GLN A 1 337 ? 7.223 9.886 29.628 1.00 97.19 337 GLN A CA 1
ATOM 2668 C C . GLN A 1 337 ? 6.459 9.929 30.958 1.00 97.19 337 GLN A C 1
ATOM 2670 O O . GLN A 1 337 ? 7.055 9.690 32.010 1.00 97.19 337 GLN A O 1
ATOM 2675 N N . THR A 1 338 ? 5.163 10.220 30.905 1.00 98.00 338 THR A N 1
ATOM 2676 C CA . THR A 1 338 ? 4.244 10.304 32.042 1.00 98.00 338 THR A CA 1
ATOM 2677 C C . THR A 1 338 ? 3.996 8.928 32.651 1.00 98.00 338 THR A C 1
ATOM 2679 O O . THR A 1 338 ? 4.076 8.796 33.873 1.00 98.00 338 THR A O 1
ATOM 2682 N N . MET A 1 339 ? 3.809 7.895 31.820 1.00 97.56 339 MET A N 1
ATOM 2683 C CA . MET A 1 339 ? 3.761 6.495 32.265 1.00 97.56 339 MET A CA 1
ATOM 2684 C C . MET A 1 339 ? 5.067 6.068 32.949 1.00 97.56 339 MET A C 1
ATOM 2686 O O . MET A 1 339 ? 5.068 5.301 33.908 1.00 97.56 339 MET A O 1
ATOM 2690 N N . GLY A 1 340 ? 6.199 6.570 32.451 1.00 97.81 340 GLY A N 1
ATOM 2691 C CA . GLY A 1 340 ? 7.526 6.129 32.847 1.00 97.81 340 GLY A CA 1
ATOM 2692 C C . GLY A 1 340 ? 7.985 4.907 32.049 1.00 97.81 340 GLY A C 1
ATOM 2693 O O . GLY A 1 340 ? 7.230 3.985 31.751 1.00 97.81 340 GLY A O 1
ATOM 2694 N N . LEU A 1 341 ? 9.282 4.879 31.732 1.00 95.06 341 LEU A N 1
ATOM 2695 C CA . LEU A 1 341 ? 9.873 3.947 30.764 1.00 95.06 341 LEU A CA 1
ATOM 2696 C C . LEU A 1 341 ? 9.603 2.457 31.047 1.00 95.06 341 LEU A C 1
ATOM 2698 O O . LEU A 1 341 ? 9.462 1.669 30.117 1.00 95.06 341 LEU A O 1
ATOM 2702 N N . ALA A 1 342 ? 9.573 2.045 32.318 1.00 96.75 342 ALA A N 1
ATOM 2703 C CA . ALA A 1 342 ? 9.341 0.643 32.677 1.00 96.75 342 ALA A CA 1
ATOM 2704 C C . ALA A 1 342 ? 7.914 0.186 32.323 1.00 96.75 342 ALA A C 1
ATOM 2706 O O . ALA A 1 342 ? 7.733 -0.896 31.759 1.00 96.75 342 ALA A O 1
ATOM 2707 N N . ASP A 1 343 ? 6.927 1.035 32.600 1.00 97.56 343 ASP A N 1
ATOM 2708 C CA . ASP A 1 343 ? 5.519 0.741 32.353 1.00 97.56 343 ASP A CA 1
ATOM 2709 C C . ASP A 1 343 ? 5.186 0.934 30.867 1.00 97.56 343 ASP A C 1
ATOM 2711 O O . ASP A 1 343 ? 4.535 0.078 30.269 1.00 97.56 343 ASP A O 1
ATOM 2715 N N . ALA A 1 344 ? 5.737 1.966 30.217 1.00 98.06 344 ALA A N 1
ATOM 2716 C CA . ALA A 1 344 ? 5.575 2.187 28.776 1.00 98.06 344 ALA A CA 1
ATOM 2717 C C . ALA A 1 344 ? 6.093 1.008 27.926 1.00 98.06 344 ALA A C 1
ATOM 2719 O O . ALA A 1 344 ? 5.502 0.666 26.904 1.00 98.06 344 ALA A O 1
ATOM 2720 N N . ARG A 1 345 ? 7.168 0.335 28.360 1.00 97.75 345 ARG A N 1
ATOM 2721 C CA . ARG A 1 345 ? 7.729 -0.850 27.678 1.00 97.75 345 ARG A CA 1
ATOM 2722 C C . ARG A 1 345 ? 6.916 -2.126 27.850 1.00 97.75 345 ARG A C 1
ATOM 2724 O O . ARG A 1 345 ? 7.083 -3.058 27.070 1.00 97.75 345 ARG A O 1
ATOM 2731 N N . THR A 1 346 ? 6.100 -2.202 28.895 1.00 97.88 346 THR A N 1
ATOM 2732 C CA . THR A 1 346 ? 5.316 -3.403 29.227 1.00 97.88 346 THR A CA 1
ATOM 2733 C C . THR A 1 346 ? 3.827 -3.233 28.945 1.00 97.88 346 THR A C 1
ATOM 2735 O O . THR A 1 346 ? 3.100 -4.221 28.863 1.00 97.88 346 THR A O 1
ATOM 2738 N N . THR A 1 347 ? 3.378 -1.999 28.720 1.00 98.44 347 THR A N 1
ATOM 2739 C CA . THR A 1 347 ? 2.048 -1.688 28.201 1.00 98.44 347 THR A CA 1
ATOM 2740 C C . THR A 1 347 ? 2.044 -1.931 26.697 1.00 98.44 347 THR A C 1
ATOM 2742 O O . THR A 1 347 ? 2.601 -1.146 25.931 1.00 98.44 347 THR A O 1
ATOM 2745 N N . LEU A 1 348 ? 1.459 -3.054 26.284 1.00 98.44 348 LEU A N 1
ATOM 2746 C CA . LEU A 1 348 ? 1.391 -3.472 24.885 1.00 98.44 348 LEU A CA 1
ATOM 2747 C C . LEU A 1 348 ? 0.099 -3.002 24.221 1.00 98.44 348 LEU A C 1
ATOM 2749 O O . LEU A 1 348 ? -0.965 -3.017 24.836 1.00 98.44 348 LEU A O 1
ATOM 2753 N N . VAL A 1 349 ? 0.202 -2.653 22.947 1.00 98.56 349 VAL A N 1
ATOM 2754 C CA . VAL A 1 349 ? -0.902 -2.402 22.032 1.00 98.56 349 VAL A CA 1
ATOM 2755 C C . VAL A 1 349 ? -1.083 -3.636 21.161 1.00 98.56 349 VAL A C 1
ATOM 2757 O O . VAL A 1 349 ? -0.165 -4.044 20.445 1.00 98.56 349 VAL A O 1
ATOM 2760 N N . ASN A 1 350 ? -2.263 -4.237 21.266 1.00 97.88 350 ASN A N 1
ATOM 2761 C CA . ASN A 1 350 ? -2.670 -5.438 20.552 1.00 97.88 350 ASN A CA 1
ATOM 2762 C C . ASN A 1 350 ? -3.811 -5.101 19.595 1.00 97.88 350 ASN A C 1
ATOM 2764 O O . ASN A 1 350 ? -4.602 -4.193 19.857 1.00 97.88 350 ASN A O 1
ATOM 2768 N N . PHE A 1 351 ? -3.930 -5.881 18.526 1.00 97.62 351 PHE A N 1
ATOM 2769 C CA . PHE A 1 351 ? -4.971 -5.698 17.522 1.00 97.62 351 PHE A CA 1
ATOM 2770 C C . PHE A 1 351 ? -5.785 -6.972 17.360 1.00 97.62 351 PHE A C 1
ATOM 2772 O O . PHE A 1 351 ? -5.228 -8.071 17.397 1.00 97.62 351 PHE A O 1
ATOM 2779 N N . ILE A 1 352 ? -7.086 -6.822 17.135 1.00 92.88 352 ILE A N 1
ATOM 2780 C CA . ILE A 1 352 ? -7.981 -7.919 16.764 1.00 92.88 352 ILE A CA 1
ATOM 2781 C C . ILE A 1 352 ? -8.605 -7.585 15.412 1.00 92.88 352 ILE A C 1
ATOM 2783 O O . ILE A 1 352 ? -9.098 -6.473 15.201 1.00 92.88 352 ILE A O 1
ATOM 2787 N N . ALA A 1 353 ? -8.557 -8.543 14.490 1.00 91.50 353 ALA A N 1
ATOM 2788 C CA . ALA A 1 353 ? -9.215 -8.440 13.194 1.00 91.50 353 ALA A CA 1
ATOM 2789 C C . ALA A 1 353 ? -10.710 -8.793 13.294 1.00 91.50 353 ALA A C 1
ATOM 2791 O O . ALA A 1 353 ? -11.171 -9.386 14.269 1.00 91.50 353 ALA A O 1
ATOM 2792 N N . ALA A 1 354 ? -11.492 -8.486 12.260 1.00 87.44 354 ALA A N 1
ATOM 2793 C CA . ALA A 1 354 ? -12.935 -8.726 12.242 1.00 87.44 354 ALA A CA 1
ATOM 2794 C C . ALA A 1 354 ? -13.339 -10.204 12.412 1.00 87.44 354 ALA A C 1
ATOM 2796 O O . ALA A 1 354 ? -14.466 -10.496 12.810 1.00 87.44 354 ALA A O 1
ATOM 2797 N N . ASP A 1 355 ? -12.427 -11.144 12.150 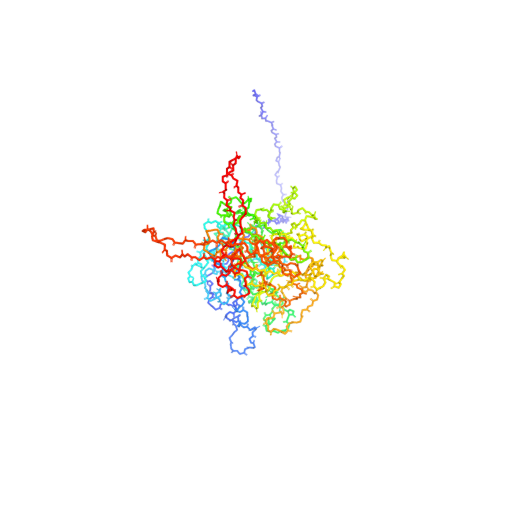1.00 80.06 355 ASP A N 1
ATOM 2798 C CA . ASP A 1 355 ? -12.622 -12.574 12.407 1.00 80.06 355 ASP A CA 1
ATOM 2799 C C . ASP A 1 355 ? -12.355 -12.999 13.865 1.00 80.06 355 ASP A C 1
ATOM 2801 O O . ASP A 1 355 ? -12.477 -14.181 14.198 1.00 80.06 355 ASP A O 1
ATOM 2805 N N . GLY A 1 356 ? -12.022 -12.046 14.738 1.00 80.88 356 GLY A N 1
ATOM 2806 C CA . GLY A 1 356 ? -11.724 -12.263 16.148 1.00 80.88 356 GLY A CA 1
ATOM 2807 C C . GLY A 1 356 ? -10.317 -12.797 16.414 1.00 80.88 356 GLY A C 1
ATOM 2808 O O . GLY A 1 356 ? -10.020 -13.146 17.558 1.00 80.88 356 GLY A O 1
ATOM 2809 N N . MET A 1 357 ? -9.457 -12.898 15.395 1.00 83.94 357 MET A N 1
ATOM 2810 C CA . MET A 1 357 ? -8.087 -13.371 15.569 1.00 83.94 357 MET A CA 1
ATOM 2811 C C . MET A 1 357 ? -7.173 -12.221 16.013 1.00 83.94 357 MET A C 1
ATOM 2813 O O . MET A 1 357 ? -7.203 -11.144 15.408 1.00 83.94 357 MET A O 1
ATOM 2817 N N . PRO A 1 358 ? -6.343 -12.429 17.053 1.00 89.44 358 PRO A N 1
ATOM 2818 C CA . PRO A 1 358 ? -5.342 -11.449 17.436 1.00 89.44 358 PRO A CA 1
ATOM 2819 C C . PRO A 1 358 ? -4.238 -11.377 16.377 1.00 89.44 358 PRO A C 1
ATOM 2821 O O . PRO A 1 358 ? -3.818 -12.398 15.821 1.00 89.44 358 PRO A O 1
ATOM 2824 N N . ALA A 1 359 ? -3.750 -10.167 16.124 1.00 91.88 359 ALA A N 1
ATOM 2825 C CA . ALA A 1 359 ? -2.574 -9.948 15.299 1.00 91.88 359 ALA A CA 1
ATOM 2826 C C . ALA A 1 359 ? -1.323 -10.571 15.937 1.00 91.88 359 ALA A C 1
ATOM 2828 O O . ALA A 1 359 ? -1.208 -10.667 17.159 1.00 91.88 359 ALA A O 1
ATOM 2829 N N . GLN A 1 360 ? -0.374 -10.991 15.096 1.00 90.31 360 GLN A N 1
ATOM 2830 C CA . GLN A 1 360 ? 0.913 -11.515 15.565 1.00 90.31 360 GLN A CA 1
ATOM 2831 C C . GLN A 1 360 ? 1.837 -10.401 16.065 1.00 90.31 360 GLN A C 1
ATOM 2833 O O . GLN A 1 360 ? 2.578 -10.605 17.025 1.00 90.31 360 GLN A O 1
ATOM 2838 N N . GLU A 1 361 ? 1.786 -9.237 15.417 1.00 92.94 361 GLU A N 1
ATOM 2839 C CA . GLU A 1 361 ? 2.595 -8.082 15.785 1.00 92.94 361 GLU A CA 1
ATOM 2840 C C . GLU A 1 361 ? 1.901 -7.268 16.879 1.00 92.94 361 GLU A C 1
ATOM 2842 O O . GLU A 1 361 ? 0.693 -7.020 16.834 1.00 92.94 361 GLU A O 1
ATOM 2847 N N . THR A 1 362 ? 2.687 -6.842 17.864 1.00 95.75 362 THR A N 1
ATOM 2848 C CA . THR A 1 362 ? 2.241 -6.003 18.980 1.00 95.75 362 THR A CA 1
ATOM 2849 C C . THR A 1 362 ? 3.305 -4.950 19.244 1.00 95.75 362 THR A C 1
ATOM 2851 O O . THR A 1 362 ? 4.491 -5.194 19.020 1.00 95.75 362 THR A O 1
ATOM 2854 N N . PHE A 1 363 ? 2.902 -3.786 19.745 1.00 97.56 363 PHE A N 1
ATOM 2855 C CA . PHE A 1 363 ? 3.829 -2.678 19.982 1.00 97.56 363 PHE A CA 1
ATOM 2856 C C . PHE A 1 363 ? 3.736 -2.203 21.421 1.00 97.56 363 PHE A C 1
ATOM 2858 O O . PHE A 1 363 ? 2.642 -2.035 21.945 1.00 97.56 363 PHE A O 1
ATOM 2865 N N . SER A 1 364 ? 4.867 -1.951 22.075 1.00 98.31 364 SER A N 1
ATOM 2866 C CA . SER A 1 364 ? 4.831 -1.264 23.369 1.00 98.31 364 SER A CA 1
ATOM 2867 C C . SER A 1 364 ? 4.533 0.226 23.184 1.00 98.31 364 SER A C 1
ATOM 2869 O O . SER A 1 364 ? 4.858 0.795 22.139 1.00 98.31 364 SER A O 1
ATOM 2871 N N . VAL A 1 365 ? 3.971 0.880 24.202 1.00 98.50 365 VAL A N 1
ATOM 2872 C CA . VAL A 1 365 ? 3.790 2.342 24.198 1.00 98.50 365 VAL A CA 1
ATOM 2873 C C . VAL A 1 365 ? 5.132 3.067 24.014 1.00 98.50 365 VAL A C 1
ATOM 2875 O O . VAL A 1 365 ? 5.192 4.053 23.285 1.00 98.50 365 VAL A O 1
ATOM 2878 N N . ASP A 1 366 ? 6.222 2.546 24.593 1.00 98.12 366 ASP A N 1
ATOM 2879 C CA . ASP A 1 366 ? 7.591 3.059 24.381 1.00 98.12 366 ASP A CA 1
ATOM 2880 C C . ASP A 1 366 ? 7.973 3.024 22.891 1.00 98.12 366 ASP A C 1
ATOM 2882 O O . ASP A 1 366 ? 8.383 4.037 22.327 1.00 98.12 366 ASP A O 1
ATOM 2886 N N . THR A 1 367 ? 7.754 1.886 22.226 1.00 97.31 367 THR A N 1
ATOM 2887 C CA . THR A 1 367 ? 8.028 1.714 20.790 1.00 97.31 367 THR A CA 1
ATOM 2888 C C . THR A 1 367 ? 7.207 2.677 19.935 1.00 97.31 367 THR A C 1
ATOM 2890 O O . THR A 1 367 ? 7.756 3.329 19.054 1.00 97.31 367 THR A O 1
ATOM 2893 N N . LEU A 1 368 ? 5.905 2.795 20.207 1.00 97.94 368 LEU A N 1
ATOM 2894 C CA . LEU A 1 368 ? 5.020 3.700 19.470 1.00 97.94 368 LEU A CA 1
ATOM 2895 C C . LEU A 1 368 ? 5.396 5.175 19.664 1.00 97.94 368 LEU A C 1
ATOM 2897 O O . LEU A 1 368 ? 5.235 5.972 18.745 1.00 97.94 368 LEU A O 1
ATOM 2901 N N . SER A 1 369 ? 5.939 5.534 20.831 1.00 97.62 369 SER A N 1
ATOM 2902 C CA . SER A 1 369 ? 6.393 6.898 21.118 1.00 97.62 369 SER A CA 1
ATOM 2903 C C . SER A 1 369 ? 7.660 7.313 20.359 1.00 97.62 369 SER A C 1
ATOM 2905 O O . SER A 1 369 ? 8.005 8.496 20.350 1.00 97.62 369 SER A O 1
ATOM 2907 N N . TYR A 1 370 ? 8.348 6.360 19.719 1.00 96.94 370 TYR A N 1
ATOM 2908 C CA . TYR A 1 370 ? 9.616 6.567 19.026 1.00 96.94 370 TYR A CA 1
ATOM 2909 C C . TYR A 1 370 ? 9.536 6.106 17.557 1.00 96.94 370 TYR A C 1
ATOM 2911 O O . TYR A 1 370 ? 10.069 5.048 17.208 1.00 96.94 370 TYR A O 1
ATOM 2919 N N . PRO A 1 371 ? 8.890 6.893 16.672 1.00 95.75 371 PRO A N 1
ATOM 2920 C CA . PRO A 1 371 ? 8.710 6.522 15.266 1.00 95.75 371 PRO A CA 1
ATOM 2921 C C . PRO A 1 371 ? 10.034 6.376 14.498 1.00 95.75 371 PRO A C 1
ATOM 2923 O O . 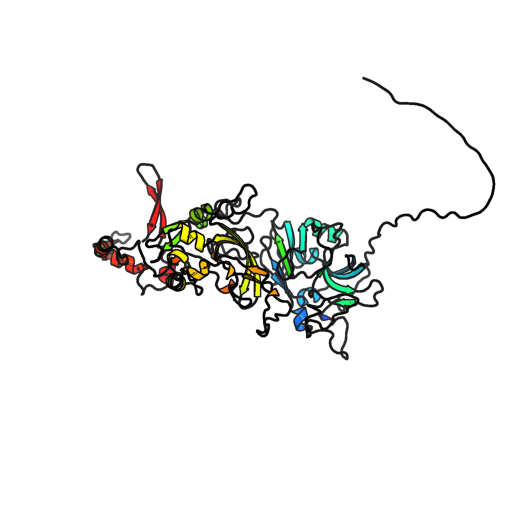PRO A 1 371 ? 10.091 5.636 13.522 1.00 95.75 371 PRO A O 1
ATOM 2926 N N . ASP A 1 372 ? 11.127 6.988 14.966 1.00 96.69 372 ASP A N 1
ATOM 2927 C CA . ASP A 1 372 ? 12.475 6.810 14.400 1.00 96.69 372 ASP A CA 1
ATOM 2928 C C . ASP A 1 372 ? 12.986 5.357 14.491 1.00 96.69 372 ASP A C 1
ATOM 2930 O O . ASP A 1 372 ? 13.926 4.979 13.794 1.00 96.69 372 ASP A O 1
ATOM 2934 N N . GLY A 1 373 ? 12.374 4.519 15.337 1.00 95.25 373 GLY A N 1
ATOM 2935 C CA . GLY A 1 373 ? 12.645 3.080 15.385 1.00 95.25 373 GLY A CA 1
ATOM 2936 C C . GLY A 1 373 ? 12.113 2.303 14.175 1.00 95.25 373 GLY A C 1
ATOM 2937 O O . GLY A 1 373 ? 12.429 1.122 14.025 1.00 95.25 373 GLY A O 1
ATOM 2938 N N . PHE A 1 374 ? 11.315 2.948 13.324 1.00 96.94 374 PHE A N 1
ATOM 2939 C CA . PHE A 1 374 ? 10.753 2.394 12.103 1.00 96.94 374 PHE A CA 1
ATOM 2940 C C . PHE A 1 374 ? 11.273 3.175 10.900 1.00 96.94 374 PHE A C 1
ATOM 2942 O O . PHE A 1 374 ? 11.203 4.406 10.854 1.00 96.94 374 PHE A O 1
ATOM 2949 N N . GLY A 1 375 ? 11.785 2.441 9.920 1.00 96.06 375 GLY A N 1
ATOM 2950 C CA . GLY A 1 375 ? 12.448 3.007 8.761 1.00 96.06 375 GLY A CA 1
ATOM 2951 C C . GLY A 1 375 ? 11.925 2.509 7.426 1.00 96.06 375 GLY A C 1
ATOM 2952 O O . GLY A 1 375 ? 11.249 1.477 7.322 1.00 96.06 375 GLY A O 1
ATOM 2953 N N . PHE A 1 376 ? 12.312 3.265 6.410 1.00 95.88 376 PHE A N 1
ATOM 2954 C CA . PHE A 1 376 ? 12.224 2.930 5.007 1.00 95.88 376 PHE A CA 1
ATOM 2955 C C . PHE A 1 376 ? 13.562 2.383 4.535 1.00 95.88 376 PHE A C 1
ATOM 2957 O O . PHE A 1 376 ? 14.601 3.028 4.691 1.00 95.88 376 PHE A O 1
ATOM 2964 N N . TYR A 1 377 ? 13.535 1.198 3.940 1.00 93.75 377 TYR A N 1
ATOM 2965 C CA . TYR A 1 377 ? 14.715 0.556 3.387 1.00 93.75 377 TYR A CA 1
ATOM 2966 C C . TYR A 1 377 ? 14.568 0.384 1.882 1.00 93.75 377 TYR A C 1
ATOM 2968 O O . TYR A 1 377 ? 13.539 -0.099 1.408 1.00 93.75 377 TYR A O 1
ATOM 2976 N N . ASN A 1 378 ? 15.633 0.703 1.153 1.00 89.69 378 ASN A N 1
ATOM 2977 C CA . ASN A 1 378 ? 15.765 0.305 -0.241 1.00 89.69 378 ASN A CA 1
ATOM 2978 C C . ASN A 1 378 ? 16.266 -1.130 -0.305 1.00 89.69 378 ASN A C 1
ATOM 2980 O O . ASN A 1 378 ? 17.168 -1.511 0.443 1.00 89.69 378 ASN A O 1
ATOM 2984 N N . LYS A 1 379 ? 15.709 -1.924 -1.223 1.00 84.69 379 LYS A N 1
ATOM 2985 C CA . LYS A 1 379 ? 16.217 -3.276 -1.436 1.00 84.69 379 LYS A CA 1
ATOM 2986 C C . LYS A 1 379 ? 17.587 -3.184 -2.106 1.00 84.69 379 LYS A C 1
ATOM 2988 O O . LYS A 1 379 ? 17.735 -2.554 -3.156 1.00 84.69 379 LYS A O 1
ATOM 2993 N N . ASN A 1 380 ? 18.587 -3.826 -1.509 1.00 82.69 380 ASN A N 1
ATOM 2994 C CA . ASN A 1 380 ? 19.931 -3.826 -2.063 1.00 82.69 380 ASN A CA 1
ATOM 2995 C C . ASN A 1 380 ? 20.021 -4.768 -3.274 1.00 82.69 380 ASN A C 1
ATOM 2997 O O . ASN A 1 380 ? 19.459 -5.862 -3.260 1.00 82.69 380 ASN A O 1
ATOM 3001 N N . ALA A 1 381 ? 20.753 -4.364 -4.315 1.00 74.94 381 ALA A N 1
ATOM 3002 C CA . ALA A 1 381 ? 20.976 -5.189 -5.505 1.00 74.94 381 ALA A CA 1
ATOM 3003 C C . ALA A 1 381 ? 21.711 -6.500 -5.189 1.00 74.94 381 ALA A C 1
ATOM 3005 O O . ALA A 1 381 ? 21.459 -7.520 -5.823 1.00 74.94 381 ALA A O 1
ATOM 3006 N N . GLY A 1 382 ? 22.603 -6.468 -4.195 1.00 74.25 382 GLY A N 1
ATOM 3007 C CA . GLY A 1 382 ? 23.332 -7.635 -3.711 1.00 74.25 382 GLY A CA 1
ATOM 3008 C C . GLY A 1 382 ? 22.505 -8.559 -2.815 1.00 74.25 382 GLY A C 1
ATOM 3009 O O . GLY A 1 382 ? 23.010 -9.603 -2.411 1.00 74.25 382 GLY A O 1
ATOM 3010 N N . ASP A 1 383 ? 21.259 -8.204 -2.485 1.00 78.62 383 ASP A N 1
ATOM 3011 C CA . ASP A 1 383 ? 20.353 -9.081 -1.748 1.00 78.62 383 ASP A CA 1
ATOM 3012 C C . ASP A 1 383 ? 19.637 -10.050 -2.691 1.00 78.62 383 ASP A C 1
ATOM 3014 O O . ASP A 1 383 ? 18.584 -9.761 -3.275 1.00 78.62 383 ASP A O 1
ATOM 3018 N N . LEU A 1 384 ? 20.223 -11.241 -2.795 1.00 73.12 384 LEU A N 1
ATOM 3019 C CA . LEU A 1 384 ? 19.758 -12.323 -3.657 1.00 73.12 384 LEU A CA 1
ATOM 3020 C C . LEU A 1 384 ? 18.557 -13.088 -3.072 1.00 73.12 384 LEU A C 1
ATOM 3022 O O . LEU A 1 384 ? 18.077 -14.044 -3.680 1.00 73.12 384 LEU A O 1
ATOM 3026 N N . ASN A 1 385 ? 18.043 -12.670 -1.908 1.00 73.00 385 ASN A N 1
ATOM 3027 C CA . ASN A 1 385 ? 17.041 -13.383 -1.110 1.00 73.00 385 ASN A CA 1
ATOM 3028 C C . ASN A 1 385 ? 17.452 -14.820 -0.711 1.00 73.00 385 ASN A C 1
ATOM 3030 O O . ASN A 1 385 ? 16.591 -15.664 -0.459 1.00 73.00 385 ASN A O 1
ATOM 3034 N N . ASP A 1 386 ? 18.749 -15.117 -0.651 1.00 75.62 386 ASP A N 1
ATOM 3035 C CA . ASP A 1 386 ? 19.293 -16.402 -0.182 1.00 75.62 386 ASP A CA 1
ATOM 3036 C C . ASP A 1 386 ? 19.508 -16.442 1.343 1.00 75.62 386 ASP A C 1
ATOM 3038 O O . ASP A 1 386 ? 19.735 -17.506 1.920 1.00 75.62 386 ASP A O 1
ATOM 3042 N N . GLY A 1 387 ? 19.366 -15.288 2.002 1.00 80.88 387 GLY A N 1
ATOM 3043 C CA . GLY A 1 387 ? 19.544 -15.111 3.441 1.00 80.88 387 GLY A CA 1
ATOM 3044 C C . GLY A 1 387 ? 20.972 -14.759 3.863 1.00 80.88 387 GLY A C 1
ATOM 3045 O O . GLY A 1 387 ? 21.195 -14.535 5.054 1.00 80.88 387 GLY A O 1
ATOM 3046 N N . ASP A 1 388 ? 21.918 -14.661 2.925 1.00 84.19 388 ASP A N 1
ATOM 3047 C CA . ASP A 1 388 ? 23.326 -14.391 3.234 1.00 84.19 388 ASP A CA 1
ATOM 3048 C C . ASP A 1 388 ? 23.650 -12.886 3.253 1.00 84.19 388 ASP A C 1
ATOM 3050 O O . ASP A 1 388 ? 24.615 -12.460 3.904 1.00 84.19 388 ASP A O 1
ATOM 3054 N N . TYR A 1 389 ? 22.815 -12.062 2.610 1.00 86.19 389 TYR A N 1
ATOM 3055 C CA . TYR A 1 389 ? 23.018 -10.618 2.525 1.00 86.19 389 TYR A CA 1
ATOM 3056 C C . TYR A 1 389 ? 23.037 -9.928 3.900 1.00 86.19 389 TYR A C 1
ATOM 3058 O O . TYR A 1 389 ? 22.083 -9.990 4.688 1.00 86.19 389 TYR A O 1
ATOM 3066 N N . GLN A 1 390 ? 24.133 -9.213 4.165 1.00 89.12 390 GLN A N 1
ATOM 3067 C CA . GLN A 1 390 ? 24.332 -8.413 5.371 1.00 89.12 390 GLN A CA 1
ATOM 3068 C C . GLN A 1 390 ? 24.037 -6.944 5.069 1.00 89.12 390 GLN A C 1
ATOM 3070 O O . GLN A 1 390 ? 24.834 -6.274 4.414 1.00 89.12 390 GLN A O 1
ATOM 3075 N N . SER A 1 391 ? 22.917 -6.442 5.586 1.00 89.19 391 SER A N 1
ATOM 3076 C CA . SER A 1 391 ? 22.524 -5.046 5.396 1.00 89.19 391 SER A CA 1
ATOM 3077 C C . SER A 1 391 ? 23.515 -4.068 6.026 1.00 89.19 391 SER A C 1
ATOM 3079 O O . SER A 1 391 ? 24.068 -4.316 7.102 1.00 89.19 391 SER A O 1
ATOM 3081 N N . THR A 1 392 ? 23.659 -2.908 5.403 1.00 89.38 392 THR A N 1
ATOM 3082 C CA . THR A 1 392 ? 24.456 -1.774 5.860 1.00 89.38 392 THR A CA 1
ATOM 3083 C C . THR A 1 392 ? 23.565 -0.582 6.213 1.00 89.38 392 THR A C 1
ATOM 3085 O O . THR A 1 392 ? 22.376 -0.545 5.908 1.00 89.38 392 THR A O 1
ATOM 3088 N N . ASN A 1 393 ? 24.153 0.451 6.821 1.00 87.94 393 ASN A N 1
ATOM 3089 C CA . ASN A 1 393 ? 23.429 1.698 7.084 1.00 87.94 393 ASN A CA 1
ATOM 3090 C C . ASN A 1 393 ? 22.996 2.428 5.802 1.00 87.94 393 ASN A C 1
ATOM 3092 O O . ASN A 1 393 ? 22.138 3.294 5.894 1.00 87.94 393 ASN A O 1
ATOM 3096 N N . ALA A 1 394 ? 23.586 2.117 4.642 1.00 88.31 394 ALA A N 1
ATOM 3097 C CA . ALA A 1 394 ? 23.195 2.725 3.372 1.00 88.31 394 ALA A CA 1
ATOM 3098 C C . ALA A 1 394 ? 21.859 2.179 2.843 1.00 88.31 394 ALA A C 1
ATOM 3100 O O . ALA A 1 394 ? 21.224 2.836 2.026 1.00 88.31 394 ALA A O 1
ATOM 3101 N N . ASP A 1 395 ? 21.424 1.005 3.317 1.00 91.62 395 ASP A N 1
ATOM 3102 C CA . ASP A 1 395 ? 20.135 0.435 2.917 1.00 91.62 395 ASP A CA 1
ATOM 3103 C C . ASP A 1 395 ? 18.962 1.125 3.628 1.00 91.62 395 ASP A C 1
ATOM 3105 O O . ASP A 1 395 ? 17.842 1.095 3.125 1.00 91.62 395 ASP A O 1
ATOM 3109 N N . LEU A 1 396 ? 19.210 1.738 4.793 1.00 94.88 396 LEU A N 1
ATOM 3110 C CA . LEU A 1 396 ? 18.241 2.563 5.513 1.00 94.88 396 LEU A CA 1
ATOM 3111 C C . LEU A 1 396 ? 18.229 3.968 4.903 1.00 94.88 396 LEU A C 1
ATOM 3113 O O . LEU A 1 396 ? 19.206 4.706 5.017 1.00 94.88 396 LEU A O 1
ATOM 3117 N N . VAL A 1 397 ? 17.112 4.332 4.282 1.00 94.19 397 VAL A N 1
ATOM 3118 C CA . VAL A 1 397 ? 16.942 5.615 3.589 1.00 94.19 397 VAL A CA 1
ATOM 3119 C C . VAL A 1 397 ? 16.443 6.680 4.553 1.00 94.19 397 VAL A C 1
ATOM 3121 O O . VAL A 1 397 ? 16.995 7.776 4.621 1.00 94.19 397 VAL A O 1
ATOM 3124 N N . GLU A 1 398 ? 15.409 6.340 5.317 1.00 96.00 398 GLU A N 1
ATOM 3125 C CA . GLU A 1 398 ? 14.694 7.286 6.164 1.00 96.00 398 GLU A CA 1
ATOM 3126 C C . GLU A 1 398 ? 14.115 6.583 7.394 1.00 96.00 398 GLU A C 1
ATOM 3128 O O . GLU A 1 398 ? 13.866 5.378 7.386 1.00 96.00 398 GLU A O 1
ATOM 3133 N N . THR A 1 399 ? 13.921 7.337 8.471 1.00 97.00 399 THR A N 1
ATOM 3134 C CA . THR A 1 399 ? 13.293 6.894 9.722 1.00 97.00 399 THR A CA 1
ATOM 3135 C C . THR A 1 399 ? 12.167 7.844 10.092 1.00 97.00 399 THR A C 1
ATOM 3137 O O . THR A 1 399 ? 12.121 8.961 9.590 1.00 97.00 399 THR A O 1
ATOM 3140 N N . GLY A 1 400 ? 11.312 7.442 11.030 1.00 96.44 400 GLY A N 1
ATOM 3141 C CA . GLY A 1 400 ? 10.232 8.304 11.516 1.00 96.44 400 GLY A CA 1
ATOM 3142 C C . GLY A 1 400 ? 8.852 7.861 11.045 1.00 96.44 400 GLY A C 1
ATOM 3143 O O . GLY A 1 400 ? 7.915 8.648 11.125 1.00 96.44 400 GLY A O 1
ATOM 3144 N N . TYR A 1 401 ? 8.717 6.608 10.600 1.00 97.19 401 TYR A N 1
ATOM 3145 C CA . TYR A 1 401 ? 7.471 6.040 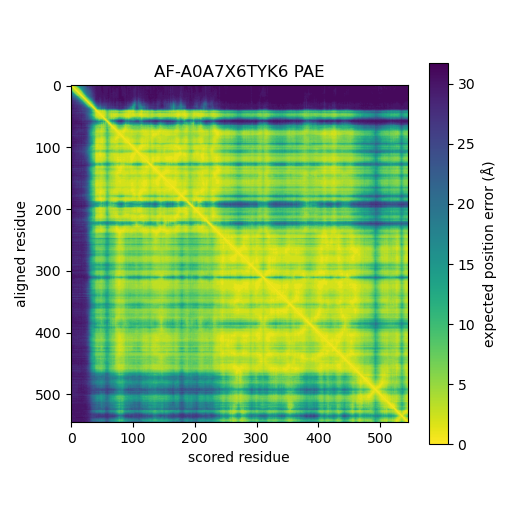10.088 1.00 97.19 401 TYR A CA 1
ATOM 3146 C C . TYR A 1 401 ? 6.591 5.535 11.239 1.00 97.19 401 TYR A C 1
ATOM 3148 O O . TYR A 1 401 ? 6.842 4.444 11.760 1.00 97.19 401 TYR A O 1
ATOM 3156 N N . PRO A 1 402 ? 5.540 6.260 11.660 1.00 97.38 402 PRO A N 1
ATOM 3157 C CA . PRO A 1 402 ? 4.689 5.796 12.745 1.00 97.38 402 PRO A CA 1
ATOM 3158 C C . PRO A 1 402 ? 3.963 4.502 12.358 1.00 97.38 402 PRO A C 1
ATOM 3160 O O . PRO A 1 402 ? 3.746 4.202 11.177 1.00 97.38 402 PRO A O 1
ATOM 3163 N N . VAL A 1 403 ? 3.532 3.750 13.372 1.00 98.44 403 VAL A N 1
ATOM 3164 C CA . VAL A 1 403 ? 2.500 2.727 13.177 1.00 98.44 403 VAL A CA 1
ATOM 3165 C C . VAL A 1 403 ? 1.201 3.452 12.834 1.00 98.44 403 VAL A C 1
ATOM 3167 O O . VAL A 1 403 ? 0.746 4.319 13.581 1.00 98.44 403 VAL A O 1
ATOM 3170 N N . LEU A 1 404 ? 0.629 3.110 11.690 1.00 98.38 404 LEU A N 1
ATOM 3171 C CA . LEU A 1 404 ? -0.465 3.813 11.044 1.00 98.38 404 LEU A CA 1
ATOM 3172 C C . LEU A 1 404 ? -1.737 2.968 11.087 1.00 98.38 404 LEU A C 1
ATOM 3174 O O . LEU A 1 404 ? -1.718 1.791 10.723 1.00 98.38 404 LEU A O 1
ATOM 3178 N N . LEU A 1 405 ? -2.847 3.587 11.483 1.00 98.69 405 LEU A N 1
ATOM 3179 C CA . LEU A 1 405 ? -4.189 3.096 11.183 1.00 98.69 405 LEU A CA 1
ATOM 3180 C C . LEU A 1 405 ? -4.577 3.639 9.805 1.00 98.69 405 LEU A C 1
ATOM 3182 O O . LEU A 1 405 ? -5.026 4.778 9.695 1.00 98.69 405 LEU A O 1
ATOM 3186 N N . ALA A 1 406 ? -4.305 2.859 8.761 1.00 98.56 406 ALA A N 1
ATOM 3187 C CA . ALA A 1 406 ? -4.425 3.262 7.365 1.00 98.56 406 ALA A CA 1
ATOM 3188 C C . ALA A 1 406 ? -5.816 2.954 6.796 1.00 98.56 406 ALA A C 1
ATOM 3190 O O . ALA A 1 406 ? -6.264 1.805 6.870 1.00 98.56 406 ALA A O 1
ATOM 3191 N N . TYR A 1 407 ? -6.448 3.948 6.170 1.00 98.19 407 TYR A N 1
ATOM 3192 C CA . TYR A 1 407 ? -7.757 3.813 5.510 1.00 98.19 407 TYR A CA 1
ATOM 3193 C C . TYR A 1 407 ? -7.684 3.779 3.977 1.00 98.19 407 TYR A C 1
ATOM 3195 O O . TYR A 1 407 ? -8.667 3.433 3.324 1.00 98.19 407 TYR A O 1
ATOM 3203 N N . GLY A 1 408 ? -6.507 4.028 3.398 1.00 97.12 408 GLY A N 1
ATOM 3204 C CA . GLY A 1 408 ? -6.282 3.867 1.965 1.00 97.12 408 GLY A CA 1
ATOM 3205 C C . GLY A 1 408 ? -4.839 3.514 1.604 1.00 97.12 408 GLY A C 1
ATOM 3206 O O . GLY A 1 408 ? -3.947 3.478 2.456 1.00 97.12 408 GLY A O 1
ATOM 3207 N N . VAL A 1 409 ? -4.624 3.245 0.317 1.00 96.62 409 VAL A N 1
ATOM 3208 C CA . VAL A 1 409 ? -3.340 2.880 -0.289 1.00 96.62 409 VAL A CA 1
ATOM 3209 C C . VAL A 1 409 ? -3.214 3.485 -1.688 1.00 96.62 409 VAL A C 1
ATOM 3211 O O . VAL A 1 409 ? -4.164 3.428 -2.463 1.00 96.62 409 VAL A O 1
ATOM 3214 N N . ASN A 1 410 ? -2.044 4.039 -2.019 1.00 93.94 410 ASN A N 1
ATOM 3215 C CA . ASN A 1 410 ? -1.723 4.648 -3.318 1.00 93.94 410 ASN A CA 1
ATOM 3216 C C . ASN A 1 410 ? -2.825 5.587 -3.841 1.00 93.94 410 ASN A C 1
ATOM 3218 O O . ASN A 1 410 ? -3.160 5.535 -5.019 1.00 93.94 410 ASN A O 1
ATOM 3222 N N . ASN A 1 411 ? -3.397 6.405 -2.953 1.00 95.25 411 ASN A N 1
ATOM 3223 C CA . ASN A 1 411 ? -4.474 7.358 -3.227 1.00 95.25 411 ASN A CA 1
ATOM 3224 C C . ASN A 1 411 ? -5.853 6.744 -3.564 1.00 95.25 411 ASN A C 1
ATOM 3226 O O . ASN A 1 411 ? -6.693 7.395 -4.187 1.00 95.25 411 ASN A O 1
ATOM 3230 N N . TYR A 1 412 ? -6.101 5.504 -3.120 1.00 97.12 412 TYR A N 1
ATOM 3231 C CA . TYR A 1 412 ? -7.402 4.826 -3.187 1.00 97.12 412 TYR A CA 1
ATOM 3232 C C . TYR A 1 412 ? -7.858 4.365 -1.797 1.00 97.12 412 TYR A C 1
ATOM 3234 O O . TYR A 1 412 ? -7.026 3.873 -1.025 1.00 97.12 412 TYR A O 1
ATOM 3242 N N . PRO A 1 413 ? -9.162 4.423 -1.473 1.00 98.00 413 PRO A N 1
ATOM 3243 C CA . PRO A 1 413 ? -9.671 3.891 -0.216 1.00 98.00 413 PRO A CA 1
ATOM 3244 C C . PRO A 1 413 ? -9.595 2.362 -0.185 1.00 98.00 413 PRO A C 1
ATOM 3246 O O . PRO A 1 413 ? -9.601 1.684 -1.225 1.00 98.00 413 PRO A O 1
ATOM 3249 N N . TYR A 1 414 ? -9.521 1.795 1.019 1.00 98.00 414 TYR A N 1
ATOM 3250 C CA . TYR A 1 414 ? -9.566 0.348 1.180 1.00 98.00 414 TYR A CA 1
ATOM 3251 C C . TYR A 1 414 ? -10.981 -0.218 1.081 1.00 98.00 414 TYR A C 1
ATOM 3253 O O . TYR A 1 414 ? -11.840 0.015 1.920 1.00 98.00 414 TYR A O 1
ATOM 3261 N N . THR A 1 415 ? -11.163 -1.155 0.166 1.00 97.38 415 THR A N 1
ATOM 3262 C CA . THR A 1 415 ? -12.299 -2.078 0.185 1.00 97.38 415 THR A CA 1
ATOM 3263 C C . THR A 1 415 ? -12.173 -3.121 1.296 1.00 97.38 415 THR A C 1
ATOM 3265 O O . THR A 1 415 ? -11.084 -3.409 1.813 1.00 97.38 415 THR A O 1
ATOM 3268 N N . ILE A 1 416 ? -13.293 -3.752 1.646 1.00 94.75 416 ILE A N 1
ATOM 3269 C CA . ILE A 1 416 ? -13.297 -4.871 2.587 1.00 94.75 416 ILE A CA 1
ATOM 3270 C C . ILE A 1 416 ? -12.925 -6.126 1.801 1.00 94.75 416 ILE A C 1
ATOM 3272 O O . ILE A 1 416 ? -11.891 -6.749 2.060 1.00 94.75 416 ILE A O 1
ATOM 3276 N N . HIS A 1 417 ? -13.732 -6.490 0.806 1.00 93.88 417 HIS A N 1
ATOM 3277 C CA . HIS A 1 417 ? -13.590 -7.749 0.085 1.00 93.88 417 HIS A CA 1
ATOM 3278 C C . HIS A 1 417 ? -13.098 -7.558 -1.348 1.00 93.88 417 HIS A C 1
ATOM 3280 O O . HIS A 1 417 ? -13.397 -6.580 -2.017 1.00 93.88 417 HIS A O 1
ATOM 3286 N N . LYS A 1 418 ? -12.437 -8.593 -1.879 1.00 93.50 418 LYS A N 1
ATOM 3287 C CA . LYS A 1 418 ? -12.044 -8.666 -3.300 1.00 93.50 418 LYS A CA 1
ATOM 3288 C C . LYS A 1 418 ? -13.229 -8.743 -4.275 1.00 93.50 418 LYS A C 1
ATOM 3290 O O . LYS A 1 418 ? -13.035 -8.751 -5.482 1.00 93.50 418 LYS A O 1
ATOM 3295 N N . THR A 1 419 ? -14.439 -8.924 -3.754 1.00 93.62 419 THR A N 1
ATOM 3296 C CA . THR A 1 419 ? -15.687 -8.963 -4.526 1.00 93.62 419 THR A CA 1
ATOM 3297 C C . THR A 1 419 ? -16.431 -7.635 -4.497 1.00 93.62 419 THR A C 1
ATOM 3299 O O . THR A 1 419 ? -17.502 -7.549 -5.087 1.00 93.62 419 THR A O 1
ATOM 3302 N N . ASP A 1 420 ? -15.919 -6.649 -3.763 1.00 94.75 420 ASP A N 1
ATOM 3303 C CA . ASP A 1 420 ? -16.520 -5.326 -3.703 1.00 94.75 420 ASP A CA 1
ATOM 3304 C C . ASP A 1 420 ? -16.341 -4.623 -5.056 1.00 94.75 420 ASP A C 1
ATOM 3306 O O . ASP A 1 420 ? -15.272 -4.716 -5.655 1.00 94.75 420 ASP A O 1
ATOM 3310 N N . ASP A 1 421 ? -17.366 -3.905 -5.529 1.00 93.12 421 ASP A N 1
ATOM 3311 C CA . ASP A 1 421 ? -17.326 -3.232 -6.839 1.00 93.12 421 ASP A CA 1
ATOM 3312 C C . ASP A 1 421 ? -16.085 -2.331 -7.043 1.00 93.12 421 ASP A C 1
ATOM 3314 O O . ASP A 1 421 ? -15.489 -2.411 -8.117 1.00 93.12 421 ASP A O 1
ATOM 3318 N N . PRO A 1 422 ? -15.646 -1.511 -6.059 1.00 93.31 422 PRO A N 1
ATOM 3319 C CA . PRO A 1 422 ? -14.481 -0.643 -6.226 1.00 93.31 422 PRO A CA 1
ATOM 3320 C C . PRO A 1 422 ? -13.139 -1.335 -5.898 1.00 93.31 422 PRO A C 1
ATOM 3322 O O . PRO A 1 422 ? -12.120 -0.671 -5.693 1.00 93.31 422 PRO A O 1
ATOM 3325 N N . TYR A 1 423 ? -13.106 -2.670 -5.801 1.00 94.88 423 TYR A N 1
ATOM 3326 C CA . TYR A 1 423 ? -11.859 -3.408 -5.596 1.00 94.88 423 TYR A CA 1
ATOM 3327 C C . TYR A 1 423 ? -10.980 -3.367 -6.850 1.00 94.88 423 TYR A C 1
ATOM 3329 O O . TYR A 1 423 ? -11.400 -3.742 -7.944 1.00 94.88 423 TYR A O 1
ATOM 3337 N N . LEU A 1 424 ? -9.713 -3.003 -6.663 1.00 92.75 424 LEU A N 1
ATOM 3338 C CA . LEU A 1 424 ? -8.711 -2.910 -7.717 1.00 92.75 424 LEU A CA 1
ATOM 3339 C C . LEU A 1 424 ? -7.612 -3.939 -7.458 1.00 92.75 424 LEU A C 1
ATOM 3341 O O . LEU A 1 424 ? -6.732 -3.754 -6.611 1.00 92.75 424 LEU A O 1
ATOM 3345 N N . SER A 1 425 ? -7.639 -5.048 -8.203 1.00 87.69 425 SER A N 1
ATOM 3346 C CA . SER A 1 425 ? -6.677 -6.142 -8.008 1.00 87.69 425 SER A CA 1
ATOM 3347 C C . SER A 1 425 ? -5.232 -5.705 -8.239 1.00 87.69 425 SER A C 1
ATOM 3349 O O . SER A 1 425 ? -4.342 -6.194 -7.544 1.00 87.69 425 SER A O 1
ATOM 3351 N N . GLY A 1 426 ? -4.992 -4.788 -9.181 1.00 84.88 426 GLY A N 1
ATOM 3352 C CA . GLY A 1 426 ? -3.661 -4.243 -9.450 1.00 84.88 426 GLY A CA 1
ATOM 3353 C C . GLY A 1 426 ? -3.098 -3.368 -8.322 1.00 84.88 426 GLY A C 1
ATOM 3354 O O . GLY A 1 426 ? -1.892 -3.144 -8.294 1.00 84.88 426 GLY A O 1
ATOM 3355 N N . LEU A 1 427 ? -3.933 -2.936 -7.368 1.00 88.62 427 LEU A N 1
ATOM 3356 C CA . LEU A 1 427 ? -3.519 -2.265 -6.127 1.00 88.62 427 LEU A CA 1
ATOM 3357 C C . LEU A 1 427 ? -3.592 -3.163 -4.895 1.00 88.62 427 LEU A C 1
ATOM 3359 O O . LEU A 1 427 ? -2.940 -2.891 -3.889 1.00 88.62 427 LEU A O 1
ATOM 3363 N N . SER A 1 428 ? -4.406 -4.219 -4.951 1.00 89.12 428 SER A N 1
ATOM 3364 C CA . SER A 1 428 ? -4.761 -5.018 -3.777 1.00 89.12 428 SER A CA 1
ATOM 3365 C C . SER A 1 428 ? -5.285 -4.149 -2.624 1.00 89.12 428 SER A C 1
ATOM 3367 O O . SER A 1 428 ? -4.953 -4.380 -1.460 1.00 89.12 428 SER A O 1
ATOM 3369 N N . ASN A 1 429 ? -6.139 -3.167 -2.938 1.00 95.19 429 ASN A N 1
ATOM 3370 C CA . ASN A 1 429 ? -6.771 -2.260 -1.973 1.00 95.19 429 ASN A CA 1
ATOM 3371 C C . ASN A 1 429 ? -7.888 -2.940 -1.152 1.00 95.19 429 ASN A C 1
ATOM 3373 O O . ASN A 1 429 ? -8.889 -2.311 -0.834 1.00 95.19 429 ASN A O 1
ATOM 3377 N N . ASN A 1 430 ? -7.754 -4.221 -0.812 1.00 95.12 430 ASN A N 1
ATOM 3378 C CA . ASN A 1 430 ? -8.700 -4.945 0.038 1.00 95.12 430 ASN A CA 1
ATOM 3379 C C . ASN A 1 430 ? -8.165 -5.123 1.465 1.00 95.12 430 ASN A C 1
ATOM 3381 O O . ASN A 1 430 ? -6.999 -4.851 1.760 1.00 95.12 430 ASN A O 1
ATOM 3385 N N . GLY A 1 431 ? -9.000 -5.687 2.340 1.00 94.50 431 GLY A N 1
ATOM 3386 C CA . GLY A 1 431 ? -8.620 -5.954 3.724 1.00 94.50 431 GLY A CA 1
ATOM 3387 C C . GLY A 1 431 ? -8.777 -4.750 4.644 1.00 94.50 431 GLY A C 1
ATOM 3388 O O . GLY A 1 431 ? -8.178 -4.753 5.714 1.00 94.50 431 GLY A O 1
ATOM 3389 N N . GLY A 1 432 ? -9.532 -3.731 4.232 1.00 95.25 432 GLY A N 1
ATOM 3390 C CA . GLY A 1 432 ? -9.916 -2.604 5.072 1.00 95.25 432 GLY A CA 1
ATOM 3391 C C . GLY A 1 432 ? -11.308 -2.762 5.699 1.00 95.25 432 GLY A C 1
ATOM 3392 O O . GLY A 1 432 ? -11.691 -3.888 6.037 1.00 95.25 432 GLY A O 1
ATOM 3393 N N . PRO A 1 433 ? -12.042 -1.646 5.901 1.00 96.19 433 PRO A N 1
ATOM 3394 C CA . PRO A 1 433 ? -11.694 -0.270 5.495 1.00 96.19 433 PRO A CA 1
ATOM 3395 C C . PRO A 1 433 ? -10.556 0.352 6.320 1.00 96.19 433 PRO A C 1
ATOM 3397 O O . PRO A 1 433 ? -10.069 1.420 5.981 1.00 96.19 433 PRO A O 1
ATOM 3400 N N . MET A 1 434 ? -10.095 -0.331 7.375 1.00 97.88 434 MET A N 1
ATOM 3401 C CA . MET A 1 434 ? -8.955 0.082 8.192 1.00 97.88 434 MET A CA 1
ATOM 3402 C C . MET A 1 434 ? -7.930 -1.048 8.325 1.00 97.88 434 MET A C 1
ATOM 3404 O O . MET A 1 434 ? -8.280 -2.202 8.601 1.00 97.88 434 MET A O 1
ATOM 3408 N N . ARG A 1 435 ? -6.650 -0.711 8.162 1.00 97.81 435 ARG A N 1
ATOM 3409 C CA . ARG A 1 435 ? -5.506 -1.621 8.306 1.00 97.81 435 ARG A CA 1
ATOM 3410 C C . ARG A 1 435 ? -4.465 -1.052 9.258 1.00 97.81 435 ARG A C 1
ATOM 3412 O O . ARG A 1 435 ? -4.387 0.155 9.440 1.00 97.81 435 ARG A O 1
ATOM 3419 N N . VAL A 1 436 ? -3.626 -1.917 9.823 1.00 98.12 436 VAL A N 1
ATOM 3420 C CA . VAL A 1 436 ? -2.424 -1.482 10.552 1.00 98.12 436 VAL A CA 1
ATOM 3421 C C . VAL A 1 436 ? -1.211 -1.640 9.644 1.00 98.12 436 VAL A C 1
ATOM 3423 O O . VAL A 1 436 ? -0.915 -2.750 9.194 1.00 98.12 436 VAL A O 1
ATOM 3426 N N . VAL A 1 437 ? -0.517 -0.535 9.383 1.00 97.75 437 VAL A N 1
ATOM 3427 C CA . VAL A 1 437 ? 0.687 -0.457 8.543 1.00 97.75 437 VAL A CA 1
ATOM 3428 C C . VAL A 1 437 ? 1.822 0.147 9.364 1.00 97.75 437 VAL A C 1
ATOM 3430 O O . VAL A 1 437 ? 1.590 1.011 10.197 1.00 97.75 437 VAL A O 1
ATOM 3433 N N . PHE A 1 438 ? 3.055 -0.316 9.181 1.00 97.38 438 PHE A N 1
ATOM 3434 C CA . PHE A 1 438 ? 4.201 0.187 9.937 1.00 97.38 438 PHE A CA 1
ATOM 3435 C C . PHE A 1 438 ? 5.503 -0.003 9.163 1.00 97.38 438 PHE A C 1
ATOM 3437 O O . PHE A 1 438 ? 5.625 -0.915 8.338 1.00 97.38 438 PHE A O 1
ATOM 3444 N N . GLY A 1 439 ? 6.476 0.874 9.426 1.00 96.12 439 GLY A N 1
ATOM 3445 C CA . GLY A 1 439 ? 7.801 0.805 8.816 1.00 96.12 439 GLY A CA 1
ATOM 3446 C C . GLY A 1 439 ? 8.597 -0.410 9.294 1.00 96.12 439 GLY A C 1
ATOM 3447 O O . GLY A 1 439 ? 8.167 -1.186 10.150 1.00 96.12 439 GLY A O 1
ATOM 3448 N N . LYS A 1 440 ? 9.786 -0.601 8.735 1.00 94.69 440 LYS A N 1
ATOM 3449 C CA . LYS A 1 440 ? 10.651 -1.729 9.089 1.00 94.69 440 LYS A CA 1
ATOM 3450 C C . LYS A 1 440 ? 11.525 -1.345 10.273 1.00 94.69 440 LYS A C 1
ATOM 3452 O O . LYS A 1 440 ? 12.180 -0.313 10.248 1.00 94.69 440 LYS A O 1
ATOM 3457 N N . THR A 1 441 ? 11.604 -2.199 11.286 1.00 93.25 441 THR A N 1
ATOM 3458 C CA . THR A 1 441 ? 12.564 -2.009 12.398 1.00 93.25 441 THR A CA 1
ATOM 3459 C C . THR A 1 441 ? 13.984 -2.465 12.047 1.00 93.25 441 THR A C 1
ATOM 3461 O O . THR A 1 441 ? 14.936 -2.156 12.756 1.00 93.25 441 THR A O 1
ATOM 3464 N N . GLN A 1 442 ? 14.123 -3.236 10.966 1.00 93.00 442 GLN A N 1
ATOM 3465 C CA . GLN A 1 442 ? 15.387 -3.689 10.389 1.00 93.00 442 GLN A CA 1
ATOM 3466 C C . GLN A 1 442 ? 15.164 -4.130 8.936 1.00 93.00 442 GLN A C 1
ATOM 3468 O O . GLN A 1 442 ? 14.045 -4.489 8.561 1.00 93.00 442 GLN A O 1
ATOM 3473 N N . TYR A 1 443 ? 16.235 -4.189 8.143 1.00 92.75 443 TYR A N 1
ATOM 3474 C CA . TYR A 1 443 ? 16.193 -4.548 6.720 1.00 92.75 443 TYR A CA 1
ATOM 3475 C C . TYR A 1 443 ? 15.419 -5.855 6.445 1.00 92.75 443 TYR A C 1
ATOM 3477 O O . TYR A 1 443 ? 14.496 -5.883 5.639 1.00 92.75 443 TYR A O 1
ATOM 3485 N N . HIS A 1 444 ? 15.690 -6.927 7.192 1.00 90.50 444 HIS A N 1
ATOM 3486 C CA . HIS A 1 444 ? 15.036 -8.231 6.988 1.00 90.50 444 HIS A CA 1
ATOM 3487 C C . HIS A 1 444 ? 13.679 -8.390 7.702 1.00 90.50 444 HIS A C 1
ATOM 3489 O O . HIS A 1 444 ? 13.144 -9.491 7.757 1.00 90.50 444 HIS A O 1
ATOM 3495 N N . HIS A 1 445 ? 13.101 -7.328 8.280 1.00 91.75 445 HIS A N 1
ATOM 3496 C CA . HIS A 1 445 ? 11.790 -7.411 8.943 1.00 91.75 445 HIS A CA 1
ATOM 3497 C C . HIS A 1 445 ? 10.677 -7.652 7.898 1.00 91.75 445 HIS A C 1
ATOM 3499 O O . HIS A 1 445 ? 10.468 -6.772 7.054 1.00 91.75 445 HIS A O 1
ATOM 3505 N N . PRO A 1 446 ? 9.925 -8.774 7.952 1.00 92.00 446 PRO A N 1
ATOM 3506 C CA . PRO A 1 446 ? 8.794 -9.052 7.058 1.00 92.00 446 PRO A CA 1
ATOM 3507 C C . PRO A 1 446 ? 7.511 -8.294 7.464 1.00 92.00 446 PRO A C 1
ATOM 3509 O O . PRO A 1 446 ? 6.437 -8.878 7.603 1.00 92.00 446 PRO A O 1
ATOM 3512 N N . ASN A 1 447 ? 7.614 -6.981 7.682 1.00 94.38 447 ASN A N 1
ATOM 3513 C CA . ASN A 1 447 ? 6.517 -6.136 8.169 1.00 94.38 447 ASN A CA 1
ATOM 3514 C C . ASN A 1 447 ? 5.270 -6.158 7.265 1.00 94.38 447 ASN A C 1
ATOM 3516 O O . ASN A 1 447 ? 4.155 -6.034 7.764 1.00 94.38 447 ASN A O 1
ATOM 3520 N N . GLY A 1 448 ? 5.429 -6.371 5.955 1.00 92.81 448 GLY A N 1
ATOM 3521 C CA . GLY A 1 448 ? 4.315 -6.492 5.011 1.00 92.81 448 GLY A CA 1
ATOM 3522 C C . GLY A 1 448 ? 3.392 -7.673 5.326 1.00 92.81 448 GLY A C 1
ATOM 3523 O O . GLY A 1 448 ? 2.170 -7.551 5.240 1.00 92.81 448 GLY A O 1
ATOM 3524 N N . SER A 1 449 ? 3.960 -8.789 5.795 1.00 90.50 449 SER A N 1
ATOM 3525 C CA . SER A 1 449 ? 3.203 -9.998 6.155 1.00 90.50 449 SER A CA 1
ATOM 3526 C C . SER A 1 449 ? 2.503 -9.889 7.510 1.00 90.50 449 SER A C 1
ATOM 3528 O O . SER A 1 449 ? 1.640 -10.707 7.821 1.00 90.50 449 SER A O 1
ATOM 3530 N N . HIS A 1 450 ? 2.865 -8.887 8.310 1.00 92.44 450 HIS A N 1
ATOM 3531 C CA . HIS A 1 450 ? 2.340 -8.660 9.656 1.00 92.44 450 HIS A CA 1
ATOM 3532 C C . HIS A 1 450 ? 1.381 -7.465 9.736 1.00 92.44 450 HIS A C 1
ATOM 3534 O O . HIS A 1 450 ? 0.948 -7.081 10.823 1.00 92.44 450 HIS A O 1
ATOM 3540 N N . GLN A 1 451 ? 1.011 -6.888 8.592 1.00 92.75 451 GLN A N 1
ATOM 3541 C CA . GLN A 1 451 ? -0.033 -5.873 8.531 1.00 92.75 451 GLN A CA 1
ATOM 3542 C C . GLN A 1 451 ? -1.373 -6.459 8.975 1.00 92.75 451 GLN A C 1
ATOM 3544 O O . GLN A 1 451 ? -1.802 -7.507 8.486 1.00 92.75 451 GLN A O 1
ATOM 3549 N N . VAL A 1 452 ? -2.077 -5.749 9.853 1.00 94.75 452 VAL A N 1
ATOM 3550 C CA . VAL A 1 452 ? -3.408 -6.173 10.297 1.00 94.75 452 VAL A CA 1
ATOM 3551 C C . VAL A 1 452 ? -4.424 -5.753 9.245 1.00 94.75 452 VAL A C 1
ATOM 3553 O O . VAL A 1 452 ? -4.506 -4.577 8.893 1.00 94.75 452 VAL A O 1
ATOM 3556 N N . GLN A 1 453 ? -5.175 -6.720 8.728 1.00 95.12 453 GLN A N 1
ATOM 3557 C CA . GLN A 1 453 ? -6.323 -6.494 7.851 1.00 95.12 453 GLN A CA 1
ATOM 3558 C C . GLN A 1 453 ? -7.618 -6.598 8.651 1.00 95.12 453 GLN A C 1
ATOM 3560 O O . GLN A 1 453 ? -7.667 -7.320 9.647 1.00 95.12 453 GLN A O 1
ATOM 3565 N N . TYR A 1 454 ? -8.664 -5.919 8.184 1.00 94.50 454 TYR A N 1
ATOM 3566 C CA . TYR A 1 454 ? -9.986 -5.907 8.803 1.00 94.50 454 TYR A CA 1
ATOM 3567 C C . TYR A 1 454 ? -9.902 -5.492 10.273 1.00 94.50 454 TYR A C 1
ATOM 3569 O O . TYR A 1 454 ? -10.454 -6.171 11.138 1.00 94.50 454 TYR A O 1
ATOM 3577 N N . LEU A 1 455 ? -9.129 -4.443 10.579 1.00 96.62 455 LEU A N 1
ATOM 3578 C CA . LEU A 1 455 ? -8.911 -4.020 11.961 1.00 96.62 455 LEU A CA 1
ATOM 3579 C C . LEU A 1 455 ? -10.261 -3.787 12.643 1.00 96.62 455 LEU A C 1
ATOM 3581 O O . LEU A 1 455 ? -11.106 -3.097 12.086 1.00 96.62 455 LEU A O 1
ATOM 3585 N N . LYS A 1 456 ? -10.472 -4.359 13.828 1.00 94.12 456 LYS A N 1
ATOM 3586 C CA . LYS A 1 456 ? -11.724 -4.222 14.582 1.00 94.12 456 LYS A CA 1
ATOM 3587 C C . LYS A 1 456 ? -11.495 -3.670 15.980 1.00 94.12 456 LYS A C 1
ATOM 3589 O O . LYS A 1 456 ? -12.199 -2.750 16.380 1.00 94.12 456 LYS A O 1
ATOM 3594 N N . ASP A 1 457 ? -10.498 -4.182 16.697 1.00 95.50 457 ASP A N 1
ATOM 3595 C CA . ASP A 1 457 ? -10.186 -3.722 18.050 1.00 95.50 457 ASP A CA 1
ATOM 3596 C C . ASP A 1 457 ? -8.711 -3.325 18.181 1.00 95.50 457 ASP A C 1
ATOM 3598 O O . ASP A 1 457 ? -7.819 -4.026 17.699 1.00 95.50 457 ASP A O 1
ATOM 3602 N N . VAL A 1 458 ? -8.468 -2.220 18.886 1.00 98.38 458 VAL A N 1
ATOM 3603 C CA . VAL A 1 458 ? -7.165 -1.755 19.367 1.00 98.38 458 VAL A CA 1
ATOM 3604 C C . VAL A 1 458 ? -7.191 -1.801 20.895 1.00 98.38 458 VAL A C 1
ATOM 3606 O O . VAL A 1 458 ? -7.947 -1.073 21.542 1.00 98.38 458 VAL A O 1
ATOM 3609 N N . ILE A 1 459 ? -6.371 -2.669 21.485 1.00 98.12 459 ILE A N 1
ATOM 3610 C CA . ILE A 1 459 ? -6.347 -2.927 22.929 1.00 98.12 459 ILE A CA 1
ATOM 3611 C C . ILE A 1 459 ? -5.024 -2.443 23.514 1.00 98.12 459 ILE A C 1
ATOM 3613 O O . ILE A 1 459 ? -3.968 -2.952 23.144 1.00 98.12 459 ILE A O 1
ATOM 3617 N N . VAL A 1 460 ? -5.078 -1.505 24.460 1.00 98.31 460 VAL A N 1
ATOM 3618 C CA . VAL A 1 460 ? -3.902 -0.888 25.092 1.00 98.31 460 VAL A CA 1
ATOM 3619 C C . VAL A 1 460 ? -3.766 -1.349 26.547 1.00 98.31 460 VAL A C 1
ATOM 3621 O O . VAL A 1 460 ? -4.558 -0.985 27.422 1.00 98.31 460 VAL A O 1
ATOM 3624 N N . GLY A 1 461 ? -2.732 -2.140 26.824 1.00 97.62 461 GLY A N 1
ATOM 3625 C CA . GLY A 1 461 ? -2.511 -2.784 28.116 1.00 97.62 461 GLY A CA 1
ATOM 3626 C C . GLY A 1 461 ? -3.302 -4.086 28.256 1.00 97.62 461 GLY A C 1
ATOM 3627 O O . GLY A 1 461 ? -3.315 -4.913 27.347 1.00 97.62 461 GLY A O 1
ATOM 3628 N N . GLN A 1 462 ? -3.922 -4.300 29.419 1.00 94.81 462 GLN A N 1
ATOM 3629 C CA . GLN A 1 462 ? -4.785 -5.462 29.648 1.00 94.81 462 GLN A CA 1
ATOM 3630 C C . GLN A 1 462 ? -6.127 -5.269 28.947 1.00 94.81 462 GLN A C 1
ATOM 3632 O O . GLN A 1 462 ? -6.690 -4.174 28.996 1.00 94.81 462 GLN A O 1
ATOM 3637 N N . ASP A 1 463 ? -6.649 -6.335 28.342 1.00 92.75 463 ASP A N 1
ATOM 3638 C CA . ASP A 1 463 ? -7.971 -6.299 27.727 1.00 92.75 463 ASP A CA 1
ATOM 3639 C C . ASP A 1 463 ? -9.062 -6.204 28.803 1.00 92.75 463 ASP A C 1
ATOM 3641 O O . ASP A 1 463 ? -9.124 -7.027 29.718 1.00 92.75 463 ASP A O 1
ATOM 3645 N N . VAL A 1 464 ? -9.904 -5.175 28.708 1.00 90.25 464 VAL A N 1
ATOM 3646 C CA . VAL A 1 464 ? -10.996 -4.917 29.649 1.00 90.25 464 VAL A CA 1
ATOM 3647 C C . VAL A 1 464 ? -12.250 -4.559 28.857 1.00 90.25 464 VAL A C 1
ATOM 3649 O O . VAL A 1 464 ? -12.278 -3.562 28.137 1.00 90.25 464 VAL A O 1
ATOM 3652 N N . LEU A 1 465 ? -13.296 -5.369 29.023 1.00 88.69 465 LEU A N 1
ATOM 3653 C CA . LEU A 1 465 ? -14.593 -5.235 28.355 1.00 88.69 465 LEU A CA 1
ATOM 3654 C C . LEU A 1 465 ? -15.517 -4.284 29.129 1.00 88.69 465 LEU A C 1
ATOM 3656 O O . LEU A 1 465 ? -16.407 -4.716 29.867 1.00 88.69 465 LEU A O 1
ATOM 3660 N N . TYR A 1 466 ? -15.284 -2.979 28.987 1.00 87.94 466 TYR A N 1
ATOM 3661 C CA . TYR A 1 466 ? -15.952 -1.948 29.792 1.00 87.94 466 TYR A CA 1
ATOM 3662 C C . TYR A 1 466 ? -17.467 -1.846 29.573 1.00 87.94 466 TYR A C 1
ATOM 3664 O O . TYR A 1 466 ? -18.174 -1.482 30.514 1.00 87.94 466 TYR A O 1
ATOM 3672 N N . ASN A 1 467 ? -17.957 -2.185 28.378 1.00 86.62 467 ASN A N 1
ATOM 3673 C CA . ASN A 1 467 ? -19.371 -2.060 28.000 1.00 86.62 467 ASN A CA 1
ATOM 3674 C C . ASN A 1 467 ? -20.222 -3.296 28.330 1.00 86.62 467 ASN A C 1
ATOM 3676 O O . ASN A 1 467 ? -21.420 -3.316 28.063 1.00 86.62 467 ASN A O 1
ATOM 3680 N N . THR A 1 468 ? -19.627 -4.304 28.964 1.00 88.19 468 THR A N 1
ATOM 3681 C CA . THR A 1 468 ? -20.347 -5.493 29.436 1.00 88.19 468 THR A CA 1
ATOM 3682 C C . THR A 1 468 ? -20.704 -5.362 30.912 1.00 88.19 468 THR A C 1
ATOM 3684 O O . THR A 1 468 ? -20.078 -4.619 31.661 1.00 88.19 468 THR A O 1
ATOM 3687 N N . HIS A 1 469 ? -21.678 -6.123 31.385 1.00 91.50 469 HIS A N 1
ATOM 3688 C CA . HIS A 1 469 ? -22.011 -6.201 32.799 1.00 91.50 469 HIS A CA 1
ATOM 3689 C C . HIS A 1 469 ? -21.098 -7.218 33.489 1.00 91.50 469 HIS A C 1
ATOM 3691 O O . HIS A 1 469 ? -20.386 -6.893 34.443 1.00 91.50 469 HIS A O 1
ATOM 3697 N N . ARG A 1 470 ? -21.053 -8.451 32.976 1.00 89.75 470 ARG A N 1
ATOM 3698 C CA . ARG A 1 470 ? -20.338 -9.583 33.576 1.00 89.75 470 ARG A CA 1
ATOM 3699 C C . ARG A 1 470 ? -18.829 -9.369 33.646 1.00 89.75 470 ARG A C 1
ATOM 3701 O O . ARG A 1 470 ? -18.217 -9.809 34.620 1.00 89.75 470 ARG A O 1
ATOM 3708 N N . TYR A 1 471 ? -18.243 -8.713 32.647 1.00 86.06 471 TYR A N 1
ATOM 3709 C CA . TYR A 1 471 ? -16.793 -8.528 32.541 1.00 86.06 471 TYR A CA 1
ATOM 3710 C C . TYR A 1 471 ? -16.335 -7.104 32.892 1.00 86.06 471 TYR A C 1
ATOM 3712 O O . TYR A 1 471 ? -15.131 -6.843 32.930 1.00 86.06 471 TYR A O 1
ATOM 3720 N N . SER A 1 472 ? -17.261 -6.194 33.212 1.00 84.50 472 SER A N 1
ATOM 3721 C CA . SER A 1 472 ? -16.903 -4.868 33.714 1.00 84.50 472 SER A CA 1
ATOM 3722 C C . SER A 1 472 ? -16.373 -4.922 35.142 1.00 84.50 472 SER A C 1
ATOM 3724 O O . SER A 1 472 ? -16.794 -5.717 35.985 1.00 84.50 472 SER A O 1
ATOM 3726 N N . SER A 1 473 ? -15.442 -4.013 35.417 1.00 80.62 473 SER A N 1
ATOM 3727 C CA . SER A 1 473 ? -14.881 -3.803 36.747 1.00 80.62 473 SER A CA 1
ATOM 3728 C C . SER A 1 473 ? -15.734 -2.883 37.634 1.00 80.62 473 SER A C 1
ATOM 3730 O O . SER A 1 473 ? -15.451 -2.808 38.831 1.00 80.62 473 SER A O 1
ATOM 3732 N N . ASP A 1 474 ? -16.782 -2.213 37.113 1.00 85.12 474 ASP A N 1
ATOM 3733 C CA . ASP A 1 474 ? -17.729 -1.439 37.941 1.00 85.12 474 ASP A CA 1
ATOM 3734 C C . ASP A 1 474 ? -18.681 -2.404 38.675 1.00 85.12 474 ASP A C 1
ATOM 3736 O O . ASP A 1 474 ? -19.526 -3.042 38.037 1.00 85.12 474 ASP A O 1
ATOM 3740 N N . PRO A 1 475 ? -18.640 -2.480 40.022 1.00 87.81 475 PRO A N 1
ATOM 3741 C CA . PRO A 1 475 ? -19.500 -3.383 40.784 1.00 87.81 475 PRO A CA 1
ATOM 3742 C C . PRO A 1 475 ? -21.001 -3.139 40.591 1.00 87.81 475 PRO A C 1
ATOM 3744 O O . PRO A 1 475 ? -21.798 -4.040 40.847 1.00 87.81 475 PRO A O 1
ATOM 3747 N N . ARG A 1 476 ? -21.414 -1.927 40.195 1.00 88.44 476 ARG A N 1
ATOM 3748 C CA . ARG A 1 476 ? -22.823 -1.603 39.927 1.00 88.44 476 ARG A CA 1
ATOM 3749 C C . ARG A 1 476 ? -23.275 -2.160 38.585 1.00 88.44 476 ARG A C 1
ATOM 3751 O O . ARG A 1 476 ? -24.365 -2.713 38.524 1.00 88.44 476 ARG A O 1
ATOM 3758 N N . ALA A 1 477 ? -22.443 -2.041 37.550 1.00 86.62 477 ALA A N 1
ATOM 3759 C CA . ALA A 1 477 ? -22.712 -2.663 36.256 1.00 86.62 477 ALA A CA 1
ATOM 3760 C C . ALA A 1 477 ? -22.697 -4.191 36.394 1.00 86.62 477 ALA A C 1
ATOM 3762 O O . ALA A 1 477 ? -23.617 -4.861 35.938 1.00 86.62 477 ALA A O 1
ATOM 3763 N N . ASN A 1 478 ? -21.730 -4.733 37.139 1.00 91.06 478 ASN A N 1
ATOM 3764 C CA . ASN A 1 478 ? -21.600 -6.170 37.356 1.00 91.06 478 ASN A CA 1
ATOM 3765 C C . ASN A 1 478 ? -22.803 -6.809 38.064 1.00 91.06 478 ASN A C 1
ATOM 3767 O O . ASN A 1 478 ? -23.160 -7.939 37.755 1.00 91.06 478 ASN A O 1
ATOM 3771 N N . GLN A 1 479 ? -23.489 -6.084 38.954 1.00 92.12 479 GLN A N 1
ATOM 3772 C CA . GLN A 1 479 ? -24.723 -6.581 39.579 1.00 92.12 479 GLN A CA 1
ATOM 3773 C C . GLN A 1 479 ? -25.848 -6.835 38.572 1.00 92.12 479 GLN A C 1
ATOM 3775 O O . GLN A 1 479 ? -26.625 -7.767 38.770 1.00 92.12 479 GLN A O 1
ATOM 3780 N N . LEU A 1 480 ? -25.919 -6.048 37.495 1.00 93.50 480 LEU A N 1
ATOM 3781 C CA . LEU A 1 480 ? -26.929 -6.221 36.450 1.00 93.50 480 LEU A CA 1
ATOM 3782 C C . LEU A 1 480 ? -26.683 -7.487 35.618 1.00 93.50 480 LEU A C 1
ATOM 3784 O O . LEU A 1 480 ? -27.599 -7.965 34.960 1.00 93.50 480 LEU A O 1
ATOM 3788 N N . ALA A 1 481 ? -25.488 -8.089 35.682 1.00 93.25 481 ALA A N 1
ATOM 3789 C CA . ALA A 1 481 ? -25.210 -9.359 35.012 1.00 93.25 481 ALA A CA 1
ATOM 3790 C C . ALA A 1 481 ? -26.098 -10.503 35.531 1.00 93.25 481 ALA A C 1
ATOM 3792 O O . ALA A 1 481 ? -26.332 -11.468 34.811 1.00 93.25 481 ALA A O 1
ATOM 3793 N N . GLU A 1 482 ? -26.615 -10.397 36.757 1.00 94.38 482 GLU A N 1
ATOM 3794 C CA . GLU A 1 482 ? -27.515 -11.383 37.363 1.00 94.38 482 GLU A CA 1
ATOM 3795 C C . GLU A 1 482 ? -28.999 -11.100 37.066 1.00 94.38 482 GLU A C 1
ATOM 3797 O O . GLU A 1 482 ? -29.866 -11.883 37.470 1.00 94.38 482 GLU A O 1
ATOM 3802 N N . ASP A 1 483 ? -29.318 -10.003 36.364 1.00 95.31 483 ASP A N 1
ATOM 3803 C CA . ASP A 1 483 ? -30.702 -9.637 36.074 1.00 95.31 483 ASP A CA 1
ATOM 3804 C C . ASP A 1 483 ? -31.345 -10.676 35.143 1.00 95.31 483 ASP A C 1
ATOM 3806 O O . ASP A 1 483 ? -30.851 -10.926 34.037 1.00 95.31 483 ASP A O 1
ATOM 3810 N N . PRO A 1 484 ? -32.456 -11.308 35.562 1.00 95.12 484 PRO A N 1
ATOM 3811 C CA . PRO A 1 484 ? -33.052 -12.388 34.802 1.00 95.12 484 PRO A CA 1
ATOM 3812 C C . PRO A 1 484 ? -33.981 -11.865 33.705 1.00 95.12 484 PRO A C 1
ATOM 3814 O O . PRO A 1 484 ? -34.841 -11.014 33.938 1.00 95.12 484 PRO A O 1
ATOM 3817 N N . PHE A 1 485 ? -33.931 -12.498 32.540 1.00 91.88 485 PHE A N 1
ATOM 3818 C CA . PHE A 1 485 ? -34.921 -12.350 31.479 1.00 91.88 485 PHE A CA 1
ATOM 3819 C C . PHE A 1 485 ? -35.357 -13.717 30.944 1.00 91.88 485 PHE A C 1
ATOM 3821 O O . PHE A 1 485 ? -34.814 -14.763 31.292 1.00 91.88 485 PHE A O 1
ATOM 3828 N N . THR A 1 486 ? -36.428 -13.752 30.152 1.00 93.88 486 THR A N 1
ATOM 3829 C CA . THR A 1 486 ? -36.962 -15.005 29.599 1.00 93.88 486 THR A CA 1
ATOM 3830 C C . THR A 1 486 ? -37.110 -14.890 28.095 1.00 93.88 486 THR A C 1
ATOM 3832 O O . THR A 1 486 ? -37.913 -14.089 27.616 1.00 93.88 486 THR A O 1
ATOM 3835 N N . ILE A 1 487 ? -36.394 -15.737 27.357 1.00 89.69 487 ILE A N 1
ATOM 3836 C CA . ILE A 1 487 ? -36.566 -15.875 25.912 1.00 89.69 487 ILE A CA 1
ATOM 3837 C C . ILE A 1 487 ? -37.689 -16.870 25.653 1.00 89.69 487 ILE A C 1
ATOM 3839 O O . ILE A 1 487 ? -37.649 -18.026 26.094 1.00 89.69 487 ILE A O 1
ATOM 3843 N N . LYS A 1 488 ? -38.690 -16.413 24.898 1.00 94.25 488 LYS A N 1
ATOM 3844 C CA . LYS A 1 488 ? -39.774 -17.251 24.392 1.00 94.25 488 LYS A CA 1
ATOM 3845 C C . LYS A 1 488 ? -39.770 -17.234 22.876 1.00 94.25 488 LYS A C 1
ATOM 3847 O O . LYS A 1 488 ? -40.042 -16.201 22.276 1.00 94.25 488 LYS A O 1
ATOM 3852 N N . VAL A 1 489 ? -39.503 -18.386 22.269 1.00 92.25 489 VAL A N 1
ATOM 3853 C CA . VAL A 1 489 ? -39.589 -18.556 20.813 1.00 92.25 489 VAL A CA 1
ATOM 3854 C C . VAL A 1 489 ? -40.887 -19.266 20.493 1.00 92.25 489 VAL A C 1
ATOM 3856 O O . VAL A 1 489 ? -41.189 -20.303 21.085 1.00 92.25 489 VAL A O 1
ATOM 3859 N N . PHE A 1 490 ? -41.643 -18.722 19.550 1.00 94.81 490 PHE A N 1
ATOM 3860 C CA . PHE A 1 490 ? -42.886 -19.304 19.067 1.00 94.81 490 PHE A CA 1
ATOM 3861 C C . PHE A 1 490 ? -42.712 -19.744 17.613 1.00 94.81 490 PHE A C 1
ATOM 3863 O O . PHE A 1 490 ? -42.022 -19.093 16.837 1.00 94.81 490 PHE A O 1
ATOM 3870 N N . SER A 1 491 ? -43.342 -20.855 17.244 1.00 94.31 491 SER A N 1
ATOM 3871 C CA . SER A 1 491 ? -43.505 -21.245 15.839 1.00 94.31 491 SER A CA 1
ATOM 3872 C C . SER A 1 491 ? -44.407 -20.257 15.098 1.00 94.31 491 SER A C 1
ATOM 3874 O O . SER A 1 491 ? -45.152 -19.501 15.724 1.00 94.31 491 SER A O 1
ATOM 3876 N N . GLU A 1 492 ? -44.446 -20.351 13.767 1.00 92.62 492 GLU A N 1
ATOM 3877 C CA . GLU A 1 492 ? -45.415 -19.615 12.938 1.00 92.62 492 GLU A CA 1
ATOM 3878 C C . GLU A 1 492 ? -46.870 -19.864 13.370 1.00 92.62 492 GLU A C 1
ATOM 3880 O O . GLU A 1 492 ? -47.700 -18.959 13.360 1.00 92.62 492 GLU A O 1
ATOM 3885 N N . SER A 1 493 ? -47.177 -21.078 13.840 1.00 95.50 493 SER A N 1
ATOM 3886 C CA . SER A 1 493 ? -48.486 -21.439 14.404 1.00 95.50 493 SER A CA 1
ATOM 3887 C C . SER A 1 493 ? -48.728 -20.937 15.838 1.00 95.50 493 SER A C 1
ATOM 3889 O O . SER A 1 493 ? -49.677 -21.373 16.486 1.00 95.50 493 SER A O 1
ATOM 3891 N N . GLN A 1 494 ? -47.872 -20.054 16.361 1.00 93.56 494 GLN A N 1
ATOM 3892 C CA . GLN A 1 494 ? -47.895 -19.523 17.732 1.00 93.56 494 GLN A CA 1
ATOM 3893 C C . GLN A 1 494 ? -47.735 -20.570 18.848 1.00 93.56 494 GLN A C 1
ATOM 3895 O O . GLN A 1 494 ? -47.973 -20.287 20.022 1.00 93.56 494 GLN A O 1
ATOM 3900 N N . GLN A 1 495 ? -47.289 -21.786 18.528 1.00 95.06 495 GLN A N 1
ATOM 3901 C CA . GLN A 1 495 ? -46.896 -22.757 19.547 1.00 95.06 495 GLN A CA 1
ATOM 3902 C C . GLN A 1 495 ? -45.553 -22.347 20.158 1.00 95.06 495 GLN A C 1
ATOM 3904 O O . GLN A 1 495 ? -44.593 -22.137 19.420 1.00 95.06 495 GLN A O 1
ATOM 3909 N N . LEU A 1 496 ? -45.480 -22.288 21.489 1.00 95.06 496 LEU A N 1
ATOM 3910 C CA . LEU A 1 496 ? -44.243 -22.053 22.235 1.00 95.06 496 LE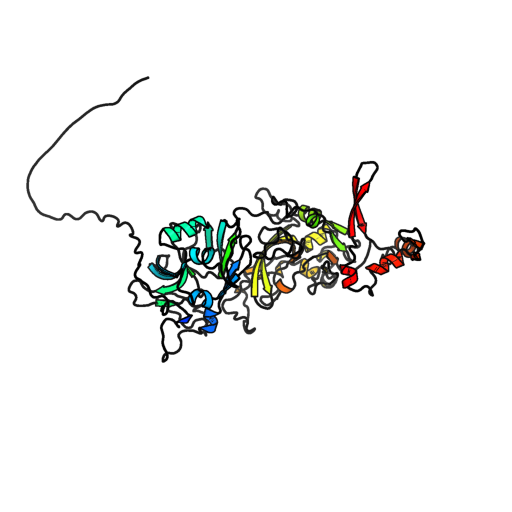U A CA 1
ATOM 3911 C C . LEU A 1 496 ? -43.248 -23.203 21.996 1.00 95.06 496 LEU A C 1
ATOM 3913 O O . LEU A 1 496 ? -43.547 -24.355 22.313 1.00 95.06 496 LEU A O 1
ATOM 3917 N N . LEU A 1 497 ? -42.087 -22.879 21.431 1.00 95.25 497 LEU A N 1
ATOM 3918 C CA . LEU A 1 497 ? -40.992 -23.801 21.115 1.00 95.25 497 LEU A CA 1
ATOM 3919 C C . LEU A 1 497 ? -39.896 -23.766 22.182 1.00 95.25 497 LEU A C 1
ATOM 3921 O O . LEU A 1 497 ? -39.439 -24.812 22.632 1.00 95.25 497 LEU A O 1
ATOM 3925 N N . ILE A 1 498 ? -39.494 -22.562 22.596 1.00 92.94 498 ILE A N 1
ATOM 3926 C CA . ILE A 1 498 ? -38.457 -22.334 23.611 1.00 92.94 498 ILE A CA 1
ATOM 3927 C C . ILE A 1 498 ? -39.048 -21.449 24.699 1.00 92.94 498 ILE A C 1
ATOM 3929 O O . ILE A 1 498 ? -39.755 -20.493 24.397 1.00 92.94 498 ILE A O 1
ATOM 3933 N N . ASN A 1 499 ? -38.764 -21.778 25.957 1.00 94.69 499 ASN A N 1
ATOM 3934 C CA . ASN A 1 499 ? -39.070 -20.959 27.125 1.00 94.69 499 ASN A CA 1
ATOM 3935 C C . ASN A 1 499 ? -37.942 -21.149 28.135 1.00 94.69 499 ASN A C 1
ATOM 3937 O O . ASN A 1 499 ? -37.994 -22.058 28.964 1.00 94.69 499 ASN A O 1
ATOM 3941 N N . GLN A 1 500 ? -36.897 -20.347 27.988 1.00 94.38 500 GLN A N 1
ATOM 3942 C CA . GLN A 1 500 ? -35.686 -20.439 28.792 1.00 94.38 500 GLN A CA 1
ATOM 3943 C C . GLN A 1 500 ? -35.454 -19.117 29.509 1.00 94.38 500 GLN A C 1
ATOM 3945 O O . GLN A 1 500 ? -35.666 -18.043 28.944 1.00 94.38 500 GLN A O 1
ATOM 3950 N N . GLN A 1 501 ? -35.068 -19.220 30.776 1.00 94.12 501 GLN A N 1
ATOM 3951 C CA . GLN A 1 501 ? -34.624 -18.089 31.571 1.00 94.12 501 GLN A CA 1
ATOM 3952 C C . GLN A 1 501 ? -33.110 -17.971 31.424 1.00 94.12 501 GLN A C 1
ATOM 395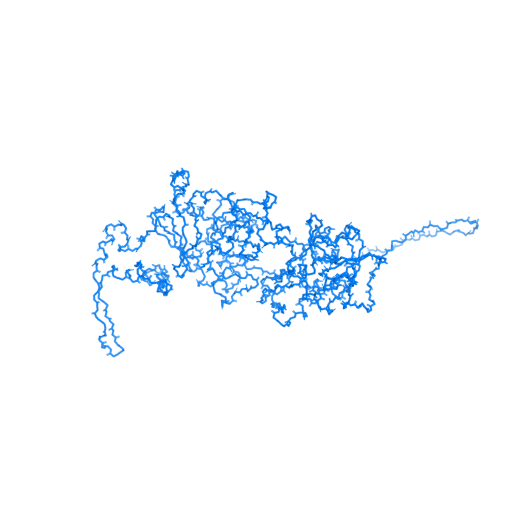4 O O . GLN A 1 501 ? -32.416 -18.981 31.517 1.00 94.12 501 GLN A O 1
ATOM 3959 N N . PHE A 1 502 ? -32.649 -16.750 31.207 1.00 93.25 502 PHE A N 1
ATOM 3960 C CA . PHE A 1 502 ? -31.246 -16.369 31.120 1.00 93.25 502 PHE A CA 1
ATOM 3961 C C . PHE A 1 502 ? -31.010 -15.194 32.062 1.00 93.25 502 PHE A C 1
ATOM 3963 O O . PHE A 1 502 ? -31.964 -14.502 32.432 1.00 93.25 502 PHE A O 1
ATOM 3970 N N . THR A 1 503 ? -29.764 -14.953 32.433 1.00 94.81 503 THR A N 1
ATOM 3971 C CA . THR A 1 503 ? -29.333 -13.663 32.975 1.00 94.81 503 THR A CA 1
ATOM 3972 C C . THR A 1 503 ? -28.684 -12.818 31.882 1.00 94.81 503 THR A C 1
ATOM 3974 O O . THR A 1 503 ? -28.276 -13.344 30.845 1.00 94.81 503 THR A O 1
ATOM 3977 N N . VAL A 1 504 ? -28.570 -11.504 32.092 1.00 91.38 504 VAL A N 1
ATOM 3978 C CA . VAL A 1 504 ? -27.804 -10.623 31.187 1.00 91.38 504 VAL A CA 1
ATOM 3979 C C . VAL A 1 504 ? -26.379 -11.152 30.985 1.00 91.38 504 VAL A C 1
ATOM 3981 O O . VAL A 1 504 ? -25.892 -11.202 29.859 1.00 91.38 504 VAL A O 1
ATOM 3984 N N . GLY A 1 505 ? -25.741 -11.646 32.048 1.00 92.12 505 GLY A N 1
ATOM 3985 C CA . GLY A 1 505 ? -24.414 -12.248 31.973 1.00 92.12 505 GLY A CA 1
ATOM 3986 C C . GLY A 1 505 ? -24.365 -13.528 31.135 1.00 92.12 505 GLY A C 1
ATOM 3987 O O . GLY A 1 505 ? -23.360 -13.757 30.467 1.00 92.12 505 GLY A O 1
ATOM 3988 N N . ASP A 1 506 ? -25.431 -14.337 31.119 1.00 90.88 506 ASP A N 1
ATOM 3989 C CA . ASP A 1 506 ? -25.505 -15.510 30.239 1.00 90.88 506 ASP A CA 1
ATOM 3990 C C . ASP A 1 506 ? -25.493 -15.102 28.758 1.00 90.88 506 ASP A C 1
ATOM 3992 O O . ASP A 1 506 ? -24.863 -15.784 27.951 1.00 90.88 506 ASP A O 1
ATOM 3996 N N . LEU A 1 507 ? -26.163 -13.996 28.400 1.00 87.06 507 LEU A N 1
ATOM 3997 C CA . LEU A 1 507 ? -26.177 -13.463 27.032 1.00 87.06 507 LEU A CA 1
ATOM 3998 C C . LEU A 1 507 ? -24.782 -12.992 26.616 1.00 87.06 507 LEU A C 1
ATOM 4000 O O . LEU A 1 507 ? -24.284 -13.394 25.570 1.00 87.06 507 LEU A O 1
ATOM 4004 N N . GLU A 1 508 ? -24.127 -12.202 27.466 1.00 89.31 508 GLU A N 1
ATOM 4005 C CA . GLU A 1 508 ? -22.774 -11.700 27.206 1.00 89.31 508 GLU A CA 1
ATOM 4006 C C . GLU A 1 508 ? -21.764 -12.842 27.055 1.00 89.31 508 GLU A C 1
ATOM 4008 O O . GLU A 1 508 ? -20.888 -12.797 26.191 1.00 89.31 508 GLU A O 1
ATOM 4013 N N . SER A 1 509 ? -21.908 -13.915 27.838 1.00 89.38 509 SER A N 1
ATOM 4014 C CA . SER A 1 509 ? -21.068 -15.108 27.714 1.00 89.38 509 SER A CA 1
ATOM 4015 C C . SER A 1 509 ? -21.266 -15.880 26.402 1.00 89.38 509 SER A C 1
ATOM 4017 O O . SER A 1 509 ? -20.393 -16.665 26.041 1.00 89.38 509 SER A O 1
ATOM 4019 N N . LEU A 1 510 ? -22.338 -15.649 25.634 1.00 84.94 510 LEU A N 1
ATOM 4020 C CA . LEU A 1 510 ? -22.455 -16.221 24.282 1.00 84.94 510 LEU A CA 1
ATOM 4021 C C . LEU A 1 510 ? -21.457 -15.606 23.293 1.00 84.94 510 LEU A C 1
ATOM 4023 O O . LEU A 1 510 ? -21.156 -16.224 22.270 1.00 84.94 510 LEU A O 1
ATOM 4027 N N . ILE A 1 511 ? -20.952 -14.409 23.597 1.00 83.56 511 ILE A N 1
ATOM 4028 C CA . ILE A 1 511 ? -20.101 -13.610 22.712 1.00 83.56 511 ILE A CA 1
ATOM 4029 C C . ILE A 1 511 ? -18.678 -13.516 23.268 1.00 83.56 511 ILE A C 1
ATOM 4031 O O . ILE A 1 511 ? -17.700 -13.742 22.550 1.00 83.56 511 ILE A O 1
ATOM 4035 N N . TYR A 1 512 ? -18.567 -13.208 24.559 1.00 84.69 512 TYR A N 1
ATOM 4036 C CA . TYR A 1 512 ? -17.321 -12.780 25.190 1.00 84.69 512 TYR A CA 1
ATOM 4037 C C . TYR A 1 512 ? -16.623 -13.855 26.018 1.00 84.69 512 TYR A C 1
ATOM 4039 O O . TYR A 1 512 ? -15.473 -13.663 26.410 1.00 84.69 512 TYR A O 1
ATOM 4047 N N . ASP A 1 513 ? -17.273 -14.990 26.277 1.00 85.06 513 ASP A N 1
ATOM 4048 C CA . ASP A 1 513 ? -16.645 -16.064 27.040 1.00 85.06 513 ASP A CA 1
ATOM 4049 C C . ASP A 1 513 ? -15.425 -16.645 26.301 1.00 85.06 513 ASP A C 1
ATOM 4051 O O . ASP A 1 513 ? -15.380 -16.734 25.069 1.00 85.06 513 ASP A O 1
ATOM 4055 N N . GLU A 1 514 ? -14.415 -17.062 27.064 1.00 80.81 514 GLU A N 1
ATOM 4056 C CA . GLU A 1 514 ? -13.181 -17.643 26.523 1.00 80.81 514 GLU A CA 1
ATOM 4057 C C . GLU A 1 514 ? -13.443 -18.928 25.721 1.00 80.81 514 GLU A C 1
ATOM 4059 O O . GLU A 1 514 ? -12.659 -19.287 24.842 1.00 80.81 514 GLU A O 1
ATOM 4064 N N . THR A 1 515 ? -14.559 -19.616 25.989 1.00 84.38 515 THR A N 1
ATOM 4065 C CA . THR A 1 515 ? -14.966 -20.830 25.271 1.00 84.38 515 THR A CA 1
ATOM 4066 C C . THR A 1 515 ? -15.626 -20.558 23.915 1.00 84.38 515 THR A C 1
ATOM 4068 O O . THR A 1 515 ? -15.807 -21.494 23.127 1.00 84.38 515 THR A O 1
ATOM 4071 N N . VAL A 1 516 ? -15.961 -19.301 23.596 1.00 82.75 516 VAL A N 1
ATOM 4072 C CA . VAL A 1 516 ? -16.550 -18.934 22.302 1.00 82.75 516 VAL A CA 1
ATOM 4073 C C . VAL A 1 516 ? -15.492 -19.053 21.207 1.00 82.75 516 VAL A C 1
ATOM 4075 O O . VAL A 1 516 ? -14.470 -18.367 21.207 1.00 82.75 516 VAL A O 1
ATOM 4078 N N . THR A 1 517 ? -15.751 -19.932 20.237 1.00 82.06 517 THR A N 1
ATOM 4079 C CA . THR A 1 517 ? -14.836 -20.165 19.110 1.00 82.06 517 THR A CA 1
ATOM 4080 C C . THR A 1 517 ? -14.680 -18.921 18.233 1.00 82.06 517 THR A C 1
ATOM 4082 O O . THR A 1 517 ? -15.637 -18.166 18.057 1.00 82.06 517 THR A O 1
ATOM 4085 N N . SER A 1 518 ? -13.521 -18.748 17.589 1.00 73.62 518 SER A N 1
ATOM 4086 C CA . SER A 1 518 ? -13.295 -17.643 16.640 1.00 73.62 518 SER A CA 1
ATOM 4087 C C . SER A 1 518 ? -14.324 -17.622 15.505 1.00 73.62 518 SER A C 1
ATOM 4089 O O . SER A 1 518 ? -14.744 -16.557 15.078 1.00 73.62 518 SER A O 1
ATOM 4091 N N . LEU A 1 519 ? -14.810 -18.789 15.060 1.00 77.44 519 LEU A N 1
ATOM 4092 C CA . LEU A 1 519 ? -15.869 -18.868 14.048 1.00 77.44 519 LEU A CA 1
ATOM 4093 C C . LEU A 1 519 ? -17.178 -18.227 14.533 1.00 77.44 519 LEU A C 1
ATOM 4095 O O . LEU A 1 519 ? -17.824 -17.509 13.775 1.00 77.44 519 LEU A O 1
ATOM 4099 N N . ASN A 1 520 ? -17.551 -18.461 15.792 1.00 80.19 520 ASN A N 1
ATOM 4100 C CA . ASN A 1 520 ? -18.740 -17.849 16.381 1.00 80.19 520 ASN A CA 1
ATOM 4101 C C . ASN A 1 520 ? -18.530 -16.350 16.623 1.00 80.19 520 ASN A C 1
ATOM 4103 O O . ASN A 1 520 ? -19.433 -15.576 16.330 1.00 80.19 520 ASN A O 1
ATOM 4107 N N . LYS A 1 521 ? -17.338 -15.932 17.074 1.00 74.00 521 LYS A N 1
ATOM 4108 C CA . LYS A 1 521 ? -16.991 -14.505 17.222 1.00 74.00 521 LYS A CA 1
ATOM 4109 C C . LYS A 1 521 ? -17.041 -13.764 15.886 1.00 74.00 521 LYS A C 1
ATOM 4111 O O . LYS A 1 521 ? -17.565 -12.661 15.827 1.00 74.00 521 LYS A O 1
ATOM 4116 N N . LYS A 1 522 ? -16.565 -14.397 14.810 1.00 71.94 522 LYS A N 1
ATOM 4117 C CA . LYS A 1 522 ? -16.653 -13.885 13.437 1.00 71.94 522 LYS A CA 1
ATOM 4118 C C . LYS A 1 522 ? -18.097 -13.757 12.951 1.00 71.94 522 LYS A C 1
ATOM 4120 O O . LYS A 1 522 ? -18.418 -12.820 12.232 1.00 71.94 522 LYS A O 1
ATOM 4125 N N . ALA A 1 523 ? -18.953 -14.720 13.293 1.00 73.25 523 ALA A N 1
ATOM 4126 C CA . ALA A 1 523 ? -20.360 -14.704 12.898 1.00 73.25 523 ALA A CA 1
ATOM 4127 C C . ALA A 1 523 ? -21.199 -13.714 13.723 1.00 73.25 523 ALA A C 1
ATOM 4129 O O . ALA A 1 523 ? -22.241 -13.262 13.255 1.00 73.25 523 ALA A O 1
ATOM 4130 N N . ALA A 1 524 ? -20.760 -13.388 14.940 1.00 68.25 524 ALA A N 1
ATOM 4131 C CA . ALA A 1 524 ? -21.414 -12.418 15.797 1.00 68.25 524 ALA A CA 1
ATOM 4132 C C . ALA A 1 524 ? -21.099 -10.994 15.306 1.00 68.25 524 ALA A C 1
ATOM 4134 O O . ALA A 1 524 ? -20.003 -10.465 15.503 1.00 68.25 524 ALA A O 1
ATOM 4135 N N . GLN A 1 525 ? -22.069 -10.354 14.656 1.00 69.44 525 GLN A N 1
ATOM 4136 C CA . GLN A 1 525 ? -22.068 -8.903 14.470 1.00 69.44 525 GLN A CA 1
ATOM 4137 C C . GLN A 1 525 ? -22.455 -8.245 15.793 1.00 69.44 525 GLN A C 1
ATOM 4139 O O . GLN A 1 525 ? -23.611 -7.931 16.032 1.00 69.44 525 GLN A O 1
ATOM 4144 N N . VAL A 1 526 ? -21.469 -8.122 16.679 1.00 78.94 526 VAL A N 1
ATOM 4145 C CA . VAL A 1 526 ? -21.689 -7.709 18.072 1.00 78.94 526 VAL A CA 1
ATOM 4146 C C . VAL A 1 526 ? -22.042 -6.231 18.200 1.00 78.94 526 VAL A C 1
ATOM 4148 O O . VAL A 1 526 ? -22.702 -5.848 19.153 1.00 78.94 526 VAL A O 1
ATOM 4151 N N . LYS A 1 527 ? -21.566 -5.394 17.276 1.00 87.38 527 LYS A N 1
ATOM 4152 C CA . LYS A 1 527 ? -21.678 -3.936 17.337 1.00 87.38 527 LYS A CA 1
ATOM 4153 C C . LYS A 1 527 ? -22.165 -3.411 16.003 1.00 87.38 527 LYS A C 1
ATOM 4155 O O . LYS A 1 527 ? -21.597 -3.796 14.980 1.00 87.38 527 LYS A O 1
ATOM 4160 N N . ASP A 1 528 ? -23.178 -2.555 16.028 1.00 86.12 528 ASP A N 1
ATOM 4161 C CA . ASP A 1 528 ? -23.724 -1.931 14.823 1.00 86.12 528 ASP A CA 1
ATOM 4162 C C . ASP A 1 528 ? -24.479 -0.632 15.158 1.00 86.12 528 ASP A C 1
ATOM 4164 O O . ASP A 1 528 ? -24.803 -0.355 16.320 1.00 86.12 528 ASP A O 1
ATOM 4168 N N . ILE A 1 529 ? -24.754 0.169 14.132 1.00 85.00 529 ILE A N 1
ATOM 4169 C CA . ILE A 1 529 ? -25.500 1.421 14.224 1.00 85.00 529 ILE A CA 1
ATOM 4170 C C . ILE A 1 529 ? -26.911 1.202 13.682 1.00 85.00 529 ILE A C 1
ATOM 4172 O O . ILE A 1 529 ? -27.116 0.774 12.549 1.00 85.00 529 ILE A O 1
ATOM 4176 N N . TYR A 1 530 ? -27.912 1.564 14.479 1.00 84.19 530 TYR A N 1
ATOM 4177 C CA . TYR A 1 530 ? -29.318 1.434 14.111 1.00 84.19 530 TYR A CA 1
ATOM 4178 C C . TYR A 1 530 ? -30.009 2.791 14.130 1.00 84.19 530 TYR A C 1
ATOM 4180 O O . TYR A 1 530 ? -29.786 3.610 15.020 1.00 84.19 530 TYR A O 1
ATOM 4188 N N . GLN A 1 531 ? -30.915 3.019 13.176 1.00 85.25 531 GLN A N 1
ATOM 4189 C CA . GLN A 1 531 ? -31.811 4.168 13.247 1.00 85.25 531 GLN A CA 1
ATOM 4190 C C . GLN A 1 531 ? -32.983 3.876 14.183 1.00 85.25 531 GLN A C 1
ATOM 4192 O O . GLN A 1 531 ? -33.782 2.968 13.946 1.00 85.25 531 GLN A O 1
ATOM 4197 N N . VAL A 1 532 ? -33.114 4.699 15.214 1.00 84.88 532 VAL A N 1
ATOM 4198 C CA . VAL A 1 532 ? -34.152 4.611 16.237 1.00 84.88 532 VAL A CA 1
ATOM 4199 C C . VAL A 1 532 ? -35.069 5.822 16.152 1.00 84.88 532 VAL A C 1
ATOM 4201 O O . VAL A 1 532 ? -34.625 6.953 15.954 1.00 84.88 532 VAL A O 1
ATOM 4204 N N . ASP A 1 533 ? -36.369 5.591 16.304 1.00 87.06 533 ASP A N 1
ATOM 4205 C CA . ASP A 1 533 ? -37.349 6.673 16.359 1.00 87.06 533 ASP A CA 1
ATOM 4206 C C . ASP A 1 533 ? -37.232 7.407 17.703 1.00 87.06 533 ASP A C 1
ATOM 4208 O O . ASP A 1 533 ? -37.324 6.800 18.774 1.00 87.06 533 ASP A O 1
ATOM 4212 N N . SER A 1 534 ? -37.021 8.721 17.652 1.00 86.19 534 SER A N 1
ATOM 4213 C CA . SER A 1 534 ? -36.974 9.592 18.824 1.00 86.19 534 SER A CA 1
ATOM 4214 C C . SER A 1 534 ? -38.009 10.707 18.710 1.00 86.19 534 SER A C 1
ATOM 4216 O O . SER A 1 534 ? -38.488 11.040 17.627 1.00 86.19 534 SER A O 1
ATOM 4218 N N . GLU A 1 535 ? -38.295 11.396 19.820 1.00 82.94 535 GLU A N 1
ATOM 4219 C CA . GLU A 1 535 ? -39.191 12.565 19.820 1.00 82.94 535 GLU A CA 1
ATOM 4220 C C . GLU A 1 535 ? -38.756 13.686 18.846 1.00 82.94 535 GLU A C 1
ATOM 4222 O O . GLU A 1 535 ? -39.547 14.579 18.540 1.00 82.94 535 GLU A O 1
ATOM 4227 N N . LYS A 1 536 ? -37.507 13.657 18.355 1.00 82.94 536 LYS A N 1
ATOM 4228 C CA . LYS A 1 536 ? -36.935 14.619 17.398 1.00 82.94 536 LYS A CA 1
ATOM 4229 C C . LYS A 1 536 ? -36.795 14.062 15.971 1.00 82.94 536 LYS A C 1
ATOM 4231 O O . LYS A 1 536 ? -36.242 14.757 15.121 1.00 82.94 536 LYS A O 1
ATOM 4236 N N . GLY A 1 537 ? -37.309 12.861 15.704 1.00 87.25 537 GLY A N 1
ATOM 4237 C CA . GLY A 1 537 ? -37.161 12.127 14.444 1.00 87.25 537 GLY A CA 1
ATOM 4238 C C . GLY A 1 537 ? -36.221 10.927 14.569 1.00 87.25 537 GLY A C 1
ATOM 4239 O O . GLY A 1 537 ? -35.773 10.596 15.668 1.00 87.25 537 GLY A O 1
ATOM 4240 N N . MET A 1 538 ? -35.920 10.284 13.438 1.00 83.75 538 MET A N 1
ATOM 4241 C CA . MET A 1 538 ? -34.964 9.173 13.396 1.00 83.75 538 MET A CA 1
ATOM 4242 C C . MET A 1 538 ? -33.575 9.667 13.811 1.00 83.75 538 MET A C 1
ATOM 4244 O O . MET A 1 538 ? -33.077 10.649 13.259 1.00 83.75 538 MET A O 1
ATOM 4248 N N . VAL A 1 539 ? -32.964 8.988 14.775 1.00 83.56 539 VAL A N 1
ATOM 4249 C CA . VAL A 1 539 ? -31.584 9.211 15.217 1.00 83.56 539 VAL A CA 1
ATOM 4250 C C . VAL A 1 539 ? -30.801 7.919 15.042 1.00 83.56 539 VAL A C 1
ATOM 4252 O O . VAL A 1 539 ? -31.330 6.847 15.316 1.00 83.56 539 VAL A O 1
ATOM 4255 N N . SER A 1 540 ? -29.565 8.008 14.563 1.00 80.75 540 SER A N 1
ATOM 4256 C CA . SER A 1 540 ? -28.648 6.867 14.575 1.00 80.75 540 SER A CA 1
ATOM 4257 C C . SER A 1 540 ? -28.110 6.680 15.990 1.00 80.75 540 SER A C 1
ATOM 4259 O O . SER A 1 540 ? -27.690 7.657 16.612 1.00 80.75 540 SER A O 1
ATOM 4261 N N . ASP A 1 541 ? -28.140 5.451 16.493 1.00 83.00 541 ASP A N 1
ATOM 4262 C CA . ASP A 1 541 ? -27.610 5.092 17.807 1.00 83.00 541 ASP A CA 1
ATOM 4263 C C . ASP A 1 541 ? -26.809 3.786 17.721 1.00 83.00 541 ASP A C 1
ATOM 4265 O O . ASP A 1 541 ? -27.070 2.936 16.865 1.00 83.00 541 ASP A O 1
ATOM 4269 N N . PHE A 1 542 ? -25.810 3.654 18.587 1.00 84.88 542 PHE A N 1
ATOM 4270 C CA . PHE A 1 542 ? -24.899 2.514 18.627 1.00 84.88 542 PHE A CA 1
ATOM 4271 C C . PHE A 1 542 ? -25.435 1.444 19.576 1.00 84.88 542 PHE A C 1
ATOM 4273 O O . PHE A 1 542 ? -25.814 1.737 20.711 1.00 84.88 542 PHE A O 1
ATOM 4280 N N . TYR A 1 543 ? -25.411 0.190 19.133 1.00 84.94 543 TYR A N 1
ATOM 4281 C CA . TYR A 1 543 ? -25.831 -0.949 19.938 1.00 84.94 543 TYR A CA 1
ATOM 4282 C C . TYR A 1 543 ? -24.747 -2.020 19.977 1.00 84.94 543 TYR A C 1
ATOM 4284 O O . TYR A 1 543 ? -24.077 -2.284 18.980 1.00 84.94 543 TYR A O 1
ATOM 4292 N N . GLU A 1 544 ? -24.625 -2.660 21.138 1.00 84.06 544 GLU A N 1
ATOM 4293 C CA . GLU A 1 544 ? -23.758 -3.808 21.386 1.00 84.06 544 GLU A CA 1
ATOM 4294 C C . GLU A 1 544 ? -24.602 -4.956 21.959 1.00 84.06 544 GLU A C 1
ATOM 4296 O O . GLU A 1 544 ? -25.347 -4.729 22.919 1.00 84.06 544 GLU A O 1
ATOM 4301 N N . GLY A 1 545 ? -24.523 -6.166 21.392 1.00 71.94 545 GLY A N 1
ATOM 4302 C CA . GLY A 1 545 ? -25.246 -7.328 21.929 1.00 71.94 545 GLY A CA 1
ATOM 4303 C C . GLY A 1 545 ? -25.366 -8.553 21.040 1.00 71.94 545 GLY A C 1
ATOM 4304 O O . GLY A 1 545 ? -25.102 -8.465 19.821 1.00 71.94 545 GLY A O 1
#

Mean predicted aligned error: 10.14 Å

Foldseek 3Di:
DDDDDDDDDDDDDDDDDDDDDDDDDDPDPPDDDFPQDDDPDDLQCDLQALVNLSVDDPDDDRLFDSCLAQQAWAWEFAQFWQAIATDGSVNQSNDDPQKGWGWFQFLLGIWIFIFGFPLCQQPVQQDDPRGTGTHPQFFWKFFAALQRDTLFIFTNVLQVVCVVVSFHWGFTQKIGHPVRPDIHGAFAACVQPDNRNRGQDPSGNRYAGRTWTTGDPVRTTDDPPNRDIHDTRYIYTYGPDFQFADLCRGPDVLSVDCVQQQAWAWEEADQLPAIDIHGSVRFVVQFDADPVRHTDPPGQKDWDWAWAAALPDIDIWIFIAGQPLVVVVVSPGDQCVRCDVVRQQQWKKWWAALLRDIFPDIDGSNRQNFQQLFFHFRDDSNPPSPPPDDDDPVRTDDTRWGFGFTQGINGHGADADCPRPSRRNSGNSYQDNTKTATGDSDPPRNRVVRIHGRTHYIYTGHDADCPAQCRHPPVVSVVQQQPKDWDWDADPVRHTDDTDIHGSVRVVCCAPPPPNDSNSVSVDPQKGWDFDQDPVGTDIDIGGD

Sequence (545 aa):
MIKKLVAVLLLASFLLAGCLFNEQAPDEIKTKVPLGFHSEVDFEDSIFKHITNGGITDDETLPYNIDAITGATTTVEGPAIVTSIPLSVREMENRTEGFYRGVYEDETGPFIYEGLDLYYLLHQMTEGDNGIILTDQAYKVILKDRNRSTISELTLEEIRKAHEDKMPILLAFGIGTLDGTSAAPFVFDAEAEGEYSLGYVKELDNQDGCTRLVYDVENYGNNPEYERFTNVAYIYIAEETEPGFKHTESPVEEFAKSGYMDYIVTFRGSALGYEMNFTVEDLESLVVYDKDGQIKPGGIGYSDHYSLANSTYWYVNEYEGLDLYKMLLYLGMDDAQTMGLADARTTLVNFIAADGMPAQETFSVDTLSYPDGFGFYNKNAGDLNDGDYQSTNADLVETGYPVLLAYGVNNYPYTIHKTDDPYLSGLSNNGGPMRVVFGKTQYHHPNGSHQVQYLKDVIVGQDVLYNTHRYSSDPRANQLAEDPFTIKVFSESQQLLINQQFTVGDLESLIYDETVTSLNKKAAQVKDIYQVDSEKGMVSDFYEG

Nearest PDB structures (foldseek):
  8qja-assembly1_A  TM=8.674E-02  e=6.785E-01  Advenella mimigardefordensis DPN7
  8qja-assembly2_B  TM=8.004E-02  e=6.419E-01  Advenella mimigardefordensis DPN7
  8qja-assembly3_C  TM=8.496E-02  e=3.035E+00  Advenella mimigardefordensis DPN7